Protein AF-A0A1X0NIX0-F1 (afdb_monomer_lite)

Radius of gyration: 28.31 Å; chains: 1; bounding box: 67×75×72 Å

Secondary structure (DSSP, 8-state):
-HHHHHHHHHHHHHHHTTTTS---PPPPP--SSSS---SSSEEPP-TTSHHHHTT--B--EEEE---SS-------TTS-HHHHHHHHHTSS----EEEEPPPB---HHHHH-HHHHHHHHHHHHHHHHT--EE---HHHHHHHHHHHHTT--GGGT---TTSHHHHTS-HHHHHHHHHHHHHHHHHHHHHHHHHHHHHHHHHTTS--------S-TT-SSPEEHHHHHHHTTTGGG-HHHHHHHHHHHHHTSS--SSEE-HHHHHHHH--PPEEE-S-TTS-GGGPEEE-GGG---HHHHHHHHHHHHHHHHHHHHHHHHHHHHHHHH---------------EEPTTS-EEEEEETTEEEEPPPEE-TTS-EE-HHHHHHHHHHSGGGGT-EEEHHHHHHHHHHHH---HHHHHHGGGGS-HHHHHHHHHHHHHHHH-------S------SSHHHHHHHHHHH-EEEHHHHHHHHHH-HHHHHHHHHHHHHHHHT----

Sequence (502 aa):
NNNNNNKKKEEKESLCEKEKENVYNPPLLFFPEECYTNGRTLIQFNSHHPIFISAMSIQPIIIRYPYTYFDQSWCSVDSPWWLLLLKTMSQVYNTVEIIYLPVYNPSLDEKQNPHNYAENIHHLMARYMKVPETAHNINDVRLLCLARSLHIPIEVINVETAHPHFAIIPYKRIEHMLRRFATIVHMKRRKRREEKLQEEKEVYKRQRRRRRRYQDDYTEGFLTSDELGEFFTPFQYYPILLERFLYHLSRRAAVRGMYVSFRDFLSAMHTEPIAWNPNPCIQEEERKTVYMDEIESESDMMIVLRRTFAMMLLAGHTLRTQQKEYKDNNIPSTNDTTTTTMNINTDTEGRLTHSLLYGHTIRYPSYTSHNNILLTPIDVAITMAADDSIYERQLSHNTFNILLDILFTPHRSTIWGGAATKSRAQLKEENTLFEYIRTGTFSHEEGMKIKEENEEERNKAERNEISYITLHAFLRFARKHPALTEYFHACCEHYLLGDDLA

Structure (mmCIF, N/CA/C/O backbone):
data_AF-A0A1X0NIX0-F1
#
_entry.id   AF-A0A1X0NIX0-F1
#
loop_
_atom_site.group_PDB
_atom_site.id
_atom_site.type_symbol
_atom_site.label_atom_id
_atom_site.label_alt_id
_atom_site.label_comp_id
_atom_site.label_asym_id
_atom_site.label_entity_id
_atom_site.label_seq_id
_atom_site.pdbx_PDB_ins_code
_atom_site.Cartn_x
_atom_site.Cartn_y
_atom_site.Cartn_z
_atom_site.occupancy
_atom_site.B_iso_or_equiv
_atom_site.auth_seq_id
_atom_site.auth_comp_id
_atom_site.auth_asym_id
_atom_site.auth_atom_id
_atom_site.pdbx_PDB_model_num
ATOM 1 N N . ASN A 1 1 ? 24.609 23.685 -3.298 1.00 43.22 1 ASN A N 1
ATOM 2 C CA . ASN A 1 1 ? 23.473 23.464 -4.223 1.00 43.22 1 ASN A CA 1
ATOM 3 C C . ASN A 1 1 ? 23.292 24.542 -5.290 1.00 43.22 1 ASN A C 1
ATOM 5 O O . ASN A 1 1 ? 23.020 24.157 -6.418 1.00 43.22 1 ASN A O 1
ATOM 9 N N . ASN A 1 2 ? 23.535 25.834 -5.029 1.00 31.73 2 ASN A N 1
ATOM 10 C CA . ASN A 1 2 ? 23.379 26.881 -6.062 1.00 31.73 2 ASN A CA 1
ATOM 11 C C . ASN A 1 2 ? 24.401 26.819 -7.219 1.00 31.73 2 ASN A C 1
ATOM 13 O O . ASN A 1 2 ? 24.034 27.082 -8.360 1.00 31.73 2 ASN A O 1
ATOM 17 N N . ASN A 1 3 ? 25.638 26.362 -6.984 1.00 34.44 3 ASN A N 1
ATOM 18 C CA . ASN A 1 3 ? 26.652 26.277 -8.053 1.00 34.44 3 ASN A CA 1
ATOM 19 C C . ASN A 1 3 ? 26.393 25.174 -9.098 1.00 34.44 3 ASN A C 1
ATOM 21 O O . ASN A 1 3 ? 26.811 25.318 -10.243 1.00 34.44 3 ASN A O 1
ATOM 25 N N . ASN A 1 4 ? 25.680 24.098 -8.745 1.00 40.09 4 ASN A N 1
ATOM 26 C CA . ASN A 1 4 ? 25.344 23.032 -9.703 1.00 40.09 4 ASN A CA 1
ATOM 27 C C . ASN A 1 4 ? 24.134 23.390 -10.575 1.00 40.09 4 ASN A C 1
ATOM 29 O O . ASN A 1 4 ? 24.040 22.928 -11.710 1.00 40.09 4 ASN A O 1
ATOM 33 N N . ASN A 1 5 ? 23.229 24.227 -10.064 1.00 42.00 5 ASN A N 1
ATOM 34 C CA . ASN A 1 5 ? 22.075 24.700 -10.823 1.00 42.00 5 ASN A CA 1
ATOM 35 C C . ASN A 1 5 ? 22.467 25.783 -11.832 1.00 42.00 5 ASN A C 1
ATOM 37 O O . ASN A 1 5 ? 21.944 25.766 -12.941 1.00 42.00 5 ASN A O 1
ATOM 41 N N . ASN A 1 6 ? 23.433 26.646 -11.498 1.00 40.53 6 ASN A N 1
ATOM 42 C CA . ASN A 1 6 ? 23.954 27.647 -12.433 1.00 40.53 6 ASN A CA 1
ATOM 43 C C . ASN A 1 6 ? 24.755 27.005 -13.575 1.00 40.53 6 ASN A C 1
ATOM 45 O O . ASN A 1 6 ? 24.503 27.335 -14.726 1.00 40.53 6 ASN A O 1
ATOM 49 N N . LYS A 1 7 ? 25.585 25.987 -13.297 1.00 42.28 7 LYS A N 1
ATOM 50 C CA . LYS A 1 7 ? 26.283 25.220 -14.349 1.00 42.28 7 LYS A CA 1
ATOM 51 C C . LYS A 1 7 ? 25.334 24.532 -15.334 1.00 42.28 7 LYS A C 1
ATOM 53 O O . LYS A 1 7 ? 25.554 24.591 -16.535 1.00 42.28 7 LYS A O 1
ATOM 58 N N . LYS A 1 8 ? 24.243 23.931 -14.842 1.00 46.59 8 LYS A N 1
ATOM 59 C CA . LYS A 1 8 ? 23.207 23.321 -15.698 1.00 46.59 8 LYS A CA 1
ATOM 60 C C . LYS A 1 8 ? 22.394 24.348 -16.490 1.00 46.59 8 LYS A C 1
ATOM 62 O O . LYS A 1 8 ? 21.763 23.979 -17.475 1.00 46.59 8 LYS A O 1
ATOM 67 N N . LYS A 1 9 ? 22.344 25.604 -16.042 1.00 42.44 9 LYS A N 1
ATOM 68 C CA . LYS A 1 9 ? 21.648 26.702 -16.727 1.00 42.44 9 LYS A CA 1
ATOM 69 C C . LYS A 1 9 ? 22.535 27.313 -17.817 1.00 42.44 9 LYS A C 1
ATOM 71 O O . LYS A 1 9 ? 22.066 27.478 -18.934 1.00 42.44 9 LYS A O 1
ATOM 76 N N . GLU A 1 10 ? 23.822 27.494 -17.526 1.00 45.00 10 GLU A N 1
ATOM 77 C CA . GLU A 1 10 ? 24.852 27.897 -18.496 1.00 45.00 10 GLU A CA 1
ATOM 78 C C . GLU A 1 10 ? 25.055 26.832 -19.592 1.00 45.00 10 GLU A C 1
ATOM 80 O O . GLU A 1 10 ? 25.136 27.170 -20.771 1.00 45.00 10 GLU A O 1
ATOM 85 N N . GLU A 1 11 ? 25.031 25.535 -19.250 1.00 48.16 11 GLU A N 1
ATOM 86 C CA . GLU A 1 11 ? 25.043 24.451 -20.249 1.00 48.16 11 GLU A CA 1
ATOM 87 C C . GLU A 1 11 ? 23.800 24.487 -21.159 1.00 48.16 11 GLU A C 1
ATOM 89 O O . GLU A 1 11 ? 23.925 24.257 -22.361 1.00 48.16 11 GLU A O 1
ATOM 94 N N . LYS A 1 12 ? 22.619 24.834 -20.624 1.00 51.97 12 LYS A N 1
ATOM 95 C CA . LYS A 1 12 ? 21.360 24.959 -21.388 1.00 51.97 12 LYS A CA 1
ATOM 96 C C . LYS A 1 12 ? 21.351 26.158 -22.335 1.00 51.97 12 LYS A C 1
ATOM 98 O O . LYS A 1 12 ? 20.922 26.018 -23.476 1.00 51.97 12 LYS A O 1
ATOM 103 N N . GLU A 1 13 ? 21.831 27.311 -21.880 1.00 45.00 13 GLU A N 1
ATOM 104 C CA . GLU A 1 13 ? 21.942 28.517 -22.711 1.00 45.00 13 GLU A CA 1
ATOM 105 C C . GLU A 1 13 ? 22.975 28.309 -23.832 1.00 45.00 13 GLU A C 1
ATOM 107 O O . GLU A 1 13 ? 22.708 28.641 -24.987 1.00 45.00 13 GLU A O 1
ATOM 112 N N . SER A 1 14 ? 24.074 27.597 -23.545 1.00 44.16 14 SER A N 1
ATOM 113 C CA . SER A 1 14 ? 25.085 27.237 -24.550 1.00 44.16 14 SER A CA 1
ATOM 114 C C . SER A 1 14 ? 24.622 26.209 -25.595 1.00 44.16 14 SER A C 1
ATOM 116 O O . SER A 1 14 ? 25.253 26.083 -26.648 1.00 44.16 14 SER A O 1
ATOM 118 N N . LEU A 1 15 ? 23.545 25.462 -25.313 1.00 49.75 15 LEU A N 1
ATOM 119 C CA . LEU A 1 15 ? 22.964 24.486 -26.238 1.00 49.75 15 LEU A CA 1
ATOM 120 C C . LEU A 1 15 ? 21.987 25.158 -27.215 1.00 49.75 15 LEU A C 1
ATOM 122 O O . LEU A 1 15 ? 22.008 24.831 -28.397 1.00 49.75 15 LEU A O 1
ATOM 126 N N . CYS A 1 16 ? 21.200 26.136 -26.746 1.00 43.88 16 CYS A N 1
ATOM 127 C CA . CYS A 1 16 ? 20.270 26.901 -27.586 1.00 43.88 16 CYS A CA 1
ATOM 128 C C . CYS A 1 16 ? 20.967 27.966 -28.457 1.00 43.88 16 CYS A C 1
ATOM 130 O O . CYS A 1 16 ? 20.520 28.231 -29.569 1.00 43.88 16 CYS A O 1
ATOM 132 N N . GLU A 1 17 ? 22.070 28.578 -28.007 1.00 44.25 17 GLU A N 1
ATOM 133 C CA . GLU A 1 17 ? 22.778 29.599 -28.808 1.00 44.25 17 GLU A CA 1
ATOM 134 C C . GLU A 1 17 ? 23.616 29.025 -29.966 1.00 44.25 17 GLU A C 1
ATOM 136 O O . GLU A 1 17 ? 23.968 29.756 -30.894 1.00 44.25 17 GLU A O 1
ATOM 141 N N . LYS A 1 18 ? 23.896 27.716 -29.973 1.00 44.41 18 LYS A N 1
ATOM 142 C CA . LYS A 1 18 ? 24.672 27.048 -31.036 1.00 44.41 18 LYS A CA 1
ATOM 143 C C . LYS A 1 18 ? 23.855 26.644 -32.269 1.00 44.41 18 LYS A C 1
ATOM 145 O O . LYS A 1 18 ? 24.415 26.079 -33.202 1.00 44.41 18 LYS A O 1
ATOM 150 N N . GLU A 1 19 ? 22.567 26.973 -32.333 1.00 49.41 19 GLU A N 1
ATOM 151 C CA . GLU A 1 19 ? 21.682 26.622 -33.459 1.00 49.41 19 GLU A CA 1
ATOM 152 C C . GLU A 1 19 ? 21.831 27.529 -34.705 1.00 49.41 19 GLU A C 1
ATOM 154 O O . GLU A 1 19 ? 20.996 27.488 -35.607 1.00 49.41 19 GLU A O 1
ATOM 159 N N . LYS A 1 20 ? 22.887 28.355 -34.798 1.00 46.03 20 LYS A N 1
ATOM 160 C CA . LYS A 1 20 ? 23.109 29.289 -35.926 1.00 46.03 20 LYS A CA 1
ATOM 161 C C . LYS A 1 20 ? 24.273 28.966 -36.867 1.00 46.03 20 LYS A C 1
ATOM 163 O O . LYS A 1 20 ? 24.564 29.767 -37.752 1.00 46.03 20 LYS A O 1
ATOM 168 N N . GLU A 1 21 ? 24.877 27.787 -36.777 1.00 46.09 21 GLU A N 1
ATOM 169 C CA . GLU A 1 21 ? 25.787 27.282 -37.814 1.00 46.09 21 GLU A CA 1
ATOM 170 C C . GLU A 1 21 ? 25.314 25.909 -38.295 1.00 46.09 21 GLU A C 1
ATOM 172 O O . GLU A 1 21 ? 24.857 25.098 -37.495 1.00 46.09 21 GLU A O 1
ATOM 177 N N . ASN A 1 22 ? 25.405 25.657 -39.609 1.00 47.91 22 ASN A N 1
ATOM 178 C CA . ASN A 1 22 ? 25.095 24.376 -40.260 1.00 47.91 22 ASN A CA 1
ATOM 179 C C . ASN A 1 22 ? 26.069 23.275 -39.796 1.00 47.91 22 ASN A C 1
ATOM 181 O O . ASN A 1 22 ? 26.923 22.811 -40.550 1.00 47.91 22 ASN A O 1
ATOM 185 N N . VAL A 1 23 ? 25.954 22.872 -38.537 1.00 55.59 23 VAL A N 1
ATOM 186 C CA . VAL A 1 23 ? 26.669 21.758 -37.933 1.00 55.59 23 VAL A CA 1
ATOM 187 C C . VAL A 1 23 ? 25.694 20.591 -37.894 1.00 55.59 23 VAL A C 1
ATOM 189 O O . VAL A 1 23 ? 24.615 20.681 -37.312 1.00 55.59 23 VAL A O 1
ATOM 192 N N . TYR A 1 24 ? 26.053 19.494 -38.560 1.00 53.34 24 TYR A N 1
ATOM 193 C CA . TYR A 1 24 ? 25.317 18.237 -38.467 1.00 53.34 24 TYR A CA 1
ATOM 194 C C . TYR A 1 24 ? 25.398 17.739 -37.019 1.00 53.34 24 TYR A C 1
ATOM 196 O O . TYR A 1 24 ? 26.387 17.124 -36.619 1.00 53.34 24 TYR A O 1
ATOM 204 N N . ASN A 1 25 ? 24.380 18.045 -36.217 1.00 65.50 25 ASN A N 1
ATOM 205 C CA . ASN A 1 25 ? 24.260 17.501 -34.873 1.00 65.50 25 ASN A CA 1
ATOM 206 C C . ASN A 1 25 ? 23.759 16.054 -34.987 1.00 65.50 25 ASN A C 1
ATOM 208 O O . ASN A 1 25 ? 22.700 15.826 -35.579 1.00 65.50 25 ASN A O 1
ATOM 212 N N . PRO A 1 26 ? 24.500 15.060 -34.462 1.00 74.31 26 PRO A N 1
ATOM 213 C CA . PRO A 1 26 ? 24.029 13.685 -34.470 1.00 74.31 26 PRO A CA 1
ATOM 214 C C . PRO A 1 26 ? 22.731 13.575 -33.651 1.00 74.31 26 PRO A C 1
ATOM 216 O O . PRO A 1 26 ? 22.592 14.261 -32.634 1.00 74.31 26 PRO A O 1
ATOM 219 N N . PRO A 1 27 ? 21.778 12.719 -34.064 1.00 77.44 27 PRO A N 1
ATOM 220 C CA . PRO A 1 27 ? 20.545 12.518 -33.316 1.00 77.44 27 PRO A CA 1
ATOM 221 C C . PRO A 1 27 ? 20.855 12.009 -31.903 1.00 77.44 27 PRO A C 1
ATOM 223 O O . PRO A 1 27 ? 21.660 11.093 -31.720 1.00 77.44 27 PRO A O 1
ATOM 226 N N . LEU A 1 28 ? 20.215 12.610 -30.900 1.00 84.19 28 LEU A N 1
ATOM 227 C CA . LEU A 1 28 ? 20.374 12.226 -29.501 1.00 84.19 28 LEU A CA 1
ATOM 228 C C . LEU A 1 28 ? 19.648 10.900 -29.238 1.00 84.19 28 LEU A C 1
ATOM 230 O O . LEU A 1 28 ? 18.426 10.822 -29.357 1.00 84.19 28 LEU A O 1
ATOM 234 N N . LEU A 1 29 ? 20.395 9.870 -28.841 1.00 87.12 29 LEU A N 1
ATOM 235 C CA . LEU A 1 29 ? 19.833 8.616 -28.346 1.00 87.12 29 LEU A CA 1
ATOM 236 C C . LEU A 1 29 ? 19.629 8.709 -26.832 1.00 87.12 29 LEU A C 1
ATOM 238 O O . LEU A 1 29 ? 20.540 9.101 -26.102 1.00 87.12 29 LEU A O 1
ATOM 242 N N . PHE A 1 30 ? 18.456 8.303 -26.358 1.00 87.69 30 PHE A N 1
ATOM 243 C CA . PHE A 1 30 ? 18.146 8.230 -24.935 1.00 87.69 30 PHE A CA 1
ATOM 244 C C . PHE A 1 30 ? 17.360 6.960 -24.616 1.00 87.69 30 PHE A C 1
ATOM 246 O O . PHE A 1 30 ? 16.685 6.404 -25.483 1.00 87.69 30 PHE A O 1
ATOM 253 N N . PHE A 1 31 ? 17.436 6.522 -23.361 1.00 88.81 31 PHE A N 1
ATOM 254 C CA . PHE A 1 31 ? 16.676 5.385 -22.854 1.00 88.81 31 PHE A CA 1
ATOM 255 C C . PHE A 1 31 ? 15.543 5.909 -21.966 1.00 88.81 31 PHE A C 1
ATOM 257 O O . PHE A 1 31 ? 15.832 6.534 -20.945 1.00 88.81 31 PHE A O 1
ATOM 264 N N . PRO A 1 32 ? 14.269 5.724 -22.359 1.00 87.62 32 PRO A N 1
ATOM 265 C CA . PRO A 1 32 ? 13.135 6.209 -21.576 1.00 87.62 32 PRO A CA 1
ATOM 266 C C . PRO A 1 32 ? 12.887 5.374 -20.307 1.00 87.62 32 PRO A C 1
ATOM 268 O O . PRO A 1 32 ? 12.340 5.894 -19.335 1.00 87.62 32 PRO A O 1
ATOM 271 N N . GLU A 1 33 ? 13.312 4.105 -20.299 1.00 85.25 33 GLU A N 1
ATOM 272 C CA . GLU A 1 33 ? 13.369 3.277 -19.093 1.00 85.25 33 GLU A CA 1
ATOM 273 C C . GLU A 1 33 ? 14.638 3.607 -18.296 1.00 85.25 33 GLU A C 1
ATOM 275 O O . GLU A 1 33 ? 15.755 3.493 -18.800 1.00 85.25 33 GLU A O 1
ATOM 280 N N . GLU A 1 34 ? 14.484 3.975 -17.024 1.00 80.75 34 GLU A N 1
ATOM 281 C CA . GLU A 1 34 ? 15.619 4.273 -16.135 1.00 80.75 34 GLU A CA 1
ATOM 282 C C . GLU A 1 34 ? 16.350 3.015 -15.633 1.00 80.75 34 GLU A C 1
ATOM 284 O O . GLU A 1 34 ? 17.323 3.101 -14.880 1.00 80.75 34 GLU A O 1
ATOM 289 N N . CYS A 1 35 ? 15.863 1.833 -16.011 1.00 82.38 35 CYS A N 1
ATOM 290 C CA . CYS A 1 35 ? 16.361 0.528 -15.600 1.00 82.38 35 CYS A CA 1
ATOM 291 C C . CYS A 1 35 ? 16.277 -0.476 -16.741 1.00 82.38 35 CYS A C 1
ATOM 293 O O . CYS A 1 35 ? 15.471 -0.336 -17.652 1.00 82.38 35 CYS A O 1
ATOM 295 N N . TYR A 1 36 ? 17.074 -1.538 -16.641 1.00 83.81 36 TYR A N 1
ATOM 296 C CA . TYR A 1 36 ? 16.946 -2.688 -17.526 1.00 83.81 36 TYR A CA 1
ATOM 297 C C . TYR A 1 36 ? 15.758 -3.553 -17.093 1.00 83.81 36 TYR A C 1
ATOM 299 O O . TYR A 1 36 ? 15.691 -3.986 -15.940 1.00 83.81 36 TYR A O 1
ATOM 307 N N . THR A 1 37 ? 14.855 -3.847 -18.026 1.00 80.81 37 THR A N 1
ATOM 308 C CA . THR A 1 37 ? 13.688 -4.718 -17.830 1.00 80.81 37 THR A CA 1
ATOM 309 C C . THR A 1 37 ? 13.825 -6.024 -18.619 1.00 80.81 37 THR A C 1
ATOM 311 O O . THR A 1 37 ? 14.605 -6.132 -19.566 1.00 80.81 37 THR A O 1
ATOM 314 N N . ASN A 1 38 ? 13.088 -7.059 -18.207 1.00 80.88 38 ASN A N 1
ATOM 315 C CA . ASN A 1 38 ? 13.184 -8.408 -18.786 1.00 80.88 38 ASN A CA 1
ATOM 316 C C . ASN A 1 38 ? 12.439 -8.551 -20.130 1.00 80.88 38 ASN A C 1
ATOM 318 O O . ASN A 1 38 ? 12.216 -9.666 -20.604 1.00 80.88 38 ASN A O 1
ATOM 322 N N . GLY A 1 39 ? 11.967 -7.438 -20.702 1.00 80.62 39 GLY A N 1
ATOM 323 C CA . GLY A 1 39 ? 11.195 -7.401 -21.944 1.00 80.62 39 GLY A CA 1
ATOM 324 C C . GLY A 1 39 ? 9.815 -8.070 -21.882 1.00 80.62 39 GLY A C 1
ATOM 325 O O . GLY A 1 39 ? 9.171 -8.202 -22.920 1.00 80.62 39 GLY A O 1
ATOM 326 N N . ARG A 1 40 ? 9.348 -8.511 -20.702 1.00 85.88 40 ARG A N 1
ATOM 327 C CA . ARG A 1 40 ? 8.021 -9.136 -20.516 1.00 85.88 40 ARG A CA 1
ATOM 328 C C . ARG A 1 40 ? 6.932 -8.165 -20.091 1.00 85.88 40 ARG A C 1
ATOM 330 O O . ARG A 1 40 ? 5.762 -8.517 -20.195 1.00 85.88 40 ARG A O 1
ATOM 337 N N . THR A 1 41 ? 7.321 -7.003 -19.583 1.00 88.00 41 THR A N 1
ATOM 338 C CA . THR A 1 41 ? 6.467 -5.895 -19.138 1.00 88.00 41 THR A CA 1
ATOM 339 C C . THR A 1 41 ? 7.217 -4.599 -19.419 1.00 88.00 41 THR A C 1
ATOM 341 O O . THR A 1 41 ? 8.427 -4.561 -19.191 1.00 88.00 41 THR A O 1
ATOM 344 N N . LEU A 1 42 ? 6.523 -3.552 -19.865 1.00 90.75 42 LEU A N 1
ATOM 345 C CA . LEU A 1 42 ? 7.116 -2.228 -20.061 1.00 90.75 42 LEU A CA 1
ATOM 346 C C . LEU A 1 42 ? 6.832 -1.358 -18.830 1.00 90.75 42 LEU A C 1
ATOM 348 O O . LEU A 1 42 ? 5.667 -1.183 -18.455 1.00 90.75 42 LEU A O 1
ATOM 352 N N . ILE A 1 43 ? 7.877 -0.833 -18.189 1.00 90.69 43 ILE A N 1
ATOM 353 C CA . ILE A 1 43 ? 7.737 0.025 -16.999 1.00 90.69 43 ILE A CA 1
ATOM 354 C C . ILE A 1 43 ? 7.455 1.473 -17.406 1.00 90.69 43 ILE A C 1
ATOM 356 O O . ILE A 1 43 ? 7.723 1.860 -18.543 1.00 90.69 43 ILE A O 1
ATOM 360 N N . GLN A 1 44 ? 6.906 2.272 -16.494 1.00 90.12 44 GLN A N 1
ATOM 361 C CA . GLN A 1 44 ? 6.550 3.654 -16.791 1.00 90.12 44 GLN A CA 1
ATOM 362 C C . GLN A 1 44 ? 7.796 4.492 -17.101 1.00 90.12 44 GLN A C 1
ATOM 364 O O . GLN A 1 44 ? 8.824 4.406 -16.426 1.00 90.12 44 GLN A O 1
ATOM 369 N N . PHE A 1 45 ? 7.693 5.335 -18.127 1.00 90.81 45 PHE A N 1
ATOM 370 C CA . PHE A 1 45 ? 8.761 6.254 -18.503 1.00 90.81 45 PHE A CA 1
ATOM 371 C C . PHE A 1 45 ? 8.820 7.451 -17.560 1.00 90.81 45 PHE A C 1
ATOM 373 O O . PHE A 1 45 ? 7.793 7.976 -17.127 1.00 90.81 45 PHE A O 1
ATOM 380 N N . ASN A 1 46 ? 10.030 7.934 -17.272 1.00 86.94 46 ASN A N 1
ATOM 381 C CA . ASN A 1 46 ? 10.177 9.116 -16.434 1.00 86.94 46 ASN A CA 1
ATOM 382 C C . ASN A 1 46 ? 9.744 10.384 -17.191 1.00 86.94 46 ASN A C 1
ATOM 384 O O . ASN A 1 46 ? 10.477 10.908 -18.032 1.00 86.94 46 ASN A O 1
ATOM 388 N N . SER A 1 47 ? 8.585 10.934 -16.825 1.00 84.12 47 SER A N 1
ATOM 389 C CA . SER A 1 47 ? 8.047 12.177 -17.387 1.00 84.12 47 SER A CA 1
ATOM 390 C C . SER A 1 47 ? 8.897 13.421 -17.105 1.00 84.12 47 SER A C 1
ATOM 392 O O . SER A 1 47 ? 8.763 14.428 -17.795 1.00 84.12 47 SER A O 1
ATOM 394 N N . HIS A 1 48 ? 9.799 13.374 -16.119 1.00 82.44 48 HIS A N 1
ATOM 395 C CA . HIS A 1 48 ? 10.737 14.463 -15.824 1.00 82.44 48 HIS A CA 1
ATOM 396 C C . HIS A 1 48 ? 11.960 14.483 -16.749 1.00 82.44 48 HIS A C 1
ATOM 398 O O . HIS A 1 48 ? 12.846 15.328 -16.581 1.00 82.44 48 HIS A O 1
ATOM 404 N N . HIS A 1 49 ? 12.043 13.568 -17.718 1.00 82.00 49 HIS A N 1
ATOM 405 C CA . HIS A 1 49 ? 13.143 13.568 -18.667 1.00 82.00 49 HIS A CA 1
ATOM 406 C C . HIS A 1 49 ? 13.127 14.857 -19.518 1.00 82.00 49 HIS A C 1
ATOM 408 O O . HIS A 1 49 ? 12.068 15.246 -20.022 1.00 82.00 49 HIS A O 1
ATOM 414 N N . PRO A 1 50 ? 14.284 15.512 -19.756 1.00 82.81 50 PRO A N 1
ATOM 415 C CA . PRO A 1 50 ? 14.352 16.770 -20.509 1.00 82.81 50 PRO A CA 1
ATOM 416 C C . PRO A 1 50 ? 13.720 16.714 -21.903 1.00 82.81 50 PRO A C 1
ATOM 418 O O . PRO A 1 50 ? 13.264 17.732 -22.406 1.00 82.81 50 PRO A O 1
ATOM 421 N N . ILE A 1 51 ? 13.687 15.527 -22.506 1.00 84.62 51 ILE A N 1
ATOM 422 C CA . ILE A 1 51 ? 13.158 15.289 -23.854 1.00 84.62 51 ILE A CA 1
ATOM 423 C C . ILE A 1 51 ? 11.626 15.352 -23.887 1.00 84.62 51 ILE A C 1
ATOM 425 O O . ILE A 1 51 ? 11.054 15.854 -24.850 1.00 84.62 51 ILE A O 1
ATOM 429 N N . PHE A 1 52 ? 10.954 14.890 -22.828 1.00 88.25 52 PHE A N 1
ATOM 430 C CA . PHE A 1 52 ? 9.502 15.033 -22.729 1.00 88.25 52 PHE A CA 1
ATOM 431 C C . PHE A 1 52 ? 9.119 16.468 -22.357 1.00 88.25 52 PHE A C 1
ATOM 433 O O . PHE A 1 52 ? 8.129 16.988 -22.856 1.00 88.25 52 PHE A O 1
ATOM 440 N N . ILE A 1 53 ? 9.952 17.141 -21.555 1.00 87.38 53 ILE A N 1
ATOM 441 C CA . ILE A 1 53 ? 9.765 18.551 -21.184 1.00 87.38 53 ILE A CA 1
ATOM 442 C C . ILE A 1 53 ? 9.961 19.485 -22.387 1.00 87.38 53 ILE A C 1
ATOM 444 O O . ILE A 1 53 ? 9.254 20.481 -22.508 1.00 87.38 53 ILE A O 1
ATOM 448 N N . SER A 1 54 ? 10.911 19.190 -23.279 1.00 85.75 54 SER A N 1
ATOM 449 C CA . SER A 1 54 ? 11.152 20.007 -24.475 1.00 85.75 54 SER A CA 1
ATOM 450 C C . SER A 1 54 ? 10.095 19.822 -25.566 1.00 85.75 54 SER A C 1
ATOM 452 O O . SER A 1 54 ? 10.080 20.598 -26.520 1.00 85.75 54 SER A O 1
ATOM 454 N N . ALA A 1 55 ? 9.235 18.804 -25.438 1.00 85.94 55 ALA A N 1
ATOM 455 C CA . ALA A 1 55 ? 8.165 18.465 -26.372 1.00 85.94 55 ALA A CA 1
ATOM 456 C C . ALA A 1 55 ? 8.614 18.429 -27.848 1.00 85.94 55 ALA A C 1
ATOM 458 O O . ALA A 1 55 ? 7.892 18.840 -28.763 1.00 85.94 55 ALA A O 1
ATOM 459 N N . MET A 1 56 ? 9.837 17.942 -28.073 1.00 86.50 56 MET A N 1
ATOM 460 C CA . MET A 1 56 ? 10.386 17.696 -29.404 1.00 86.50 56 MET A CA 1
ATOM 461 C C . MET A 1 56 ? 9.806 16.406 -29.991 1.00 86.50 56 MET A C 1
ATOM 463 O O . MET A 1 56 ? 9.411 15.500 -29.254 1.00 86.50 56 MET A O 1
ATOM 467 N N . SER A 1 57 ? 9.785 16.303 -31.320 1.00 90.12 57 SER A N 1
ATOM 468 C CA . SER A 1 57 ? 9.424 15.068 -32.018 1.00 90.12 57 SER A CA 1
ATOM 469 C C . SER A 1 57 ? 10.461 13.977 -31.760 1.00 90.12 57 SER A C 1
ATOM 471 O O . SER A 1 57 ? 11.663 14.221 -31.863 1.00 90.12 57 SER A O 1
ATOM 473 N N . ILE A 1 58 ? 10.002 12.769 -31.445 1.00 91.56 58 ILE A N 1
ATOM 474 C CA . ILE A 1 58 ? 10.867 11.642 -31.076 1.00 91.56 58 ILE A CA 1
ATOM 475 C C . ILE A 1 58 ? 10.646 10.503 -32.064 1.00 91.56 58 ILE A C 1
ATOM 477 O O . ILE A 1 58 ? 9.521 10.248 -32.484 1.00 91.56 58 ILE A O 1
ATOM 481 N N . GLN A 1 59 ? 11.709 9.784 -32.420 1.00 93.31 59 GLN A N 1
ATOM 482 C CA . GLN A 1 59 ? 11.597 8.511 -33.124 1.00 93.31 59 GLN A CA 1
ATOM 483 C C . GLN A 1 59 ? 11.758 7.360 -32.120 1.00 93.31 59 GLN A C 1
ATOM 485 O O . GLN A 1 59 ? 12.874 7.136 -31.647 1.00 93.31 59 GLN A O 1
ATOM 490 N N . PRO A 1 60 ? 10.686 6.623 -31.774 1.00 94.06 60 PRO A N 1
ATOM 491 C CA . PRO A 1 60 ? 10.806 5.482 -30.881 1.00 94.06 60 PRO A CA 1
ATOM 492 C C . PRO A 1 60 ? 11.538 4.334 -31.585 1.00 94.06 60 PRO A C 1
ATOM 494 O O . PRO A 1 60 ? 11.265 4.010 -32.744 1.00 94.06 60 PRO A O 1
ATOM 497 N N . ILE A 1 61 ? 12.466 3.702 -30.874 1.00 93.31 61 ILE A N 1
ATOM 498 C CA . ILE A 1 61 ? 13.210 2.538 -31.359 1.00 93.31 61 ILE A CA 1
ATOM 499 C C . ILE A 1 61 ? 13.032 1.426 -30.336 1.00 93.31 61 ILE A C 1
ATOM 501 O O . ILE A 1 61 ? 13.283 1.620 -29.148 1.00 93.31 61 ILE A O 1
ATOM 505 N N . ILE A 1 62 ? 12.595 0.259 -30.800 1.00 92.56 62 ILE A N 1
ATOM 506 C CA . ILE A 1 62 ? 12.451 -0.934 -29.968 1.00 92.56 62 ILE A CA 1
ATOM 507 C C . ILE A 1 62 ? 13.609 -1.868 -30.284 1.00 92.56 62 ILE A C 1
ATOM 509 O O . ILE A 1 62 ? 13.823 -2.232 -31.440 1.00 92.56 62 ILE A O 1
ATOM 513 N N . ILE A 1 63 ? 14.338 -2.270 -29.246 1.00 90.75 63 ILE A N 1
ATOM 514 C CA . ILE A 1 63 ? 15.419 -3.248 -29.343 1.00 90.75 63 ILE A CA 1
ATOM 515 C C . ILE A 1 63 ? 14.935 -4.532 -28.681 1.00 90.75 63 ILE A C 1
ATOM 517 O O . ILE A 1 63 ? 14.687 -4.561 -27.477 1.00 90.75 63 ILE A O 1
ATOM 521 N N . ARG A 1 64 ? 14.787 -5.596 -29.469 1.00 88.62 64 ARG A N 1
ATOM 522 C CA . ARG A 1 64 ? 14.351 -6.908 -28.994 1.00 88.62 64 ARG A CA 1
ATOM 523 C C . ARG A 1 64 ? 15.520 -7.883 -29.034 1.00 88.62 64 ARG A C 1
ATOM 525 O O . ARG A 1 64 ? 16.162 -8.050 -30.068 1.00 88.62 64 ARG A O 1
ATOM 532 N N . TYR A 1 65 ? 15.750 -8.557 -27.912 1.00 87.81 65 TYR A N 1
ATOM 533 C CA . TYR A 1 65 ? 16.742 -9.622 -27.768 1.00 87.81 65 TYR A CA 1
ATOM 534 C C . TYR A 1 65 ? 16.023 -10.975 -27.710 1.00 87.81 65 TYR A C 1
ATOM 536 O O . TYR A 1 65 ? 15.702 -11.446 -26.618 1.00 87.81 65 TYR A O 1
ATOM 544 N N . PRO A 1 66 ? 15.681 -11.598 -28.853 1.00 85.81 66 PRO A N 1
ATOM 545 C CA . PRO A 1 66 ? 15.073 -12.920 -28.832 1.00 85.81 66 PRO A CA 1
ATOM 546 C C . PRO A 1 66 ? 16.068 -13.948 -28.284 1.00 85.81 66 PRO A C 1
ATOM 548 O O . PRO A 1 66 ? 17.204 -14.041 -28.747 1.00 85.81 66 PRO A O 1
ATOM 551 N N . TYR A 1 67 ? 15.620 -14.738 -27.309 1.00 83.56 67 TYR A N 1
ATOM 552 C CA . TYR A 1 67 ? 16.412 -15.788 -26.680 1.00 83.56 67 TYR A CA 1
ATOM 553 C C . TYR A 1 67 ? 15.609 -17.083 -26.528 1.00 83.56 67 TYR A C 1
ATOM 555 O O . TYR A 1 67 ? 14.387 -17.064 -26.402 1.00 83.56 67 TYR A O 1
ATOM 563 N N . THR A 1 68 ? 16.304 -18.223 -26.518 1.00 77.88 68 THR A N 1
ATOM 564 C CA . THR A 1 68 ? 15.706 -19.555 -26.304 1.00 77.88 68 THR A CA 1
ATOM 565 C C . THR A 1 68 ? 16.043 -20.137 -24.932 1.00 77.88 68 THR A C 1
ATOM 567 O O . THR A 1 68 ? 15.159 -20.645 -24.251 1.00 77.88 68 THR A O 1
ATOM 570 N N . TYR A 1 69 ? 17.310 -20.054 -24.513 1.00 80.56 69 TYR A N 1
ATOM 571 C CA . TYR A 1 69 ? 17.803 -20.717 -23.294 1.00 80.56 69 TYR A CA 1
ATOM 572 C C . TYR A 1 69 ? 18.204 -19.762 -22.169 1.00 80.56 69 TYR A C 1
ATOM 574 O O . TYR A 1 69 ? 18.137 -20.128 -20.999 1.00 80.56 69 TYR A O 1
ATOM 582 N N . PHE A 1 70 ? 18.659 -18.556 -22.508 1.00 82.88 70 PHE A N 1
ATOM 583 C CA . PHE A 1 70 ? 19.176 -17.602 -21.536 1.00 82.88 70 PHE A CA 1
ATOM 584 C C . PHE A 1 70 ? 18.802 -16.180 -21.934 1.00 82.88 70 PHE A C 1
ATOM 586 O O . PHE A 1 70 ? 19.092 -15.753 -23.051 1.00 82.88 70 PHE A O 1
ATOM 593 N N . ASP A 1 71 ? 18.175 -15.484 -20.992 1.00 81.81 71 ASP A N 1
ATOM 594 C CA . ASP A 1 71 ? 17.814 -14.080 -21.096 1.00 81.81 71 ASP A CA 1
ATOM 595 C C . ASP A 1 71 ? 19.052 -13.203 -20.881 1.00 81.81 71 ASP A C 1
ATOM 597 O O . ASP A 1 71 ? 19.708 -13.284 -19.842 1.00 81.81 71 ASP A O 1
ATOM 601 N N . GLN A 1 72 ? 19.374 -12.380 -21.876 1.00 78.94 72 GLN A N 1
ATOM 602 C CA . GLN A 1 72 ? 20.527 -11.478 -21.852 1.00 78.94 72 GLN A CA 1
ATOM 603 C C . GLN A 1 72 ? 20.255 -10.200 -21.043 1.00 78.94 72 GLN A C 1
ATOM 605 O O . GLN A 1 72 ? 21.184 -9.436 -20.777 1.00 78.94 72 GLN A O 1
ATOM 610 N N . SER A 1 73 ? 19.004 -9.952 -20.645 1.00 80.31 73 SER A N 1
ATOM 611 C CA . SER A 1 73 ? 18.636 -8.791 -19.839 1.00 80.31 73 SER A CA 1
ATOM 612 C C . SER A 1 73 ? 19.213 -8.893 -18.418 1.00 80.31 73 SER A C 1
ATOM 614 O O . SER A 1 73 ? 19.118 -9.917 -17.731 1.00 80.31 73 SER A O 1
ATOM 616 N N . TRP A 1 74 ? 19.847 -7.816 -17.943 1.00 78.56 74 TRP A N 1
ATOM 617 C CA . TRP A 1 74 ? 20.425 -7.766 -16.596 1.00 78.56 74 TRP A CA 1
ATOM 618 C C . TRP A 1 74 ? 19.384 -7.334 -15.556 1.00 78.56 74 TRP A C 1
ATOM 620 O O . TRP A 1 74 ? 19.494 -6.279 -14.938 1.00 78.56 74 TRP A O 1
ATOM 630 N N . CYS A 1 75 ? 18.343 -8.149 -15.389 1.00 74.25 75 CYS A N 1
ATOM 631 C CA . CYS A 1 75 ? 17.167 -7.779 -14.586 1.00 74.25 75 CYS A CA 1
ATOM 632 C C . CYS A 1 75 ? 17.076 -8.499 -13.241 1.00 74.25 75 CYS A C 1
ATOM 634 O O . CYS A 1 75 ? 16.217 -8.187 -12.421 1.00 74.25 75 CYS A O 1
ATOM 636 N N . SER A 1 76 ? 17.947 -9.479 -12.998 1.00 67.50 76 SER A N 1
ATOM 637 C CA . SER A 1 76 ? 17.972 -10.213 -11.736 1.00 67.50 76 SER A CA 1
ATOM 638 C C . SER A 1 76 ? 18.928 -9.549 -10.751 1.00 67.50 76 SER A C 1
ATOM 640 O O . SER A 1 76 ? 20.134 -9.500 -10.996 1.00 67.50 76 SER A O 1
ATOM 642 N N . VAL A 1 77 ? 18.398 -9.123 -9.599 1.00 64.19 77 VAL A N 1
ATOM 643 C CA . VAL A 1 77 ? 19.187 -8.581 -8.476 1.00 64.19 77 VAL A CA 1
ATOM 644 C C . VAL A 1 77 ? 20.207 -9.611 -7.948 1.00 64.19 77 VAL A C 1
ATOM 646 O O . VAL A 1 77 ? 21.196 -9.248 -7.315 1.00 64.19 77 VAL A O 1
ATOM 649 N N . ASP A 1 78 ? 19.998 -10.904 -8.229 1.00 64.81 78 ASP A N 1
ATOM 650 C CA . ASP A 1 78 ? 20.875 -12.010 -7.832 1.00 64.81 78 ASP A CA 1
ATOM 651 C C . ASP A 1 78 ? 22.085 -12.230 -8.737 1.00 64.81 78 ASP A C 1
ATOM 653 O O . ASP A 1 78 ? 23.073 -12.822 -8.299 1.00 64.81 78 ASP A O 1
ATOM 657 N N . SER A 1 79 ? 22.019 -11.818 -10.005 1.00 72.06 79 SER A N 1
ATOM 658 C CA . SER A 1 79 ? 23.058 -12.176 -10.971 1.00 72.06 79 SER A CA 1
ATOM 659 C C . SER A 1 79 ? 24.139 -11.101 -11.049 1.00 72.06 79 SER A C 1
ATOM 661 O O . SER A 1 79 ? 23.863 -9.988 -11.503 1.00 72.06 79 SER A O 1
ATOM 663 N N . PRO A 1 80 ? 25.396 -11.413 -10.684 1.00 80.19 80 PRO A N 1
ATOM 664 C CA . PRO A 1 80 ? 26.485 -10.479 -10.896 1.00 80.19 80 PRO A CA 1
ATOM 665 C C . PRO A 1 80 ? 26.762 -10.319 -12.398 1.00 80.19 80 PRO A C 1
ATOM 667 O O . PRO A 1 80 ? 26.623 -11.266 -13.177 1.00 80.19 80 PRO A O 1
ATOM 670 N N . TRP A 1 81 ? 27.202 -9.126 -12.800 1.00 81.38 81 TRP A N 1
ATOM 671 C CA . TRP A 1 81 ? 27.425 -8.770 -14.208 1.00 81.38 81 TRP A CA 1
ATOM 672 C C . TRP A 1 81 ? 28.373 -9.741 -14.941 1.00 81.38 81 TRP A C 1
ATOM 674 O O . TRP A 1 81 ? 28.155 -10.067 -16.105 1.00 81.38 81 TRP A O 1
ATOM 684 N N . TRP A 1 82 ? 29.398 -10.267 -14.261 1.00 86.75 82 TRP A N 1
ATOM 685 C CA . TRP A 1 82 ? 30.361 -11.200 -14.858 1.00 86.75 82 TRP A CA 1
ATOM 686 C C . TRP A 1 82 ? 29.735 -12.559 -15.192 1.00 86.75 82 TRP A C 1
ATOM 688 O O . TRP A 1 82 ? 30.136 -13.206 -16.159 1.00 86.75 82 TRP A O 1
ATOM 698 N N . LEU A 1 83 ? 28.732 -12.992 -14.422 1.00 87.44 83 LEU A N 1
ATOM 699 C CA . LEU A 1 83 ? 28.017 -14.237 -14.688 1.00 87.44 83 LEU A CA 1
ATOM 700 C C . LEU A 1 83 ? 27.100 -14.073 -15.901 1.00 87.44 83 LEU A C 1
ATOM 702 O O . LEU A 1 83 ? 27.001 -14.989 -16.714 1.00 87.44 83 LEU A O 1
ATOM 706 N N . LEU A 1 84 ? 26.469 -12.904 -16.047 1.00 87.00 84 LEU A N 1
ATOM 707 C CA . LEU A 1 84 ? 25.709 -12.550 -17.245 1.00 87.00 84 LEU A CA 1
ATOM 708 C C . LEU A 1 84 ? 26.613 -12.577 -18.485 1.00 87.00 84 LEU A C 1
ATOM 710 O O . LEU A 1 84 ? 26.257 -13.190 -19.490 1.00 87.00 84 LEU A O 1
ATOM 714 N N . LEU A 1 85 ? 27.809 -11.987 -18.391 1.00 88.06 85 LEU A N 1
ATOM 715 C CA . LEU A 1 85 ? 28.796 -12.001 -19.470 1.00 88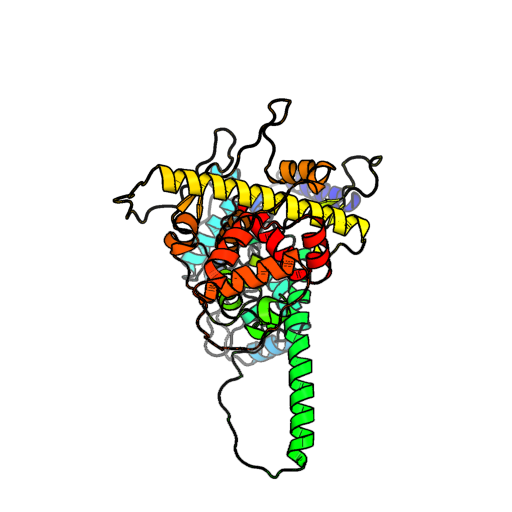.06 85 LEU A CA 1
ATOM 716 C C . LEU A 1 85 ? 29.195 -13.433 -19.846 1.00 88.06 85 LEU A C 1
ATOM 718 O O . LEU A 1 85 ? 29.145 -13.791 -21.019 1.00 88.06 85 LEU A O 1
ATOM 722 N N . LEU A 1 86 ? 29.532 -14.272 -18.862 1.00 89.50 86 LEU A N 1
ATOM 723 C CA . LEU A 1 86 ? 29.907 -15.667 -19.103 1.00 89.50 86 LEU A CA 1
ATOM 724 C C . LEU A 1 86 ? 28.771 -16.459 -19.769 1.00 89.50 86 LEU A C 1
ATOM 726 O O . LEU A 1 86 ? 29.013 -17.200 -20.720 1.00 89.50 86 LEU A O 1
ATOM 730 N N . LYS A 1 87 ? 27.526 -16.275 -19.310 1.00 87.06 87 LYS A N 1
ATOM 731 C CA . LYS A 1 87 ? 26.344 -16.906 -19.915 1.00 87.06 87 LYS A CA 1
ATOM 732 C C . LYS A 1 87 ? 26.120 -16.422 -21.349 1.00 87.06 87 LYS A C 1
ATOM 734 O O . LYS A 1 87 ? 25.875 -17.243 -22.227 1.00 87.06 87 LYS A O 1
ATOM 739 N N . THR A 1 88 ? 26.297 -15.130 -21.607 1.00 87.56 88 THR A N 1
ATOM 740 C CA . THR A 1 88 ? 26.181 -14.549 -22.956 1.00 87.56 88 THR A CA 1
ATOM 741 C C . THR A 1 88 ? 27.258 -15.094 -23.900 1.00 87.56 88 THR A C 1
ATOM 743 O O . THR A 1 88 ? 26.969 -15.390 -25.054 1.00 87.56 88 THR A O 1
ATOM 746 N N . MET A 1 89 ? 28.485 -15.297 -23.405 1.00 88.81 89 MET A N 1
ATOM 747 C CA . MET A 1 89 ? 29.591 -15.892 -24.172 1.00 88.81 89 MET A CA 1
ATOM 748 C C . MET A 1 89 ? 29.436 -17.403 -24.390 1.00 88.81 89 MET A C 1
ATOM 750 O O . MET A 1 89 ? 30.071 -17.963 -25.278 1.00 88.81 89 MET A O 1
ATOM 754 N N . SER A 1 90 ? 28.596 -18.075 -23.596 1.00 88.50 90 SER A N 1
ATOM 755 C CA . SER A 1 90 ? 28.280 -19.497 -23.782 1.00 88.50 90 SER A CA 1
ATOM 756 C C . SER A 1 90 ? 27.239 -19.760 -24.879 1.00 88.50 90 SER A C 1
ATOM 758 O O . SER A 1 90 ? 27.015 -20.913 -25.247 1.00 88.50 90 SER A O 1
ATOM 760 N N . GLN A 1 91 ? 26.603 -18.712 -25.415 1.00 85.75 91 GLN A N 1
ATOM 761 C CA . GLN A 1 91 ? 25.652 -18.815 -26.522 1.00 85.75 91 GLN A CA 1
ATOM 762 C C . GLN A 1 91 ? 26.396 -18.826 -27.869 1.00 85.75 91 GLN A C 1
ATOM 764 O O . GLN A 1 91 ? 27.293 -18.023 -28.100 1.00 85.75 91 GLN A O 1
ATOM 769 N N . VAL A 1 92 ? 26.012 -19.737 -28.773 1.00 87.50 92 VAL A N 1
ATOM 770 C CA . VAL A 1 92 ? 26.653 -19.904 -30.098 1.00 87.50 92 VAL A CA 1
ATOM 771 C C . VAL A 1 92 ? 26.495 -18.654 -30.970 1.00 87.50 92 VAL A C 1
ATOM 773 O O . VAL A 1 92 ? 27.401 -18.297 -31.719 1.00 87.50 92 VAL A O 1
ATOM 776 N N . TYR A 1 93 ? 25.341 -17.997 -30.882 1.00 87.12 93 TYR A N 1
ATOM 777 C CA . TYR A 1 93 ? 25.052 -16.734 -31.544 1.00 87.12 93 TYR A CA 1
ATOM 778 C C . TYR A 1 93 ? 24.036 -15.946 -30.712 1.00 87.12 93 TYR A C 1
ATOM 780 O O . TYR A 1 93 ? 23.162 -16.533 -30.074 1.00 87.12 93 TYR A O 1
ATOM 788 N N . ASN A 1 94 ? 24.140 -14.618 -30.761 1.00 86.81 94 ASN A N 1
ATOM 789 C CA . ASN A 1 94 ? 23.225 -13.691 -30.101 1.00 86.81 94 ASN A CA 1
ATOM 790 C C . ASN A 1 94 ? 22.523 -12.859 -31.172 1.00 86.81 94 ASN A C 1
ATOM 792 O O . ASN A 1 94 ? 23.176 -12.200 -31.978 1.00 86.81 94 ASN A O 1
ATOM 796 N N . THR A 1 95 ? 21.197 -12.923 -31.205 1.00 88.69 95 THR A N 1
ATOM 797 C CA . THR A 1 95 ? 20.362 -12.185 -32.159 1.00 88.69 95 THR A CA 1
ATOM 798 C C . THR A 1 95 ? 19.815 -10.916 -31.526 1.00 88.69 95 THR A C 1
ATOM 800 O O . THR A 1 95 ? 19.339 -10.946 -30.394 1.00 88.69 95 THR A O 1
ATOM 803 N N . VAL A 1 96 ? 19.838 -9.820 -32.283 1.00 90.44 96 VAL A N 1
ATOM 804 C CA . VAL A 1 96 ? 19.230 -8.541 -31.904 1.00 90.44 96 VAL A CA 1
ATOM 805 C C . VAL A 1 96 ? 18.349 -8.079 -33.052 1.00 90.44 96 VAL A C 1
ATOM 807 O O . VAL A 1 96 ? 18.785 -8.054 -34.202 1.00 90.44 96 VAL A O 1
ATOM 810 N N . GLU A 1 97 ? 17.117 -7.704 -32.741 1.00 91.88 97 GLU A N 1
ATOM 811 C CA . GLU A 1 97 ? 16.189 -7.104 -33.689 1.00 91.88 97 GLU A CA 1
ATOM 812 C C . GLU A 1 97 ? 15.947 -5.646 -33.306 1.00 91.88 97 GLU A C 1
ATOM 814 O O . GLU A 1 97 ? 15.649 -5.337 -32.152 1.00 91.88 97 GLU A O 1
ATOM 819 N N . ILE A 1 98 ? 16.067 -4.750 -34.282 1.00 93.81 98 ILE A N 1
ATOM 820 C CA . ILE A 1 98 ? 15.844 -3.316 -34.097 1.00 93.81 98 ILE A CA 1
ATOM 821 C C . ILE A 1 98 ? 14.636 -2.926 -34.939 1.00 93.81 98 ILE A C 1
ATOM 823 O O . ILE A 1 98 ? 14.640 -3.093 -36.159 1.00 93.81 98 ILE A O 1
ATOM 827 N N . ILE A 1 99 ? 13.597 -2.419 -34.284 1.00 94.19 99 ILE A N 1
ATOM 828 C CA . ILE A 1 99 ? 12.351 -1.996 -34.918 1.00 94.19 99 ILE A CA 1
ATOM 829 C C . ILE A 1 99 ? 12.256 -0.479 -34.788 1.00 94.19 99 ILE A C 1
ATOM 831 O O . ILE A 1 99 ? 12.160 0.060 -33.684 1.00 94.19 99 ILE A O 1
ATOM 835 N N . TYR A 1 100 ? 12.279 0.205 -35.928 1.00 94.19 100 TYR A N 1
ATOM 836 C CA . TYR A 1 100 ? 12.098 1.651 -36.010 1.00 94.19 100 TYR A CA 1
ATOM 837 C C . TYR A 1 100 ? 10.612 1.970 -36.124 1.00 94.19 100 TYR A C 1
ATOM 839 O O . TYR A 1 100 ? 9.948 1.512 -37.057 1.00 94.19 100 TYR A O 1
ATOM 847 N N . LEU A 1 101 ? 10.089 2.756 -35.188 1.00 94.94 101 LEU A N 1
ATOM 848 C CA . LEU A 1 101 ? 8.710 3.228 -35.241 1.00 94.94 101 LEU A CA 1
ATOM 849 C C . LEU A 1 101 ? 8.645 4.557 -36.006 1.00 94.94 101 LEU A C 1
ATOM 851 O O . LEU A 1 101 ? 9.668 5.238 -36.160 1.00 94.94 101 LEU A O 1
ATOM 855 N N . PRO A 1 102 ? 7.458 4.930 -36.523 1.00 94.06 102 PRO A N 1
ATOM 856 C CA . PRO A 1 102 ? 7.268 6.241 -37.128 1.00 94.06 102 PRO A CA 1
ATOM 857 C C . PRO A 1 102 ? 7.592 7.355 -36.126 1.00 94.06 102 PRO A C 1
ATOM 859 O O . PRO A 1 102 ? 7.388 7.201 -34.921 1.00 94.06 102 PRO A O 1
ATOM 862 N N . VAL A 1 103 ? 8.084 8.484 -36.642 1.00 93.69 103 VAL A N 1
ATOM 863 C CA . VAL A 1 103 ? 8.364 9.674 -35.830 1.00 93.69 103 VAL A CA 1
ATOM 864 C C . VAL A 1 103 ? 7.070 10.141 -35.168 1.00 93.69 103 VAL A C 1
ATOM 866 O O . VAL A 1 103 ? 6.077 10.410 -35.845 1.00 93.69 103 VAL A O 1
ATOM 869 N N . TYR A 1 104 ? 7.093 10.232 -33.844 1.00 93.06 104 TYR A N 1
ATOM 870 C CA . TYR A 1 104 ? 5.982 10.694 -33.036 1.00 93.06 104 TYR A CA 1
ATOM 871 C C . TYR A 1 104 ? 6.086 12.205 -32.844 1.00 93.06 104 TYR A C 1
ATOM 873 O O . TYR A 1 104 ? 7.089 12.716 -32.341 1.00 93.06 104 TYR A O 1
ATOM 881 N N . ASN A 1 105 ? 5.042 12.920 -33.254 1.00 92.50 105 ASN A N 1
ATOM 882 C CA . ASN A 1 105 ? 4.942 14.363 -33.085 1.00 92.50 105 ASN A CA 1
ATOM 883 C C . ASN A 1 105 ? 3.959 14.658 -31.947 1.00 92.50 105 ASN A C 1
ATOM 885 O O . ASN A 1 105 ? 2.802 14.250 -32.067 1.00 92.50 105 ASN A O 1
ATOM 889 N N . PRO A 1 106 ? 4.375 15.368 -30.884 1.00 92.44 106 PRO A N 1
ATOM 890 C CA . PRO A 1 106 ? 3.485 15.652 -29.771 1.00 92.44 106 PRO A CA 1
ATOM 891 C C . PRO A 1 106 ? 2.339 16.575 -30.196 1.00 92.44 106 PRO A C 1
ATOM 893 O O . PRO A 1 106 ? 2.532 17.576 -30.901 1.00 92.44 106 PRO A O 1
ATOM 896 N N . SER A 1 107 ? 1.145 16.237 -29.731 1.00 91.75 107 SER A N 1
ATOM 897 C CA . SER A 1 107 ? -0.068 17.051 -29.801 1.00 91.75 107 SER A CA 1
ATOM 898 C C . SER A 1 107 ? 0.036 18.307 -28.924 1.00 91.75 107 SER A C 1
ATOM 900 O O . SER A 1 107 ? 0.963 18.465 -28.129 1.00 91.75 107 SER A O 1
ATOM 902 N N . LEU A 1 108 ? -0.905 19.245 -29.076 1.00 89.81 108 LEU A N 1
ATOM 903 C CA . LEU A 1 108 ? -0.913 20.478 -28.276 1.00 89.81 108 LEU A CA 1
ATOM 904 C C . LEU A 1 108 ? -1.053 20.191 -26.773 1.00 89.81 108 LEU A C 1
ATOM 906 O O . LEU A 1 108 ? -0.386 20.845 -25.976 1.00 89.81 108 LEU A O 1
ATOM 910 N N . ASP A 1 109 ? -1.844 19.183 -26.408 1.00 88.69 109 ASP A N 1
ATOM 911 C CA . ASP A 1 109 ? -2.083 18.803 -25.013 1.00 88.69 109 ASP A CA 1
ATOM 912 C C . ASP A 1 109 ? -0.848 18.124 -24.395 1.00 88.69 109 ASP A C 1
ATOM 914 O O . ASP A 1 109 ? -0.472 18.404 -23.257 1.00 88.69 109 ASP A O 1
ATOM 918 N N . GLU A 1 110 ? -0.147 17.290 -25.167 1.00 89.69 110 GLU A N 1
ATOM 919 C CA . GLU A 1 110 ? 1.118 16.658 -24.759 1.00 89.69 110 GLU A CA 1
ATOM 920 C C . GLU A 1 110 ? 2.267 17.661 -24.626 1.00 89.69 110 GLU A C 1
ATOM 922 O O . GLU A 1 110 ? 3.138 17.496 -23.776 1.00 89.69 110 GLU A O 1
ATOM 927 N N . LYS A 1 111 ? 2.268 18.730 -25.432 1.00 88.25 111 LYS A N 1
ATOM 928 C CA . LYS A 1 111 ? 3.241 19.825 -25.292 1.00 88.25 111 LYS A CA 1
ATOM 929 C C . LYS A 1 111 ? 3.077 20.578 -23.975 1.00 88.25 111 LYS A C 1
ATOM 931 O O . LYS A 1 111 ? 4.059 21.097 -23.453 1.00 88.25 111 LYS A O 1
ATOM 936 N N . GLN A 1 112 ? 1.850 20.666 -23.464 1.00 88.81 112 GLN A N 1
ATOM 937 C CA . GLN A 1 112 ? 1.563 21.299 -22.177 1.00 88.81 112 GLN A CA 1
ATOM 938 C C . GLN A 1 112 ? 1.855 20.355 -21.007 1.00 88.81 112 GLN A C 1
ATOM 940 O O . GLN A 1 112 ? 2.332 20.810 -19.969 1.00 88.81 112 GLN A O 1
ATOM 945 N N . ASN A 1 113 ? 1.620 19.051 -21.190 1.00 90.69 113 ASN A N 1
ATOM 946 C CA . ASN A 1 113 ? 1.770 18.032 -20.155 1.00 90.69 113 ASN A CA 1
ATOM 947 C C . ASN A 1 113 ? 2.813 16.967 -20.547 1.00 90.69 113 ASN A C 1
ATOM 949 O O . ASN A 1 113 ? 2.466 15.973 -21.195 1.00 90.69 113 ASN A O 1
ATOM 953 N N . PRO A 1 114 ? 4.071 17.096 -20.073 1.00 89.44 114 PRO A N 1
ATOM 954 C CA . PRO A 1 114 ? 5.134 16.119 -20.331 1.00 89.44 114 PRO A CA 1
ATOM 955 C C . PRO A 1 114 ? 4.803 14.699 -19.856 1.00 89.44 114 PRO A C 1
ATOM 957 O O . PRO A 1 114 ? 5.321 13.729 -20.404 1.00 89.44 114 PRO A O 1
ATOM 960 N N . HIS A 1 115 ? 3.945 14.571 -18.837 1.00 89.12 115 HIS A N 1
ATOM 961 C CA . HIS A 1 115 ? 3.489 13.280 -18.324 1.00 89.12 115 HIS A CA 1
ATOM 962 C C . HIS A 1 115 ? 2.687 12.505 -19.368 1.00 89.12 115 HIS A C 1
ATOM 964 O O . HIS A 1 115 ? 3.085 11.405 -19.741 1.00 89.12 115 HIS A O 1
ATOM 970 N N . ASN A 1 116 ? 1.652 13.135 -19.924 1.00 90.62 116 ASN A N 1
ATOM 971 C CA . ASN A 1 116 ? 0.817 12.545 -20.967 1.00 90.62 116 ASN A CA 1
ATOM 972 C C . ASN A 1 116 ? 1.648 12.196 -22.205 1.00 90.62 116 ASN A C 1
ATOM 974 O O . ASN A 1 116 ? 1.405 11.185 -22.854 1.00 90.62 116 ASN A O 1
ATOM 978 N N . TYR A 1 117 ? 2.658 13.015 -22.521 1.00 92.81 117 TYR A N 1
ATOM 979 C CA . TYR A 1 117 ? 3.549 12.734 -23.640 1.00 92.81 117 TYR A CA 1
ATOM 980 C C . TYR A 1 117 ? 4.366 11.449 -23.429 1.00 92.81 117 TYR A C 1
ATOM 982 O O . TYR A 1 117 ? 4.430 10.593 -24.314 1.00 92.81 117 TYR A O 1
ATOM 990 N N . ALA A 1 118 ? 4.964 11.291 -22.245 1.00 91.75 118 ALA A N 1
ATOM 991 C CA . ALA A 1 118 ? 5.716 10.092 -21.888 1.00 91.75 118 ALA A CA 1
ATOM 992 C C . ALA A 1 118 ? 4.816 8.845 -21.840 1.00 91.75 118 ALA A C 1
ATOM 994 O O . ALA A 1 118 ? 5.198 7.793 -22.353 1.00 91.75 118 ALA A O 1
ATOM 995 N N . GLU A 1 119 ? 3.615 8.979 -21.277 1.00 91.50 119 GLU A N 1
ATOM 996 C CA . GLU A 1 119 ? 2.622 7.911 -21.151 1.00 91.50 119 GLU A CA 1
ATOM 997 C C . GLU A 1 119 ? 2.089 7.455 -22.520 1.00 91.50 119 GLU A C 1
ATOM 999 O O . GLU A 1 119 ? 2.054 6.262 -22.816 1.00 91.50 119 GLU A O 1
ATOM 1004 N N . ASN A 1 120 ? 1.793 8.380 -23.435 1.00 93.19 120 ASN A N 1
ATOM 1005 C CA . ASN A 1 120 ? 1.346 8.022 -24.782 1.00 93.19 120 ASN A CA 1
ATOM 1006 C C . ASN A 1 120 ? 2.433 7.305 -25.595 1.00 93.19 120 ASN A C 1
ATOM 1008 O O . ASN A 1 120 ? 2.134 6.347 -26.315 1.00 93.19 120 ASN A O 1
ATOM 1012 N N . ILE A 1 121 ? 3.701 7.713 -25.464 1.00 93.38 121 ILE A N 1
ATOM 1013 C CA . ILE A 1 121 ? 4.821 6.995 -26.092 1.00 93.38 121 ILE A CA 1
ATOM 1014 C C . ILE A 1 121 ? 5.003 5.615 -25.448 1.00 93.38 121 ILE A C 1
ATOM 1016 O O . ILE A 1 121 ? 5.248 4.643 -26.165 1.00 93.38 121 ILE A O 1
ATOM 1020 N N . HIS A 1 122 ? 4.850 5.506 -24.128 1.00 92.94 122 HIS A N 1
ATOM 1021 C CA . HIS A 1 122 ? 4.883 4.236 -23.398 1.00 92.94 122 HIS A CA 1
ATOM 1022 C C . HIS A 1 122 ? 3.806 3.269 -23.904 1.00 92.94 122 HIS A C 1
ATOM 1024 O O . HIS A 1 122 ? 4.147 2.174 -24.358 1.00 92.94 122 HIS A O 1
ATOM 1030 N N . HIS A 1 123 ? 2.548 3.708 -23.980 1.00 93.81 123 HIS A N 1
ATOM 1031 C CA . HIS A 1 123 ? 1.442 2.941 -24.560 1.00 93.81 123 HIS A CA 1
ATOM 1032 C C . HIS A 1 123 ? 1.705 2.536 -26.013 1.00 93.81 123 HIS A C 1
ATOM 1034 O O . HIS A 1 123 ? 1.437 1.402 -26.422 1.00 93.81 123 HIS A O 1
ATOM 1040 N N . LEU A 1 124 ? 2.229 3.460 -26.822 1.00 94.38 124 LEU A N 1
ATOM 1041 C CA . LEU A 1 124 ? 2.560 3.197 -28.215 1.00 94.38 124 LEU A CA 1
ATOM 1042 C C . LEU A 1 124 ? 3.622 2.097 -28.313 1.00 94.38 124 LEU A C 1
ATOM 1044 O O . LEU A 1 124 ? 3.398 1.097 -28.995 1.00 94.38 124 LEU A O 1
ATOM 1048 N N . MET A 1 125 ? 4.734 2.222 -27.590 1.00 94.00 125 MET A N 1
ATOM 1049 C CA . MET A 1 125 ? 5.797 1.216 -27.583 1.00 94.00 125 MET A CA 1
ATOM 1050 C C . MET A 1 125 ? 5.296 -0.137 -27.055 1.00 94.00 125 MET A C 1
ATOM 1052 O O . MET A 1 125 ? 5.545 -1.154 -27.704 1.00 94.00 125 MET A O 1
ATOM 1056 N N . ALA A 1 126 ? 4.523 -0.166 -25.965 1.00 93.44 126 ALA A N 1
ATOM 1057 C CA . ALA A 1 126 ? 3.948 -1.389 -25.395 1.00 93.44 126 ALA A CA 1
ATOM 1058 C C . ALA A 1 126 ? 3.046 -2.136 -26.395 1.00 93.44 126 ALA A C 1
ATOM 1060 O O . ALA A 1 126 ? 3.176 -3.353 -26.574 1.00 93.44 126 ALA A O 1
ATOM 1061 N N . ARG A 1 127 ? 2.193 -1.407 -27.133 1.00 93.81 127 ARG A N 1
ATOM 1062 C CA . ARG A 1 127 ? 1.336 -1.971 -28.193 1.00 93.81 127 ARG A CA 1
ATOM 1063 C C . ARG A 1 127 ? 2.145 -2.610 -29.319 1.00 93.81 127 ARG A C 1
ATOM 1065 O O . ARG A 1 127 ? 1.789 -3.696 -29.774 1.00 93.81 127 ARG A O 1
ATOM 1072 N N . TYR A 1 128 ? 3.235 -1.973 -29.751 1.00 92.50 128 TYR A N 1
ATOM 1073 C CA . TYR A 1 128 ? 4.119 -2.539 -30.777 1.00 92.50 128 TYR A CA 1
ATOM 1074 C C . TYR A 1 128 ? 4.892 -3.765 -30.267 1.00 92.50 128 TYR A C 1
ATOM 1076 O O . TYR A 1 128 ? 5.052 -4.729 -31.018 1.00 92.50 128 TYR A O 1
ATOM 1084 N N . MET A 1 129 ? 5.320 -3.773 -28.998 1.00 89.81 129 MET A N 1
ATOM 1085 C CA . MET A 1 129 ? 5.976 -4.937 -28.381 1.00 89.81 129 MET A CA 1
ATOM 1086 C C . MET A 1 129 ? 5.009 -6.094 -28.091 1.00 89.81 129 MET A C 1
ATOM 1088 O O . MET A 1 129 ? 5.458 -7.235 -27.999 1.00 89.81 129 MET A O 1
ATOM 1092 N N . LYS A 1 130 ? 3.696 -5.824 -27.991 1.00 91.88 130 LYS A N 1
ATOM 1093 C CA . LYS A 1 130 ? 2.649 -6.758 -27.519 1.00 91.88 130 LYS A CA 1
ATOM 1094 C C . LYS A 1 130 ? 2.899 -7.236 -26.088 1.00 91.88 130 LYS A C 1
ATOM 1096 O O . LYS A 1 130 ? 2.764 -8.417 -25.774 1.00 91.88 130 LYS A O 1
ATOM 1101 N N . VAL A 1 131 ? 3.288 -6.295 -25.241 1.00 91.56 131 VAL A N 1
ATOM 1102 C CA . VAL A 1 131 ? 3.719 -6.521 -23.865 1.00 91.56 131 VAL A CA 1
ATOM 1103 C C . VAL A 1 131 ? 2.813 -5.710 -22.929 1.00 91.56 131 VAL A C 1
ATOM 1105 O O . VAL A 1 131 ? 2.446 -4.595 -23.298 1.00 91.56 131 VAL A O 1
ATOM 1108 N N . PRO A 1 132 ? 2.416 -6.234 -21.753 1.00 91.94 132 PRO A N 1
ATOM 1109 C CA . PRO A 1 132 ? 1.660 -5.457 -20.774 1.00 91.94 132 PRO A CA 1
ATOM 1110 C C . PRO A 1 132 ? 2.458 -4.256 -20.253 1.00 91.94 132 PRO A C 1
ATOM 1112 O O . PRO A 1 132 ? 3.664 -4.334 -20.007 1.00 91.94 132 PRO A O 1
ATOM 1115 N N . GLU A 1 133 ? 1.752 -3.155 -20.048 1.00 89.56 133 GLU A N 1
ATOM 1116 C CA . GLU A 1 133 ? 2.246 -1.956 -19.378 1.00 89.56 133 GLU A CA 1
ATOM 1117 C C . GLU A 1 133 ? 2.035 -2.058 -17.866 1.00 89.56 133 GLU A C 1
ATOM 1119 O O . GLU A 1 133 ? 1.053 -2.640 -17.404 1.00 89.56 133 GLU A O 1
ATOM 1124 N N . THR A 1 134 ? 2.976 -1.523 -17.090 1.00 88.56 134 THR A N 1
ATOM 1125 C CA . THR A 1 134 ? 2.881 -1.498 -15.625 1.00 88.56 134 THR A CA 1
ATOM 1126 C C . THR A 1 134 ? 3.332 -0.150 -15.079 1.00 88.56 134 THR A C 1
ATOM 1128 O O . THR A 1 134 ? 4.243 0.465 -15.634 1.00 88.56 134 THR A O 1
ATOM 1131 N N . ALA A 1 135 ? 2.752 0.277 -13.957 1.00 86.06 135 ALA A N 1
ATOM 1132 C CA . ALA A 1 135 ? 3.096 1.528 -13.272 1.00 86.06 135 ALA A CA 1
ATOM 1133 C C . ALA A 1 135 ? 4.336 1.391 -12.357 1.00 86.06 135 ALA A C 1
ATOM 1135 O O . ALA A 1 135 ? 4.438 2.048 -11.319 1.00 86.06 135 ALA A O 1
ATOM 1136 N N . HIS A 1 136 ? 5.270 0.502 -12.710 1.00 88.62 136 HIS A N 1
ATOM 1137 C CA . HIS A 1 136 ? 6.546 0.389 -12.006 1.00 88.62 136 HIS A CA 1
ATOM 1138 C C . HIS A 1 136 ? 7.524 1.462 -12.494 1.00 88.62 136 HIS A C 1
ATOM 1140 O O . HIS A 1 136 ? 7.483 1.876 -13.651 1.00 88.62 136 HIS A O 1
ATOM 1146 N N . ASN A 1 137 ? 8.440 1.876 -11.625 1.00 88.19 137 ASN A N 1
ATOM 1147 C CA . ASN A 1 137 ? 9.485 2.858 -11.900 1.00 88.19 137 ASN A CA 1
ATOM 1148 C C . ASN A 1 137 ? 10.818 2.457 -11.216 1.00 88.19 137 ASN A C 1
ATOM 1150 O O . ASN A 1 137 ? 10.904 1.450 -10.511 1.00 88.19 137 ASN A O 1
ATOM 1154 N N . ILE A 1 138 ? 11.878 3.260 -11.370 1.00 86.44 138 ILE A N 1
ATOM 1155 C CA . ILE A 1 138 ? 13.185 3.114 -10.699 1.00 86.44 138 ILE A CA 1
ATOM 1156 C C . ILE A 1 138 ? 13.060 2.899 -9.188 1.00 86.44 138 ILE A C 1
ATOM 1158 O O . ILE A 1 138 ? 13.859 2.185 -8.577 1.00 86.44 138 ILE A O 1
ATOM 1162 N N . ASN A 1 139 ? 12.065 3.532 -8.569 1.00 89.62 139 ASN A N 1
ATOM 1163 C CA . ASN A 1 139 ? 11.835 3.448 -7.136 1.00 89.62 139 ASN A CA 1
ATOM 1164 C C . ASN A 1 139 ? 11.447 2.025 -6.726 1.00 89.62 139 ASN A C 1
ATOM 1166 O O . ASN A 1 139 ? 11.923 1.559 -5.695 1.00 89.62 139 ASN A O 1
ATOM 1170 N N . ASP A 1 140 ? 10.704 1.296 -7.558 1.00 89.88 140 ASP A N 1
ATOM 1171 C CA . ASP A 1 140 ? 10.370 -0.106 -7.301 1.00 89.88 140 ASP A CA 1
ATOM 1172 C C . ASP A 1 140 ? 11.617 -0.988 -7.378 1.00 89.88 140 ASP A C 1
ATOM 1174 O O . ASP A 1 140 ? 11.835 -1.829 -6.512 1.00 89.88 140 ASP A O 1
ATOM 1178 N N . VAL A 1 141 ? 12.521 -0.731 -8.329 1.00 86.94 141 VAL A N 1
ATOM 1179 C CA . VAL A 1 141 ? 13.810 -1.444 -8.404 1.00 86.94 141 VAL A CA 1
ATOM 1180 C C . VAL A 1 141 ? 14.652 -1.199 -7.148 1.00 86.94 141 VAL A C 1
ATOM 1182 O O . VAL A 1 141 ? 15.221 -2.134 -6.580 1.00 86.94 141 VAL A O 1
ATOM 1185 N N . ARG A 1 142 ? 14.709 0.046 -6.659 1.00 89.94 142 ARG A N 1
ATOM 1186 C CA . ARG A 1 142 ? 15.393 0.369 -5.394 1.00 89.94 142 ARG A CA 1
ATOM 1187 C C . ARG A 1 142 ? 14.735 -0.321 -4.200 1.00 89.94 142 ARG A C 1
ATOM 1189 O O . ARG A 1 142 ? 15.446 -0.833 -3.332 1.00 89.94 142 ARG A O 1
ATOM 1196 N N . LEU A 1 143 ? 13.406 -0.385 -4.184 1.00 91.88 143 LEU A N 1
ATOM 1197 C CA . LEU A 1 143 ? 12.630 -1.065 -3.154 1.00 91.88 143 LEU A CA 1
ATOM 1198 C C . LEU A 1 143 ? 12.915 -2.575 -3.145 1.00 91.88 143 LEU A C 1
ATOM 1200 O O . LEU A 1 143 ? 13.139 -3.146 -2.080 1.00 91.88 143 LEU A O 1
ATOM 1204 N N . LEU A 1 144 ? 13.012 -3.206 -4.319 1.00 89.12 144 LEU A N 1
ATOM 1205 C CA . LEU A 1 144 ? 13.400 -4.613 -4.473 1.00 89.12 144 LEU A CA 1
ATOM 1206 C C . LEU A 1 144 ? 14.829 -4.885 -3.981 1.00 89.12 144 LEU A C 1
ATOM 1208 O O . LEU A 1 144 ? 15.078 -5.877 -3.291 1.00 89.12 144 LEU A O 1
ATOM 1212 N N . CYS A 1 145 ? 15.776 -3.989 -4.268 1.00 88.44 145 CYS A N 1
ATOM 1213 C CA . CYS A 1 145 ? 17.130 -4.071 -3.715 1.00 88.44 145 CYS A CA 1
ATOM 1214 C C . CYS A 1 145 ? 17.129 -3.973 -2.179 1.00 88.44 145 CYS A C 1
ATOM 1216 O O . CYS A 1 145 ? 17.862 -4.709 -1.510 1.00 88.44 145 CYS A O 1
ATOM 1218 N N . LEU A 1 146 ? 16.283 -3.109 -1.605 1.00 90.69 146 LEU A N 1
ATOM 1219 C CA . LEU A 1 146 ? 16.122 -3.004 -0.155 1.00 90.69 146 LEU A CA 1
ATOM 1220 C C . LEU A 1 146 ? 15.520 -4.287 0.436 1.00 90.69 146 LEU A C 1
ATOM 1222 O O . LEU A 1 146 ? 16.055 -4.817 1.408 1.00 90.69 146 LEU A O 1
ATOM 1226 N N . ALA A 1 147 ? 14.470 -4.829 -0.179 1.00 89.94 147 ALA A N 1
ATOM 1227 C CA . ALA A 1 147 ? 13.839 -6.104 0.180 1.00 89.94 147 ALA A CA 1
ATOM 1228 C C . ALA A 1 147 ? 14.848 -7.225 0.370 1.00 89.94 147 ALA A C 1
ATOM 1230 O O . ALA A 1 147 ? 14.864 -7.922 1.384 1.00 89.94 147 ALA A O 1
ATOM 1231 N N . ARG A 1 148 ? 15.730 -7.340 -0.624 1.00 86.75 148 ARG A N 1
ATOM 1232 C CA . ARG A 1 148 ? 16.794 -8.324 -0.673 1.00 86.75 148 ARG A CA 1
ATOM 1233 C C . ARG A 1 148 ? 17.748 -8.148 0.497 1.00 86.75 148 ARG A C 1
ATOM 1235 O O . ARG A 1 148 ? 18.071 -9.127 1.163 1.00 86.75 148 ARG A O 1
ATOM 1242 N N . SER A 1 149 ? 18.170 -6.913 0.782 1.00 88.56 149 SER A N 1
ATOM 1243 C CA . SER A 1 149 ? 19.018 -6.629 1.949 1.00 88.56 149 SER A CA 1
ATOM 1244 C C . SER A 1 149 ? 18.335 -7.030 3.266 1.00 88.56 149 SER A C 1
ATOM 1246 O O . SER A 1 149 ? 18.979 -7.539 4.184 1.00 88.56 149 SER A O 1
ATOM 1248 N N . LEU A 1 150 ? 17.007 -6.904 3.320 1.00 88.88 150 LEU A N 1
ATOM 1249 C CA . LEU A 1 150 ? 16.164 -7.300 4.444 1.00 88.88 150 LEU A CA 1
ATOM 1250 C C . LEU A 1 150 ? 15.746 -8.779 4.409 1.00 88.88 150 LEU A C 1
ATOM 1252 O O . LEU A 1 150 ? 15.004 -9.196 5.290 1.00 88.88 150 LEU A O 1
ATOM 1256 N N . HIS A 1 151 ? 16.219 -9.593 3.458 1.00 86.19 151 HIS A N 1
ATOM 1257 C CA . HIS A 1 151 ? 15.862 -11.015 3.323 1.00 86.19 151 HIS A CA 1
ATOM 1258 C C . HIS A 1 151 ? 14.338 -11.262 3.227 1.00 86.19 151 HIS A C 1
ATOM 1260 O O . HIS A 1 151 ? 13.813 -12.241 3.776 1.00 86.19 151 HIS A O 1
ATOM 1266 N N . ILE A 1 152 ? 13.628 -10.352 2.554 1.00 87.00 152 ILE A N 1
ATOM 1267 C CA . ILE A 1 152 ? 12.226 -10.508 2.154 1.00 87.00 152 ILE A CA 1
ATOM 1268 C C . ILE A 1 152 ? 12.198 -10.933 0.675 1.00 87.00 152 ILE A C 1
ATOM 1270 O O . ILE A 1 152 ? 12.918 -10.337 -0.130 1.00 87.00 152 ILE A O 1
ATOM 1274 N N . PRO A 1 153 ? 11.400 -11.947 0.304 1.00 84.50 153 PRO A N 1
ATOM 1275 C CA . PRO A 1 153 ? 11.242 -12.354 -1.087 1.00 84.50 153 PRO A CA 1
ATOM 1276 C C . PRO A 1 153 ? 10.551 -11.281 -1.933 1.00 84.50 153 PRO A C 1
ATOM 1278 O O . PRO A 1 153 ? 9.724 -10.502 -1.457 1.00 84.50 153 PRO A O 1
ATOM 1281 N N . ILE A 1 154 ? 10.919 -11.249 -3.210 1.00 81.25 154 ILE A N 1
ATOM 1282 C CA . ILE A 1 154 ? 10.547 -10.207 -4.177 1.00 81.25 154 ILE A CA 1
ATOM 1283 C C . ILE A 1 154 ? 9.029 -10.192 -4.409 1.00 81.25 154 ILE A C 1
ATOM 1285 O O . ILE A 1 154 ? 8.432 -9.127 -4.563 1.00 81.25 154 ILE A O 1
ATOM 1289 N N . GLU A 1 155 ? 8.394 -11.363 -4.359 1.00 81.44 155 GLU A N 1
ATOM 1290 C CA . GLU A 1 155 ? 6.964 -11.567 -4.594 1.00 81.44 155 GLU A CA 1
ATOM 1291 C C . GLU A 1 155 ? 6.076 -10.846 -3.569 1.00 81.44 155 GLU A C 1
ATOM 1293 O O . GLU A 1 155 ? 4.938 -10.497 -3.876 1.00 81.44 155 GLU A O 1
ATOM 1298 N N . VAL A 1 156 ? 6.589 -10.599 -2.359 1.00 83.19 156 VAL A N 1
ATOM 1299 C CA . VAL A 1 156 ? 5.828 -9.98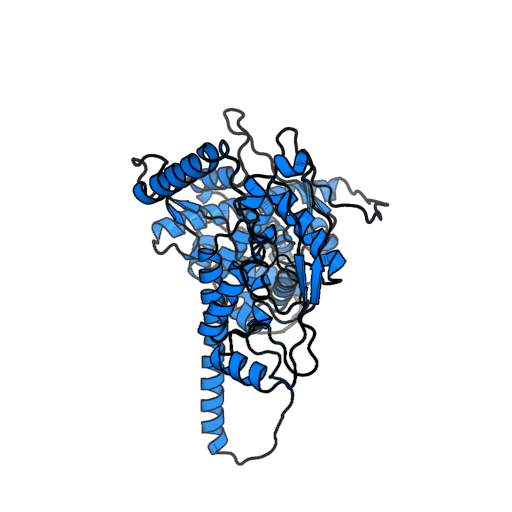7 -1.256 1.00 83.19 156 VAL A CA 1
ATOM 1300 C C . VAL A 1 156 ? 5.692 -8.478 -1.420 1.00 83.19 156 VAL A C 1
ATOM 1302 O O . VAL A 1 156 ? 4.757 -7.882 -0.884 1.00 83.19 156 VAL A O 1
ATOM 1305 N N . ILE A 1 157 ? 6.630 -7.846 -2.127 1.00 85.50 157 ILE A N 1
ATOM 1306 C CA . ILE A 1 157 ? 6.664 -6.392 -2.233 1.00 85.50 157 ILE A CA 1
ATOM 1307 C C . ILE A 1 157 ? 5.605 -5.901 -3.194 1.00 85.50 157 ILE A C 1
ATOM 1309 O O . ILE A 1 157 ? 4.748 -5.144 -2.764 1.00 85.50 157 ILE A O 1
ATOM 1313 N N . ASN A 1 158 ? 5.655 -6.363 -4.444 1.00 79.94 158 ASN A N 1
ATOM 1314 C CA . ASN A 1 158 ? 4.705 -6.062 -5.519 1.00 79.94 158 ASN A CA 1
ATOM 1315 C C . ASN A 1 158 ? 4.002 -4.687 -5.399 1.00 79.94 158 ASN A C 1
ATOM 1317 O O . ASN A 1 158 ? 2.771 -4.612 -5.420 1.00 79.94 158 ASN A O 1
ATOM 1321 N N . VAL A 1 159 ? 4.782 -3.616 -5.202 1.00 85.69 159 VAL A N 1
ATOM 1322 C CA . VAL A 1 159 ? 4.302 -2.228 -5.142 1.00 85.69 159 VAL A CA 1
ATOM 1323 C C . VAL A 1 159 ? 4.609 -1.575 -6.478 1.00 85.69 159 VAL A C 1
ATOM 1325 O O . VAL A 1 159 ? 5.695 -1.758 -7.016 1.00 85.69 159 VAL A O 1
ATOM 1328 N N . GLU A 1 160 ? 3.654 -0.798 -6.973 1.00 86.81 160 GLU A N 1
ATOM 1329 C CA . GLU A 1 160 ? 3.822 0.089 -8.120 1.00 86.81 160 GLU A CA 1
ATOM 1330 C C . GLU A 1 160 ? 3.911 1.514 -7.579 1.00 86.81 160 GLU A C 1
ATOM 1332 O O . GLU A 1 160 ? 2.891 2.154 -7.326 1.00 86.81 160 GLU A O 1
ATOM 1337 N N . THR A 1 161 ? 5.124 2.002 -7.317 1.00 85.94 161 THR A N 1
ATOM 1338 C CA . THR A 1 161 ? 5.321 3.317 -6.678 1.00 85.94 161 THR A CA 1
ATOM 1339 C C . THR A 1 161 ? 4.747 4.484 -7.475 1.00 85.94 161 THR A C 1
ATOM 1341 O O . THR A 1 161 ? 4.467 5.523 -6.886 1.00 85.94 161 THR A O 1
ATOM 1344 N N . ALA A 1 162 ? 4.559 4.334 -8.786 1.00 84.38 162 ALA A N 1
ATOM 1345 C CA . ALA A 1 162 ? 3.965 5.370 -9.621 1.00 84.38 162 ALA A CA 1
ATOM 1346 C C . ALA A 1 162 ? 2.438 5.244 -9.770 1.00 84.38 162 ALA A C 1
ATOM 1348 O O . ALA A 1 162 ? 1.808 6.108 -10.377 1.00 84.38 162 ALA A O 1
ATOM 1349 N N . HIS A 1 163 ? 1.819 4.212 -9.185 1.00 83.69 163 HIS A N 1
ATOM 1350 C CA . HIS A 1 163 ? 0.364 4.118 -9.098 1.00 83.69 163 HIS A CA 1
ATOM 1351 C C . HIS A 1 163 ? -0.190 5.338 -8.334 1.00 83.69 163 HIS A C 1
ATOM 1353 O O . HIS A 1 163 ? 0.387 5.678 -7.300 1.00 83.69 163 HIS A O 1
ATOM 1359 N N . PRO A 1 164 ? -1.310 5.966 -8.751 1.00 78.38 164 PRO A N 1
ATOM 1360 C CA . PRO A 1 164 ? -1.829 7.196 -8.133 1.00 78.38 164 PRO A CA 1
ATOM 1361 C C . PRO A 1 164 ? -1.945 7.130 -6.604 1.00 78.38 164 PRO A C 1
ATOM 1363 O O . PRO A 1 164 ? -1.557 8.063 -5.910 1.00 78.38 164 PRO A O 1
ATOM 1366 N N . HIS A 1 165 ? -2.370 5.971 -6.093 1.00 77.94 165 HIS A N 1
ATOM 1367 C CA . HIS A 1 165 ? -2.463 5.672 -4.657 1.00 77.94 165 HIS A CA 1
ATOM 1368 C C . HIS A 1 165 ? -1.139 5.790 -3.880 1.00 77.94 165 HIS A C 1
ATOM 1370 O O . HIS A 1 165 ? -1.128 6.139 -2.706 1.00 77.94 165 HIS A O 1
ATOM 1376 N N . PHE A 1 166 ? -0.004 5.485 -4.516 1.00 83.81 166 PHE A N 1
ATOM 1377 C CA . PHE A 1 166 ? 1.320 5.498 -3.881 1.00 83.81 166 PHE A CA 1
ATOM 1378 C C . PHE A 1 166 ? 2.224 6.632 -4.379 1.00 83.81 166 PHE A C 1
ATOM 1380 O O . PHE A 1 166 ? 3.210 6.945 -3.716 1.00 83.81 166 PHE A O 1
ATOM 1387 N N . ALA A 1 167 ? 1.886 7.272 -5.501 1.00 81.19 167 ALA A N 1
ATOM 1388 C CA . ALA A 1 167 ? 2.700 8.300 -6.150 1.00 81.19 167 ALA A CA 1
ATOM 1389 C C . ALA A 1 167 ? 2.936 9.537 -5.266 1.00 81.19 167 ALA A C 1
ATOM 1391 O O . ALA A 1 167 ? 3.971 10.194 -5.381 1.00 81.19 167 ALA A O 1
ATOM 1392 N N . ILE A 1 168 ? 1.996 9.834 -4.363 1.00 82.94 168 ILE A N 1
ATOM 1393 C CA . ILE A 1 168 ? 2.087 10.947 -3.404 1.00 82.94 168 ILE A CA 1
ATOM 1394 C C . ILE A 1 168 ? 3.087 10.627 -2.276 1.00 82.94 168 ILE A C 1
ATOM 1396 O O . ILE A 1 168 ? 3.678 11.527 -1.675 1.00 82.94 168 ILE A O 1
ATOM 1400 N N . ILE A 1 169 ? 3.336 9.343 -2.000 1.00 86.44 169 ILE A N 1
ATOM 1401 C CA . ILE A 1 169 ? 4.147 8.908 -0.865 1.00 86.44 169 ILE A CA 1
ATOM 1402 C C . ILE A 1 169 ? 5.636 9.096 -1.182 1.00 86.44 169 ILE A C 1
ATOM 1404 O O . ILE A 1 169 ? 6.157 8.520 -2.142 1.00 86.44 169 ILE A O 1
ATOM 1408 N N . PRO A 1 170 ? 6.400 9.826 -0.347 1.00 89.38 170 PRO A N 1
ATOM 1409 C CA . PRO A 1 170 ? 7.827 9.976 -0.578 1.00 89.38 170 PRO A CA 1
ATOM 1410 C C . PRO A 1 170 ? 8.546 8.632 -0.419 1.00 89.38 170 PRO A C 1
ATOM 1412 O O . PRO A 1 170 ? 8.328 7.902 0.548 1.00 89.38 170 PRO A O 1
ATOM 1415 N N . TYR A 1 171 ? 9.500 8.339 -1.307 1.00 90.56 171 TYR A N 1
ATOM 1416 C CA . TYR A 1 171 ? 10.233 7.063 -1.308 1.00 90.56 171 TYR A CA 1
ATOM 1417 C C . TYR A 1 171 ? 10.843 6.694 0.058 1.00 90.56 171 TYR A C 1
ATOM 1419 O O . TYR A 1 171 ? 10.780 5.542 0.480 1.00 90.56 171 TYR A O 1
ATOM 1427 N N . LYS A 1 172 ? 11.378 7.678 0.797 1.00 90.38 172 LYS A N 1
ATOM 1428 C CA . LYS A 1 172 ? 11.927 7.461 2.150 1.00 90.38 172 LYS A CA 1
ATOM 1429 C C . LYS A 1 172 ? 10.894 6.881 3.123 1.00 90.38 172 LYS A C 1
ATOM 1431 O O . LYS A 1 172 ? 11.253 6.077 3.978 1.00 90.38 172 LYS A O 1
ATOM 1436 N N . ARG A 1 173 ? 9.624 7.275 2.990 1.00 91.00 173 ARG A N 1
ATOM 1437 C CA . ARG A 1 173 ? 8.527 6.752 3.809 1.00 91.00 173 ARG A CA 1
ATOM 1438 C C . ARG A 1 173 ? 8.213 5.305 3.440 1.00 91.00 173 ARG A C 1
ATOM 1440 O O . ARG A 1 173 ? 8.077 4.477 4.335 1.00 91.00 173 ARG A O 1
ATOM 1447 N N . ILE A 1 174 ? 8.181 4.983 2.147 1.00 92.06 174 ILE A N 1
ATOM 1448 C CA . ILE A 1 174 ? 7.992 3.605 1.661 1.00 92.06 174 ILE A CA 1
ATOM 1449 C C . ILE A 1 174 ? 9.127 2.700 2.164 1.00 92.06 174 ILE A C 1
ATOM 1451 O O . ILE A 1 174 ? 8.875 1.610 2.671 1.00 92.06 174 ILE A O 1
ATOM 1455 N N . GLU A 1 175 ? 10.375 3.172 2.110 1.00 92.62 175 GLU A N 1
ATOM 1456 C CA . GLU A 1 175 ? 11.530 2.461 2.667 1.00 92.62 175 GLU A CA 1
ATOM 1457 C C . GLU A 1 175 ? 11.380 2.206 4.176 1.00 92.62 175 GLU A C 1
ATOM 1459 O O . GLU A 1 175 ? 11.626 1.091 4.645 1.00 92.62 175 GLU A O 1
ATOM 1464 N N . HIS A 1 176 ? 10.966 3.220 4.942 1.00 92.44 176 HIS A N 1
ATOM 1465 C CA . HIS A 1 176 ? 10.722 3.084 6.377 1.00 92.44 176 HIS A CA 1
ATOM 1466 C C . HIS A 1 176 ? 9.634 2.037 6.668 1.00 92.44 176 HIS A C 1
ATOM 1468 O O . HIS A 1 176 ? 9.841 1.132 7.480 1.00 92.44 176 HIS A O 1
ATOM 1474 N N . MET A 1 177 ? 8.517 2.096 5.939 1.00 92.19 177 MET A N 1
ATOM 1475 C CA . MET A 1 177 ? 7.428 1.122 6.032 1.00 92.19 177 MET A CA 1
ATOM 1476 C C . MET A 1 177 ? 7.881 -0.295 5.686 1.00 92.19 177 MET A C 1
ATOM 1478 O O . MET A 1 177 ? 7.499 -1.234 6.379 1.00 92.19 177 MET A O 1
ATOM 1482 N N . LEU A 1 178 ? 8.746 -0.471 4.683 1.00 93.25 178 LEU A N 1
ATOM 1483 C CA . LEU A 1 178 ? 9.275 -1.789 4.329 1.00 93.25 178 LEU A CA 1
ATOM 1484 C C . LEU A 1 178 ? 10.164 -2.362 5.434 1.00 93.25 178 LEU A C 1
ATOM 1486 O O . LEU A 1 178 ? 10.074 -3.547 5.753 1.00 93.25 178 LEU A O 1
ATOM 1490 N N . ARG A 1 179 ? 10.993 -1.528 6.071 1.00 92.62 179 ARG A N 1
ATOM 1491 C CA . ARG A 1 179 ? 11.783 -1.948 7.240 1.00 92.62 179 ARG A CA 1
ATOM 1492 C C . ARG A 1 179 ? 10.876 -2.365 8.395 1.00 92.62 179 ARG A C 1
ATOM 1494 O O . ARG A 1 179 ? 11.137 -3.391 9.018 1.00 92.62 179 ARG A O 1
ATOM 1501 N N . ARG A 1 180 ? 9.805 -1.610 8.652 1.00 90.19 180 ARG A N 1
ATOM 1502 C CA . ARG A 1 180 ? 8.808 -1.923 9.686 1.00 90.19 180 ARG A CA 1
ATOM 1503 C C . ARG A 1 180 ? 8.047 -3.215 9.376 1.00 90.19 180 ARG A C 1
ATOM 1505 O O . ARG A 1 180 ? 7.885 -4.052 10.253 1.00 90.19 180 ARG A O 1
ATOM 1512 N N . PHE A 1 181 ? 7.665 -3.437 8.124 1.00 90.81 181 PHE A N 1
ATOM 1513 C CA . PHE A 1 181 ? 7.081 -4.702 7.679 1.00 90.81 181 PHE A CA 1
ATOM 1514 C C . PHE A 1 181 ? 8.053 -5.876 7.892 1.00 90.81 181 PHE A C 1
ATOM 1516 O O . PHE A 1 181 ? 7.687 -6.910 8.452 1.00 90.81 181 PHE A O 1
ATOM 1523 N N . ALA A 1 182 ? 9.329 -5.692 7.534 1.00 90.25 182 ALA A N 1
ATOM 1524 C CA . ALA A 1 182 ? 10.370 -6.698 7.725 1.00 90.25 182 ALA A CA 1
ATOM 1525 C C . ALA A 1 182 ? 10.561 -7.079 9.194 1.00 90.25 182 ALA A C 1
ATOM 1527 O O . ALA A 1 182 ? 10.735 -8.260 9.502 1.00 90.25 182 ALA A O 1
ATOM 1528 N N . THR A 1 183 ? 10.540 -6.107 10.113 1.00 89.25 183 THR A N 1
ATOM 1529 C CA . THR A 1 183 ? 10.717 -6.404 11.539 1.00 89.25 183 THR A CA 1
ATOM 1530 C C . THR A 1 183 ? 9.596 -7.299 12.058 1.00 89.25 183 THR A C 1
ATOM 1532 O O . THR A 1 183 ? 9.895 -8.277 12.743 1.00 89.25 183 THR A O 1
ATOM 1535 N N . ILE A 1 184 ? 8.344 -7.049 11.663 1.00 86.62 184 ILE A N 1
ATOM 1536 C CA . ILE A 1 184 ? 7.184 -7.867 12.046 1.00 86.62 184 ILE A CA 1
ATOM 1537 C C . ILE A 1 184 ? 7.359 -9.311 11.550 1.00 86.62 184 ILE A C 1
ATOM 1539 O O . ILE A 1 184 ? 7.291 -10.255 12.343 1.00 86.62 184 ILE A O 1
ATOM 1543 N N . VAL A 1 185 ? 7.677 -9.487 10.263 1.00 84.62 185 VAL A N 1
ATOM 1544 C CA . VAL A 1 185 ? 7.870 -10.812 9.644 1.00 84.62 185 VAL A CA 1
ATOM 1545 C C . VAL A 1 185 ? 9.039 -11.574 10.291 1.00 84.62 185 VAL A C 1
ATOM 1547 O O . VAL A 1 185 ? 8.955 -12.778 10.555 1.00 84.62 185 VAL A O 1
ATOM 1550 N N . HIS A 1 186 ? 10.150 -10.895 10.595 1.00 81.81 186 HIS A N 1
ATOM 1551 C CA . HIS A 1 186 ? 11.335 -11.541 11.172 1.00 81.81 186 HIS A CA 1
ATOM 1552 C C . HIS A 1 186 ? 11.215 -11.842 12.669 1.00 81.81 186 HIS A C 1
ATOM 1554 O O . HIS A 1 186 ? 11.764 -12.854 13.117 1.00 81.81 186 HIS A O 1
ATOM 1560 N N . MET A 1 187 ? 10.496 -11.025 13.449 1.00 73.69 187 MET A N 1
ATOM 1561 C CA . MET A 1 187 ? 10.322 -11.245 14.893 1.00 73.69 187 MET A CA 1
ATOM 1562 C C . MET A 1 187 ? 9.732 -12.626 15.190 1.00 73.69 187 MET A C 1
ATOM 1564 O O . MET A 1 187 ? 10.238 -13.348 16.055 1.00 73.69 187 MET A O 1
ATOM 1568 N N . LYS A 1 188 ? 8.716 -13.051 14.435 1.00 66.75 188 LYS A N 1
ATOM 1569 C CA . LYS A 1 188 ? 8.082 -14.355 14.657 1.00 66.75 188 LYS A CA 1
ATOM 1570 C C . LYS A 1 188 ? 8.839 -15.508 14.014 1.00 66.75 188 LYS A C 1
ATOM 1572 O O . LYS A 1 188 ? 8.860 -16.596 14.583 1.00 66.75 188 LYS A O 1
ATOM 1577 N N . ARG A 1 189 ? 9.556 -15.286 12.903 1.00 68.06 189 ARG A N 1
ATOM 1578 C CA . ARG A 1 189 ? 10.526 -16.272 12.383 1.00 68.06 189 ARG A CA 1
ATOM 1579 C C . ARG A 1 189 ? 11.553 -16.644 13.449 1.00 68.06 189 ARG A C 1
ATOM 1581 O O . ARG A 1 189 ? 11.887 -17.820 13.577 1.00 68.06 189 ARG A O 1
ATOM 1588 N N . ARG A 1 190 ? 12.024 -15.666 14.228 1.00 66.94 190 ARG A N 1
ATOM 1589 C CA . ARG A 1 190 ? 12.929 -15.908 15.354 1.00 66.94 190 ARG A CA 1
ATOM 1590 C C . ARG A 1 190 ? 12.245 -16.691 16.479 1.00 66.94 190 ARG A C 1
ATOM 1592 O O . ARG A 1 190 ? 12.773 -17.739 16.832 1.00 66.94 190 ARG A O 1
ATOM 1599 N N . LYS A 1 191 ? 11.059 -16.271 16.945 1.00 66.75 191 LYS A N 1
ATOM 1600 C CA . LYS A 1 191 ? 10.282 -17.014 17.962 1.00 66.75 191 LYS A CA 1
ATOM 1601 C C . LYS A 1 191 ? 9.996 -18.461 17.533 1.00 66.75 191 LYS A C 1
ATOM 1603 O O . LYS A 1 191 ? 10.337 -19.379 18.261 1.00 66.75 191 LYS A O 1
ATOM 1608 N N . ARG A 1 192 ? 9.503 -18.688 16.307 1.00 68.06 192 ARG A N 1
ATOM 1609 C CA . ARG A 1 192 ? 9.252 -20.030 15.741 1.00 68.06 192 ARG A CA 1
ATOM 1610 C C . ARG A 1 192 ? 10.521 -20.869 15.628 1.00 68.06 192 ARG A C 1
ATOM 1612 O O . ARG A 1 192 ? 10.468 -22.077 15.820 1.00 68.06 192 ARG A O 1
ATOM 1619 N N . ARG A 1 193 ? 11.662 -20.268 15.266 1.00 68.25 193 ARG A N 1
ATOM 1620 C CA . ARG A 1 193 ? 12.955 -20.974 15.243 1.00 68.25 193 ARG A CA 1
ATOM 1621 C C . ARG A 1 193 ? 13.403 -21.343 16.650 1.00 68.25 193 ARG A C 1
ATOM 1623 O O . ARG A 1 193 ? 13.889 -22.449 16.818 1.00 68.25 193 ARG A O 1
ATOM 1630 N N . GLU A 1 194 ? 13.238 -20.456 17.628 1.00 71.12 194 GLU A N 1
ATOM 1631 C CA . GLU A 1 194 ? 13.562 -20.704 19.039 1.00 71.12 194 GLU A CA 1
ATOM 1632 C C . GLU A 1 194 ? 12.652 -21.792 19.637 1.00 71.12 194 GLU A C 1
ATOM 1634 O O . GLU A 1 194 ? 13.164 -22.742 20.223 1.00 71.12 194 GLU A O 1
ATOM 1639 N N . GLU A 1 195 ? 11.342 -21.732 19.380 1.00 71.12 195 GLU A N 1
ATOM 1640 C CA . GLU A 1 195 ? 10.349 -22.754 19.740 1.00 71.12 195 GLU A CA 1
ATOM 1641 C C . GLU A 1 195 ? 10.656 -24.096 19.075 1.00 71.12 195 GLU A C 1
ATOM 1643 O O . GLU A 1 195 ? 10.729 -25.101 19.770 1.00 71.12 195 GLU A O 1
ATOM 1648 N N . LYS A 1 196 ? 10.938 -24.127 17.763 1.00 70.88 196 LYS A N 1
ATOM 1649 C CA . LYS A 1 196 ? 11.370 -25.350 17.067 1.00 70.88 196 LYS A CA 1
ATOM 1650 C C . LYS A 1 196 ? 12.690 -25.878 17.610 1.00 70.88 196 LYS A C 1
ATOM 1652 O O . LYS A 1 196 ? 12.829 -27.084 17.725 1.00 70.88 196 LYS A O 1
ATOM 1657 N N . LEU A 1 197 ? 13.653 -25.025 17.970 1.00 67.94 197 LEU A N 1
ATOM 1658 C CA . LEU A 1 197 ? 14.910 -25.467 18.585 1.00 67.94 197 LEU A CA 1
ATOM 165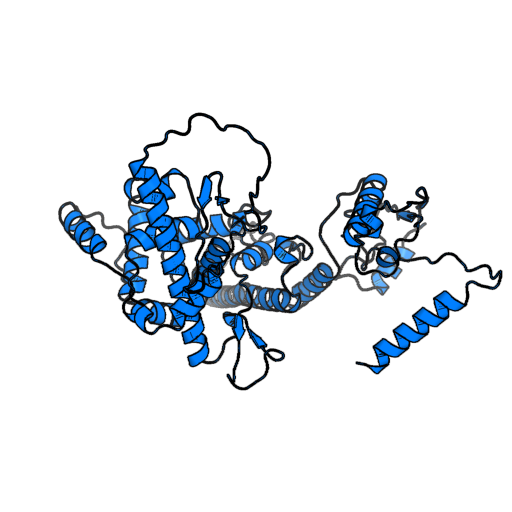9 C C . LEU A 1 197 ? 14.667 -26.063 19.976 1.00 67.94 197 LEU A C 1
ATOM 1661 O O . LEU A 1 197 ? 15.374 -26.978 20.390 1.00 67.94 197 LEU A O 1
ATOM 1665 N N . GLN A 1 198 ? 13.708 -25.513 20.718 1.00 66.75 198 GLN A N 1
ATOM 1666 C CA . GLN A 1 198 ? 13.331 -25.961 22.051 1.00 66.75 198 GLN A CA 1
ATOM 1667 C C . GLN A 1 198 ? 12.532 -27.266 21.977 1.00 66.75 198 GLN A C 1
ATOM 1669 O O . GLN A 1 198 ? 12.868 -28.216 22.675 1.00 66.75 198 GLN A O 1
ATOM 1674 N N . GLU A 1 199 ? 11.588 -27.373 21.045 1.00 64.81 199 GLU A N 1
ATOM 1675 C CA . GLU A 1 199 ? 10.911 -28.616 20.685 1.00 64.81 199 GLU A CA 1
ATOM 1676 C C . GLU A 1 199 ? 11.892 -29.655 20.149 1.00 64.81 199 GLU A C 1
ATOM 1678 O O . GLU A 1 199 ? 11.818 -30.794 20.566 1.00 64.81 199 GLU A O 1
ATOM 1683 N N . GLU A 1 200 ? 12.855 -29.312 19.292 1.00 63.41 200 GLU A N 1
ATOM 1684 C CA . GLU A 1 200 ? 13.877 -30.244 18.798 1.00 63.41 200 GLU A CA 1
ATOM 1685 C C . GLU A 1 200 ? 14.820 -30.705 19.913 1.00 63.41 200 GLU A C 1
ATOM 1687 O O . GLU A 1 200 ? 15.220 -31.869 19.919 1.00 63.41 200 GLU A O 1
ATOM 1692 N N . LYS A 1 201 ? 15.139 -29.844 20.889 1.00 62.41 201 LYS A N 1
ATOM 1693 C CA . LYS A 1 201 ? 15.866 -30.227 22.111 1.00 62.41 201 LYS A CA 1
ATOM 1694 C C . LYS A 1 201 ? 15.041 -31.172 22.992 1.00 62.41 201 LYS A C 1
ATOM 1696 O O . LYS A 1 201 ? 15.596 -32.142 23.508 1.00 62.41 201 LYS A O 1
ATOM 1701 N N . GLU A 1 202 ? 13.734 -30.948 23.117 1.00 57.00 202 GLU A N 1
ATOM 1702 C CA . GLU A 1 202 ? 12.807 -31.832 23.844 1.00 57.00 202 GLU A CA 1
ATOM 1703 C C . GLU A 1 202 ? 12.518 -33.142 23.074 1.00 57.00 202 GLU A C 1
ATOM 1705 O O . GLU A 1 202 ? 12.412 -34.225 23.652 1.00 57.00 202 GLU A O 1
ATOM 1710 N N . VAL A 1 203 ? 12.491 -33.089 21.743 1.00 54.62 203 VAL A N 1
ATOM 1711 C CA . VAL A 1 203 ? 12.295 -34.216 20.819 1.00 54.62 203 VAL A CA 1
ATOM 1712 C C . VAL A 1 203 ? 13.589 -35.019 20.644 1.00 54.62 203 VAL A C 1
ATOM 1714 O O . VAL A 1 203 ? 13.522 -36.220 20.389 1.00 54.62 203 VAL A O 1
ATOM 1717 N N . TYR A 1 204 ? 14.770 -34.457 20.927 1.00 50.41 204 TYR A N 1
ATOM 1718 C CA . TYR A 1 204 ? 16.018 -35.227 21.063 1.00 50.41 204 TYR A CA 1
ATOM 1719 C C . TYR A 1 204 ? 15.987 -36.234 22.235 1.00 50.41 204 TYR A C 1
ATOM 1721 O O . TYR A 1 204 ? 16.858 -37.101 22.316 1.00 50.41 204 TYR A O 1
ATOM 1729 N N . LYS A 1 205 ? 14.949 -36.205 23.090 1.00 48.06 205 LYS A N 1
ATOM 1730 C CA . LYS A 1 205 ? 14.621 -37.258 24.074 1.00 48.06 205 LYS A CA 1
ATOM 1731 C C . LYS A 1 205 ? 13.523 -38.239 23.634 1.00 48.06 205 LYS A C 1
ATOM 1733 O O . LYS A 1 205 ? 13.284 -39.224 24.331 1.00 48.06 205 LYS A O 1
ATOM 1738 N N . ARG A 1 206 ? 12.876 -38.049 22.480 1.00 44.00 206 ARG A N 1
ATOM 1739 C CA . ARG A 1 206 ? 11.837 -38.954 21.959 1.00 44.00 206 ARG A CA 1
ATOM 1740 C C . ARG A 1 206 ? 12.110 -39.310 20.502 1.00 44.00 206 ARG A C 1
ATOM 1742 O O . ARG A 1 206 ? 11.858 -38.549 19.577 1.00 44.00 206 ARG A O 1
ATOM 1749 N N . GLN A 1 207 ? 12.643 -40.515 20.328 1.00 44.91 207 GLN A N 1
ATOM 1750 C CA . GLN A 1 207 ? 13.002 -41.122 19.052 1.00 44.91 207 GLN A CA 1
ATOM 1751 C C . GLN A 1 207 ? 12.028 -40.818 17.900 1.00 44.91 207 GLN A C 1
ATOM 1753 O O . GLN A 1 207 ? 10.850 -41.163 17.920 1.00 44.91 207 GLN A O 1
ATOM 1758 N N . ARG A 1 208 ? 12.621 -40.242 16.851 1.00 45.97 208 ARG A N 1
ATOM 1759 C CA . ARG A 1 208 ? 12.361 -40.382 15.410 1.00 45.97 208 ARG A CA 1
ATOM 1760 C C . ARG A 1 208 ? 11.152 -41.260 15.020 1.00 45.97 208 ARG A C 1
ATOM 1762 O O . ARG A 1 208 ? 11.246 -42.484 15.091 1.00 45.97 208 ARG A O 1
ATOM 1769 N N . ARG A 1 209 ? 10.165 -40.659 14.332 1.00 40.78 209 ARG A N 1
ATOM 1770 C CA . ARG A 1 209 ? 9.866 -40.943 12.903 1.00 40.78 209 ARG A CA 1
ATOM 1771 C C . ARG A 1 209 ? 8.672 -40.151 12.328 1.00 40.78 209 ARG A C 1
ATOM 1773 O O . ARG A 1 209 ? 7.623 -40.048 12.939 1.00 40.78 209 ARG A O 1
ATOM 1780 N N . ARG A 1 210 ? 8.861 -39.810 11.040 1.00 41.34 210 ARG A N 1
ATOM 1781 C CA . ARG A 1 210 ? 7.916 -39.456 9.952 1.00 41.34 210 ARG A CA 1
ATOM 1782 C C . ARG A 1 210 ? 7.522 -37.981 9.745 1.00 41.34 210 ARG A C 1
ATOM 1784 O O . ARG A 1 210 ? 6.549 -37.470 10.272 1.00 41.34 210 ARG A O 1
ATOM 1791 N N . ARG A 1 211 ? 8.295 -37.399 8.814 1.00 47.69 211 ARG A N 1
ATOM 1792 C CA . ARG A 1 211 ? 7.996 -36.349 7.822 1.00 47.69 211 ARG A CA 1
ATOM 1793 C C . ARG A 1 211 ? 6.510 -35.995 7.652 1.00 47.69 211 ARG A C 1
ATOM 1795 O O . ARG A 1 211 ? 5.729 -36.842 7.224 1.00 47.69 211 ARG A O 1
ATOM 1802 N N . ARG A 1 212 ? 6.224 -34.694 7.708 1.00 38.91 212 ARG A N 1
ATOM 1803 C CA . ARG A 1 212 ? 5.399 -34.024 6.696 1.00 38.91 212 ARG A CA 1
ATOM 1804 C C . ARG A 1 212 ? 6.295 -33.049 5.937 1.00 38.91 212 ARG A C 1
ATOM 1806 O O . ARG A 1 212 ? 6.830 -32.108 6.501 1.00 38.91 212 ARG A O 1
ATOM 1813 N N . ARG A 1 213 ? 6.547 -33.392 4.676 1.00 42.38 213 ARG A N 1
ATOM 1814 C CA . ARG A 1 213 ? 7.042 -32.502 3.627 1.00 42.38 213 ARG A CA 1
ATOM 1815 C C . ARG A 1 213 ? 5.797 -32.222 2.801 1.00 42.38 213 ARG A C 1
ATOM 1817 O O . ARG A 1 213 ? 5.295 -33.196 2.263 1.00 42.38 213 ARG A O 1
ATOM 1824 N N . TYR A 1 214 ? 5.285 -31.000 2.841 1.00 39.00 214 TYR A N 1
ATOM 1825 C CA . TYR A 1 214 ? 4.325 -30.331 1.946 1.00 39.00 214 TYR A CA 1
ATOM 1826 C C . TYR A 1 214 ? 3.711 -29.186 2.769 1.00 39.00 214 TYR A C 1
ATOM 1828 O O . TYR A 1 214 ? 3.281 -29.446 3.888 1.00 39.00 214 TYR A O 1
ATOM 1836 N N . GLN A 1 215 ? 3.697 -27.977 2.193 1.00 39.75 215 GLN A N 1
ATOM 1837 C CA . GLN A 1 215 ? 3.437 -26.649 2.788 1.00 39.75 215 GLN A CA 1
ATOM 1838 C C . GLN A 1 215 ? 4.612 -26.051 3.567 1.00 39.75 215 GLN A C 1
ATOM 1840 O O . GLN A 1 215 ? 4.812 -26.398 4.718 1.00 39.75 215 GLN A O 1
ATOM 1845 N N . ASP A 1 216 ? 5.390 -25.188 2.902 1.00 41.06 216 ASP A N 1
ATOM 1846 C CA . ASP A 1 216 ? 5.962 -23.955 3.492 1.00 41.06 216 ASP A CA 1
ATOM 1847 C C . ASP A 1 216 ? 6.728 -23.102 2.449 1.00 41.06 216 ASP A C 1
ATOM 1849 O O . ASP A 1 216 ? 6.956 -21.919 2.683 1.00 41.06 216 ASP A O 1
ATOM 1853 N N . ASP A 1 217 ? 7.048 -23.635 1.260 1.00 43.97 217 ASP A N 1
ATOM 1854 C CA . ASP A 1 217 ? 7.892 -22.915 0.279 1.00 43.97 217 ASP A CA 1
ATOM 1855 C C . ASP A 1 217 ? 7.240 -21.679 -0.382 1.00 43.97 217 ASP A C 1
ATOM 1857 O O . ASP A 1 217 ? 7.952 -20.821 -0.887 1.00 43.97 217 ASP A O 1
ATOM 1861 N N . TYR A 1 218 ? 5.907 -21.536 -0.368 1.00 43.47 218 TYR A N 1
ATOM 1862 C CA . TYR A 1 218 ? 5.215 -20.377 -0.977 1.00 43.47 218 TYR A CA 1
ATOM 1863 C C . TYR A 1 218 ? 4.790 -19.295 0.030 1.00 43.47 218 TYR A C 1
ATOM 1865 O O . TYR A 1 218 ? 4.226 -18.277 -0.359 1.00 43.47 218 TYR A O 1
ATOM 1873 N N . THR A 1 219 ? 5.045 -19.503 1.326 1.00 56.69 219 THR A N 1
ATOM 1874 C CA . THR A 1 219 ? 4.654 -18.576 2.409 1.00 56.69 219 THR A CA 1
ATOM 1875 C C . THR A 1 219 ? 5.819 -17.771 2.965 1.00 56.69 219 THR A C 1
ATOM 1877 O O . THR A 1 219 ? 5.670 -17.051 3.954 1.00 56.69 219 THR A O 1
ATOM 1880 N N . GLU A 1 220 ? 7.009 -17.901 2.381 1.00 63.69 220 GLU A N 1
ATOM 1881 C CA . GLU A 1 220 ? 8.148 -17.136 2.852 1.00 63.69 220 GLU A CA 1
ATOM 1882 C C . GLU A 1 220 ? 7.869 -15.643 2.631 1.00 63.69 220 GLU A C 1
ATOM 1884 O O . GLU A 1 220 ? 7.698 -15.191 1.513 1.00 63.69 220 GLU A O 1
ATOM 1889 N N . GLY A 1 221 ? 7.771 -14.869 3.714 1.00 73.75 221 GLY A N 1
ATOM 1890 C CA . GLY A 1 221 ? 7.816 -13.405 3.680 1.00 73.75 221 GLY A CA 1
ATOM 1891 C C . GLY A 1 221 ? 6.473 -12.678 3.735 1.00 73.75 221 GLY A C 1
ATOM 1892 O O . GLY A 1 221 ? 6.469 -11.520 4.140 1.00 73.75 221 GLY A O 1
ATOM 1893 N N . PHE A 1 222 ? 5.358 -13.329 3.398 1.00 83.00 222 PHE A N 1
ATOM 1894 C CA . PHE A 1 222 ? 4.031 -12.743 3.596 1.00 83.00 222 PHE A CA 1
ATOM 1895 C C . PHE A 1 222 ? 3.643 -12.719 5.076 1.00 83.00 222 PHE A C 1
ATOM 1897 O O . PHE A 1 222 ? 4.018 -13.611 5.839 1.00 83.00 222 PHE A O 1
ATOM 1904 N N . LEU A 1 223 ? 2.843 -11.726 5.462 1.00 82.88 223 LEU A N 1
ATOM 1905 C CA . LEU A 1 223 ? 2.347 -11.595 6.825 1.00 82.88 223 LEU A CA 1
ATOM 1906 C C . LEU A 1 223 ? 1.101 -12.472 7.025 1.00 82.88 223 LEU A C 1
ATOM 1908 O O . LEU A 1 223 ? 0.147 -12.415 6.248 1.00 82.88 223 LEU A O 1
ATOM 1912 N N . THR A 1 224 ? 1.115 -13.299 8.067 1.00 82.94 224 THR A N 1
ATOM 1913 C CA . THR A 1 224 ? -0.002 -14.192 8.426 1.00 82.94 224 THR A CA 1
ATOM 1914 C C . THR A 1 224 ? -1.041 -13.505 9.316 1.00 82.94 224 THR A C 1
ATOM 1916 O O . THR A 1 224 ? -0.724 -12.543 10.013 1.00 82.94 224 THR A O 1
ATOM 1919 N N . SER A 1 225 ? -2.271 -14.038 9.355 1.00 81.88 225 SER A N 1
ATOM 1920 C CA . SER A 1 225 ? -3.346 -13.580 10.261 1.00 81.88 225 SER A CA 1
ATOM 1921 C C . SER A 1 225 ? -2.879 -13.436 11.717 1.00 81.88 225 SER A C 1
ATOM 1923 O O . SER A 1 225 ? -3.101 -12.400 12.340 1.00 81.88 225 SER A O 1
ATOM 1925 N N . ASP A 1 226 ? -2.141 -14.420 12.233 1.00 80.75 226 ASP A N 1
ATOM 1926 C CA . ASP A 1 226 ? -1.652 -14.388 13.613 1.00 80.75 226 ASP A CA 1
ATOM 1927 C C . ASP A 1 226 ? -0.583 -13.311 13.846 1.00 80.75 226 ASP A C 1
ATOM 1929 O O . ASP A 1 226 ? -0.506 -12.737 14.928 1.00 80.75 226 ASP A O 1
ATOM 1933 N N . GLU A 1 227 ? 0.308 -13.083 12.874 1.00 83.38 227 GLU A N 1
ATOM 1934 C CA . GLU A 1 227 ? 1.338 -12.033 12.960 1.00 83.38 227 GLU A CA 1
ATOM 1935 C C . GLU A 1 227 ? 0.709 -10.644 12.892 1.00 83.38 227 GLU A C 1
ATOM 1937 O O . GLU A 1 227 ? 1.101 -9.742 13.631 1.00 83.38 227 GLU A O 1
ATOM 1942 N N . LEU A 1 228 ? -0.313 -10.500 12.052 1.00 85.44 228 LEU A N 1
ATOM 1943 C CA . LEU A 1 228 ? -1.110 -9.293 11.957 1.00 85.44 228 LEU A CA 1
ATOM 1944 C C . LEU A 1 228 ? -1.867 -9.018 13.266 1.00 85.44 228 LEU A C 1
ATOM 1946 O O . LEU A 1 228 ? -1.815 -7.903 13.775 1.00 85.44 228 LEU A O 1
ATOM 1950 N N . GLY A 1 229 ? -2.529 -10.024 13.844 1.00 84.56 229 GLY A N 1
ATOM 1951 C CA . GLY A 1 229 ? -3.256 -9.883 15.108 1.00 84.56 229 GLY A CA 1
ATOM 1952 C C . GLY A 1 229 ? -2.352 -9.530 16.295 1.00 84.56 229 GLY A C 1
ATOM 1953 O O . GLY A 1 229 ? -2.768 -8.772 17.172 1.00 84.56 229 GLY A O 1
ATOM 1954 N N . GLU A 1 230 ? -1.116 -10.042 16.316 1.00 84.88 230 GLU A N 1
ATOM 1955 C CA . GLU A 1 230 ? -0.093 -9.700 17.319 1.00 84.88 230 GLU A CA 1
ATOM 1956 C C . GLU A 1 230 ? 0.411 -8.258 17.135 1.00 84.88 230 GLU A C 1
ATOM 1958 O O . GLU A 1 230 ? 0.535 -7.510 18.106 1.00 84.88 230 GLU A O 1
ATOM 1963 N N . PHE A 1 231 ? 0.646 -7.831 15.891 1.00 87.12 231 PHE A N 1
ATOM 1964 C CA . PHE A 1 231 ? 1.017 -6.446 15.598 1.00 87.12 231 PHE A CA 1
ATOM 1965 C C . PHE A 1 231 ? -0.101 -5.463 15.984 1.00 87.12 231 PHE A C 1
ATOM 1967 O O . PHE A 1 231 ? 0.159 -4.443 16.621 1.00 87.12 231 PHE A O 1
ATOM 1974 N N . PHE A 1 232 ? -1.355 -5.818 15.696 1.00 86.75 232 PHE A N 1
ATOM 1975 C CA . PHE A 1 232 ? -2.551 -5.054 16.053 1.00 86.75 232 PHE A CA 1
ATOM 1976 C C . PHE A 1 232 ? -3.206 -5.537 17.348 1.00 86.75 232 PHE A C 1
ATOM 1978 O O . PHE A 1 232 ? -4.433 -5.596 17.447 1.00 86.75 232 PHE A O 1
ATOM 1985 N N . THR A 1 233 ? -2.419 -5.885 18.370 1.00 83.69 233 THR A N 1
ATOM 1986 C CA . THR A 1 233 ? -2.993 -6.201 19.689 1.00 83.69 233 THR A CA 1
ATOM 1987 C C . THR A 1 233 ? -3.990 -5.111 20.118 1.00 83.69 233 THR A C 1
ATOM 1989 O O . THR A 1 233 ? -3.716 -3.926 19.920 1.00 83.69 233 THR A O 1
ATOM 1992 N N . PRO A 1 234 ? -5.154 -5.474 20.687 1.00 84.56 234 PRO A N 1
ATOM 1993 C CA . PRO A 1 234 ? -5.572 -6.806 21.143 1.00 84.56 234 PRO A CA 1
ATOM 1994 C C . PRO A 1 234 ? -6.274 -7.693 20.088 1.00 84.56 234 PRO A C 1
ATOM 1996 O O . PRO A 1 234 ? -6.926 -8.661 20.467 1.00 84.56 234 PRO A O 1
ATOM 1999 N N . PHE A 1 235 ? -6.190 -7.410 18.786 1.00 85.56 235 PHE A N 1
ATOM 2000 C CA . PHE A 1 235 ? -7.011 -8.105 17.777 1.00 85.56 235 PHE A CA 1
ATOM 2001 C C . PHE A 1 235 ? -6.735 -9.602 17.650 1.00 85.56 235 PHE A C 1
ATOM 2003 O O . PHE A 1 235 ? -7.624 -10.344 17.249 1.00 85.56 235 PHE A O 1
ATOM 2010 N N . GLN A 1 236 ? -5.564 -10.071 18.082 1.00 82.12 236 GLN A N 1
ATOM 2011 C CA . GLN A 1 236 ? -5.283 -11.500 18.240 1.00 82.12 236 GLN A CA 1
ATOM 2012 C C . GLN A 1 236 ? -6.356 -12.256 19.052 1.00 82.12 236 GLN A C 1
ATOM 2014 O O . GLN A 1 236 ? -6.557 -13.447 18.838 1.00 82.12 236 GLN A O 1
ATOM 2019 N N . TYR A 1 237 ? -7.047 -11.581 19.976 1.00 84.44 237 TYR A N 1
ATOM 2020 C CA . TYR A 1 237 ? -8.078 -12.181 20.828 1.00 84.44 237 TYR A CA 1
ATOM 2021 C C . TYR A 1 237 ? -9.498 -12.093 20.244 1.00 84.44 237 TYR A C 1
ATOM 2023 O O . TYR A 1 237 ? -10.429 -12.637 20.837 1.00 84.44 237 TYR A O 1
ATOM 2031 N N . TYR A 1 238 ? -9.671 -11.423 19.103 1.00 87.25 238 TYR A N 1
ATOM 2032 C CA . TYR A 1 238 ? -10.962 -11.175 18.461 1.00 87.25 238 TYR A CA 1
ATOM 2033 C C . TYR A 1 238 ? -10.963 -11.765 17.044 1.00 87.25 238 TYR A C 1
ATOM 2035 O O . TYR A 1 238 ? -10.666 -11.050 16.084 1.00 87.25 238 TYR A O 1
ATOM 2043 N N . PRO A 1 239 ? -11.231 -13.073 16.883 1.00 86.25 239 PRO A N 1
ATOM 2044 C CA . PRO A 1 239 ? -11.098 -13.743 15.593 1.00 86.25 239 PRO A CA 1
ATOM 2045 C C . PRO A 1 239 ? -12.018 -13.162 14.513 1.00 86.25 239 PRO A C 1
ATOM 2047 O O . PRO A 1 239 ? -11.583 -13.043 13.370 1.00 86.25 239 PRO A O 1
ATOM 2050 N N . ILE A 1 240 ? -13.248 -12.751 14.849 1.00 86.25 240 ILE A N 1
ATOM 2051 C CA . ILE A 1 240 ? -14.187 -12.188 13.863 1.00 86.25 240 ILE A CA 1
ATOM 2052 C C . ILE A 1 240 ? -13.717 -10.799 13.420 1.00 86.25 240 ILE A C 1
ATOM 2054 O O . ILE A 1 240 ? -13.747 -10.478 12.230 1.00 86.25 240 ILE A O 1
ATOM 2058 N N . LEU A 1 241 ? -13.261 -9.965 14.360 1.00 85.50 241 LEU A N 1
ATOM 2059 C CA . LEU A 1 241 ? -12.693 -8.655 14.025 1.00 85.50 241 LEU A CA 1
ATOM 2060 C C . LEU A 1 241 ? -11.400 -8.777 13.213 1.00 85.50 241 LEU A C 1
ATOM 2062 O O . LEU A 1 241 ? -11.225 -8.041 12.243 1.00 85.50 241 LEU A O 1
ATOM 2066 N N . LEU A 1 242 ? -10.526 -9.722 13.564 1.00 86.75 242 LEU A N 1
ATOM 2067 C CA . LEU A 1 242 ? -9.283 -9.985 12.843 1.00 86.75 242 LEU A CA 1
ATOM 2068 C C . LEU A 1 242 ? -9.545 -10.475 11.414 1.00 86.75 242 LEU A C 1
ATOM 2070 O O . LEU A 1 242 ? -8.872 -10.037 10.484 1.00 86.75 242 LEU A O 1
ATOM 2074 N N . GLU A 1 243 ? -10.537 -11.344 11.219 1.00 84.75 243 GLU A N 1
ATOM 2075 C CA . GLU A 1 243 ? -10.935 -11.816 9.894 1.00 84.75 243 GLU A CA 1
ATOM 2076 C C . GLU A 1 243 ? -11.483 -10.668 9.031 1.00 84.75 243 GLU A C 1
ATOM 2078 O O . GLU A 1 243 ? -11.044 -10.485 7.895 1.00 84.75 243 GLU A O 1
ATOM 2083 N N . ARG A 1 244 ? -12.382 -9.834 9.573 1.00 83.38 244 ARG A N 1
ATOM 2084 C CA . ARG A 1 244 ? -12.878 -8.636 8.868 1.00 83.38 244 ARG A CA 1
ATOM 2085 C C . ARG A 1 244 ? -11.738 -7.698 8.498 1.00 83.38 244 ARG A C 1
ATOM 2087 O O . ARG A 1 244 ? -11.662 -7.233 7.365 1.00 83.38 244 ARG A O 1
ATOM 2094 N N . PHE A 1 245 ? -10.822 -7.470 9.431 1.00 82.75 245 PHE A N 1
ATOM 2095 C CA . PHE A 1 245 ? -9.648 -6.650 9.196 1.00 82.75 245 PHE A CA 1
ATOM 2096 C C . PHE A 1 245 ? -8.760 -7.200 8.073 1.00 82.75 245 PHE A C 1
ATOM 2098 O O . PHE A 1 245 ? -8.376 -6.450 7.181 1.00 82.75 245 PHE A O 1
ATOM 2105 N N . LEU A 1 246 ? -8.512 -8.511 8.039 1.00 81.19 246 LEU A N 1
ATOM 2106 C CA . LEU A 1 246 ? -7.803 -9.162 6.932 1.00 81.19 246 LEU A CA 1
ATOM 2107 C C . LEU A 1 246 ? -8.516 -8.982 5.593 1.00 81.19 246 LEU A C 1
ATOM 2109 O O . LEU A 1 246 ? -7.861 -8.729 4.582 1.00 81.19 246 LEU A O 1
ATOM 2113 N N . TYR A 1 247 ? -9.845 -9.078 5.568 1.00 78.00 247 TYR A N 1
ATOM 2114 C CA . TYR A 1 247 ? -10.616 -8.800 4.356 1.00 78.00 247 TYR A CA 1
ATOM 2115 C C . TYR A 1 247 ? -10.512 -7.343 3.912 1.00 78.00 247 TYR A C 1
ATOM 2117 O O . TYR A 1 247 ? -10.466 -7.087 2.711 1.00 78.00 247 TYR A O 1
ATOM 2125 N N . HIS A 1 248 ? -10.466 -6.397 4.849 1.00 78.00 248 HIS A N 1
ATOM 2126 C CA . HIS A 1 248 ? -10.255 -4.992 4.520 1.00 78.00 248 HIS A CA 1
ATOM 2127 C C . HIS A 1 248 ? -8.854 -4.755 3.943 1.00 78.00 248 HIS A C 1
ATOM 2129 O O . HIS A 1 248 ? -8.737 -4.136 2.891 1.00 78.00 248 HIS A O 1
ATOM 2135 N N . LEU A 1 249 ? -7.809 -5.314 4.564 1.00 76.62 249 LEU A N 1
ATOM 2136 C CA . LEU A 1 249 ? -6.432 -5.197 4.072 1.00 76.62 249 LEU A CA 1
ATOM 2137 C C . LEU A 1 249 ? -6.243 -5.846 2.700 1.00 76.62 249 LEU A C 1
ATOM 2139 O O . LEU A 1 249 ? -5.776 -5.191 1.782 1.00 76.62 249 LEU A O 1
ATOM 2143 N N . SER A 1 250 ? -6.642 -7.112 2.548 1.00 67.25 250 SER A N 1
ATOM 2144 C CA . SER A 1 250 ? -6.442 -7.893 1.314 1.00 67.25 250 SER A CA 1
ATOM 2145 C C . SER A 1 250 ? -7.268 -7.405 0.122 1.00 67.25 250 SER A C 1
ATOM 2147 O O . SER A 1 250 ? -7.010 -7.802 -1.013 1.00 67.25 250 SER A O 1
ATOM 2149 N N . ARG A 1 251 ? -8.289 -6.567 0.350 1.00 62.59 251 ARG A N 1
ATOM 2150 C CA . ARG A 1 251 ? -9.021 -5.899 -0.734 1.00 62.59 251 ARG A CA 1
ATOM 2151 C C . ARG A 1 251 ? -8.254 -4.724 -1.333 1.00 62.59 251 ARG A C 1
ATOM 2153 O O . ARG A 1 251 ? -8.506 -4.430 -2.497 1.00 62.59 251 ARG A O 1
ATOM 2160 N N . ARG A 1 252 ? -7.322 -4.126 -0.582 1.00 57.66 252 ARG A N 1
ATOM 2161 C CA . ARG A 1 252 ? -6.477 -3.010 -1.032 1.00 57.66 252 ARG A CA 1
ATOM 2162 C C . ARG A 1 252 ? -5.301 -3.445 -1.922 1.00 57.66 252 ARG A C 1
ATOM 2164 O O . ARG A 1 252 ? -4.496 -2.605 -2.331 1.00 57.66 252 ARG A O 1
ATOM 2171 N N . ALA A 1 253 ? -5.188 -4.736 -2.263 1.00 47.28 253 ALA A N 1
ATOM 2172 C CA . ALA A 1 253 ? -4.259 -5.213 -3.288 1.00 47.28 253 ALA A CA 1
ATOM 2173 C C . ALA A 1 253 ? -4.775 -6.395 -4.127 1.00 47.28 253 ALA A C 1
ATOM 2175 O O . ALA A 1 253 ? -5.871 -6.932 -3.968 1.00 47.28 253 ALA A O 1
ATOM 2176 N N . ALA A 1 254 ? -3.927 -6.790 -5.079 1.00 43.41 254 ALA A N 1
ATOM 2177 C CA . ALA A 1 254 ? -4.182 -7.794 -6.105 1.00 43.41 254 ALA A CA 1
ATOM 2178 C C . ALA A 1 254 ? -4.238 -9.250 -5.589 1.00 43.41 254 ALA A C 1
ATOM 2180 O O . ALA A 1 254 ? -4.682 -10.135 -6.325 1.00 43.41 254 ALA A O 1
ATOM 2181 N N . VAL A 1 255 ? -3.805 -9.527 -4.350 1.00 46.84 255 VAL A N 1
ATOM 2182 C CA . VAL A 1 255 ? -3.739 -10.886 -3.784 1.00 46.84 255 VAL A CA 1
ATOM 2183 C C . VAL A 1 255 ? -4.869 -11.089 -2.774 1.00 46.84 255 VAL A C 1
ATOM 2185 O O . VAL A 1 255 ? -4.725 -10.849 -1.580 1.00 46.84 255 VAL A O 1
ATOM 2188 N N . ARG A 1 256 ? -6.014 -11.587 -3.249 1.00 50.50 256 ARG A N 1
ATOM 2189 C CA . ARG A 1 256 ? -7.092 -12.053 -2.363 1.00 50.50 256 ARG A CA 1
ATOM 2190 C C . ARG A 1 256 ? -6.619 -13.294 -1.604 1.00 50.50 256 ARG A C 1
ATOM 2192 O O . ARG A 1 256 ? -6.401 -14.334 -2.225 1.00 50.50 256 ARG A O 1
ATOM 2199 N N . GLY A 1 257 ? -6.490 -13.224 -0.279 1.00 59.50 257 GLY A N 1
ATOM 2200 C CA . GLY A 1 257 ? -6.093 -14.395 0.503 1.00 59.50 257 GLY A CA 1
ATOM 2201 C C . GLY A 1 257 ? -5.896 -14.166 2.001 1.00 59.50 257 GLY A C 1
ATOM 2202 O O . GLY A 1 257 ? -6.129 -13.086 2.526 1.00 59.50 257 GLY A O 1
ATOM 2203 N N . MET A 1 258 ? -5.443 -15.224 2.683 1.00 67.44 258 MET A N 1
ATOM 2204 C CA . MET A 1 258 ? -5.154 -15.266 4.130 1.00 67.44 258 MET A CA 1
ATOM 2205 C C . MET A 1 258 ? -3.819 -14.593 4.513 1.00 67.44 258 MET A C 1
ATOM 2207 O O . MET A 1 258 ? -3.421 -14.601 5.678 1.00 67.44 258 MET A O 1
ATOM 2211 N N . TYR A 1 259 ? -3.110 -14.057 3.521 1.00 78.81 259 TYR A N 1
ATOM 2212 C CA . TYR A 1 259 ? -1.764 -13.514 3.627 1.00 78.81 259 TYR A CA 1
ATOM 2213 C C . TYR A 1 259 ? -1.763 -12.057 3.175 1.00 78.81 259 TYR A C 1
ATOM 2215 O O . TYR A 1 259 ? -2.405 -11.723 2.184 1.00 78.81 259 TYR A O 1
ATOM 2223 N N . VAL A 1 260 ? -1.023 -11.215 3.891 1.00 82.62 260 VAL A N 1
ATOM 2224 C CA . VAL A 1 260 ? -0.934 -9.774 3.633 1.00 82.62 260 VAL A CA 1
ATOM 2225 C C . VAL A 1 260 ? 0.425 -9.467 3.001 1.00 82.62 260 VAL A C 1
ATOM 2227 O O . VAL A 1 260 ? 1.472 -9.852 3.536 1.00 82.62 260 VAL A O 1
ATOM 2230 N N . SER A 1 261 ? 0.404 -8.813 1.838 1.00 86.38 261 SER A N 1
ATOM 2231 C CA . SER A 1 261 ? 1.601 -8.345 1.129 1.00 86.38 261 SER A CA 1
ATOM 2232 C C . SER A 1 261 ? 2.096 -7.006 1.688 1.00 86.38 261 SER A C 1
ATOM 2234 O O . SER A 1 261 ? 1.399 -6.334 2.453 1.00 86.38 261 SER A O 1
ATOM 2236 N N . PHE A 1 262 ? 3.298 -6.575 1.297 1.00 88.88 262 PHE A N 1
ATOM 2237 C CA . PHE A 1 262 ? 3.777 -5.247 1.686 1.00 88.88 262 PHE A CA 1
ATOM 2238 C C . PHE A 1 262 ? 2.921 -4.128 1.070 1.00 88.88 262 PHE A C 1
ATOM 2240 O O . PHE A 1 262 ? 2.680 -3.126 1.739 1.00 88.88 262 PHE A O 1
ATOM 2247 N N . ARG A 1 263 ? 2.407 -4.311 -0.157 1.00 86.88 263 ARG A N 1
ATOM 2248 C CA . ARG A 1 263 ? 1.469 -3.373 -0.802 1.00 86.88 263 ARG A CA 1
ATOM 2249 C C . ARG A 1 263 ? 0.207 -3.161 0.037 1.00 86.88 263 ARG A C 1
ATOM 2251 O O . ARG A 1 263 ? -0.174 -2.014 0.260 1.00 86.88 263 ARG A O 1
ATOM 2258 N N . ASP A 1 264 ? -0.393 -4.243 0.539 1.00 84.69 264 ASP A N 1
ATOM 2259 C CA . ASP A 1 264 ? -1.573 -4.188 1.421 1.00 84.69 264 ASP A CA 1
ATOM 2260 C C . ASP A 1 264 ? -1.264 -3.426 2.715 1.00 84.69 264 ASP A C 1
ATOM 2262 O O . ASP A 1 264 ? -2.005 -2.535 3.129 1.00 84.69 264 ASP A O 1
ATOM 2266 N N . PHE A 1 265 ? -0.136 -3.765 3.346 1.00 87.25 265 PHE A N 1
ATOM 2267 C CA . PHE A 1 265 ? 0.304 -3.134 4.585 1.00 87.25 265 PHE A CA 1
ATOM 2268 C C . PHE A 1 265 ? 0.550 -1.631 4.399 1.00 87.25 265 PHE A C 1
ATOM 2270 O O . PHE A 1 265 ? 0.074 -0.828 5.200 1.00 87.25 265 PHE A O 1
ATOM 2277 N N . LEU A 1 266 ? 1.248 -1.249 3.325 1.00 88.25 266 LEU A N 1
ATOM 2278 C CA . LEU A 1 266 ? 1.525 0.145 2.985 1.00 88.25 266 LEU A CA 1
ATOM 2279 C C . LEU A 1 266 ? 0.229 0.922 2.739 1.00 88.25 266 LEU A C 1
ATOM 2281 O O . LEU A 1 266 ? 0.061 2.004 3.289 1.00 88.25 266 LEU A O 1
ATOM 2285 N N . SER A 1 267 ? -0.699 0.351 1.968 1.00 83.50 267 SER A N 1
ATOM 2286 C CA . SER A 1 267 ? -1.992 0.972 1.659 1.00 83.50 267 SER A CA 1
ATOM 2287 C C . SER A 1 267 ? -2.855 1.213 2.905 1.00 83.50 267 SER A C 1
ATOM 2289 O O . SER A 1 267 ? -3.618 2.174 2.968 1.00 83.50 267 SER A O 1
ATOM 2291 N N . ALA A 1 268 ? -2.750 0.351 3.915 1.00 81.31 268 ALA A N 1
ATOM 2292 C CA . ALA A 1 268 ? -3.560 0.455 5.124 1.00 81.31 268 ALA A CA 1
ATOM 2293 C C . ALA A 1 268 ? -2.961 1.339 6.221 1.00 81.31 268 ALA A C 1
ATOM 2295 O O . ALA A 1 268 ? -3.707 1.931 6.997 1.00 81.31 268 ALA A O 1
ATOM 2296 N N . MET A 1 269 ? -1.632 1.394 6.307 1.00 84.50 269 MET A N 1
ATOM 2297 C CA . MET A 1 269 ? -0.912 2.105 7.369 1.00 84.50 269 MET A CA 1
ATOM 2298 C C . MET A 1 269 ? -0.395 3.476 6.940 1.00 84.50 269 MET A C 1
ATOM 2300 O O . MET A 1 269 ? 0.133 4.216 7.767 1.00 84.50 269 MET A O 1
ATOM 2304 N N . HIS A 1 270 ? -0.504 3.828 5.659 1.00 82.69 270 HIS A N 1
ATOM 2305 C CA . HIS A 1 270 ? -0.107 5.151 5.210 1.00 82.69 270 HIS A CA 1
ATOM 2306 C C . HIS A 1 270 ? -1.064 6.227 5.746 1.00 82.69 270 HIS A C 1
ATOM 2308 O O . HIS A 1 270 ? -2.279 6.131 5.570 1.00 82.69 270 HIS A O 1
ATOM 2314 N N . THR A 1 271 ? -0.476 7.241 6.380 1.00 83.00 271 THR A N 1
ATOM 2315 C CA . THR A 1 271 ? -1.124 8.463 6.868 1.00 83.00 271 THR A CA 1
ATOM 2316 C C . THR A 1 271 ? -0.464 9.672 6.220 1.00 83.00 271 THR A C 1
ATOM 2318 O O . THR A 1 271 ? 0.730 9.617 5.886 1.00 83.00 271 THR A O 1
ATOM 2321 N N . GLU A 1 272 ? -1.183 10.786 6.125 1.00 81.06 272 GLU A N 1
ATOM 2322 C CA . GLU A 1 272 ? -0.573 12.039 5.693 1.00 81.06 272 GLU A CA 1
ATOM 2323 C C . GLU A 1 272 ? 0.469 12.520 6.720 1.00 81.06 272 GLU A C 1
ATOM 2325 O O . GLU A 1 272 ? 0.345 12.286 7.932 1.00 81.06 272 GLU A O 1
ATOM 2330 N N . PRO A 1 273 ? 1.545 13.185 6.268 1.00 80.88 273 PRO A N 1
ATOM 2331 C CA . PRO A 1 273 ? 2.508 13.778 7.179 1.00 80.88 273 PRO A CA 1
ATOM 2332 C C . PRO A 1 273 ? 1.872 14.909 7.995 1.00 80.88 273 PRO A C 1
ATOM 2334 O O . PRO A 1 273 ? 1.220 15.808 7.469 1.00 80.88 273 PRO A O 1
ATOM 2337 N N . ILE A 1 274 ? 2.149 14.933 9.296 1.00 79.56 274 ILE A N 1
ATOM 2338 C CA . ILE A 1 274 ? 1.684 15.990 10.189 1.00 79.56 274 ILE A CA 1
ATOM 2339 C C . ILE A 1 274 ? 2.688 17.143 10.125 1.00 79.56 274 ILE A C 1
ATOM 2341 O O . ILE A 1 274 ? 3.877 16.968 10.409 1.00 79.56 274 ILE A O 1
ATOM 2345 N N . ALA A 1 275 ? 2.220 18.335 9.748 1.00 69.31 275 ALA A N 1
ATOM 2346 C CA . ALA A 1 275 ? 3.032 19.546 9.785 1.00 69.31 275 ALA A CA 1
ATOM 2347 C C . ALA A 1 275 ? 3.314 19.926 11.247 1.00 69.31 275 ALA A C 1
ATOM 2349 O O . ALA A 1 275 ? 2.429 20.406 11.957 1.00 69.31 275 ALA A O 1
ATOM 2350 N N . TRP A 1 276 ? 4.544 19.695 11.702 1.00 64.00 276 TRP A N 1
ATOM 2351 C CA . TRP A 1 276 ? 4.960 19.970 13.070 1.00 64.00 276 TRP A CA 1
ATOM 2352 C C . TRP A 1 276 ? 5.722 21.292 13.152 1.00 64.00 276 TRP A C 1
ATOM 2354 O O . TRP A 1 276 ? 6.660 21.534 12.384 1.00 64.00 276 TRP A O 1
ATOM 2364 N N . ASN A 1 277 ? 5.338 22.135 14.115 1.00 59.62 277 ASN A N 1
ATOM 2365 C CA . ASN A 1 277 ? 6.074 23.347 14.445 1.00 59.62 277 ASN A CA 1
ATOM 2366 C C . ASN A 1 277 ? 6.606 23.259 15.886 1.00 59.62 277 ASN A C 1
ATOM 2368 O O . ASN A 1 277 ? 5.825 23.408 16.825 1.00 59.62 277 ASN A O 1
ATOM 2372 N N . PRO A 1 278 ? 7.915 23.024 16.087 1.00 49.94 278 PRO A N 1
ATOM 2373 C CA . PRO A 1 278 ? 8.486 22.940 17.426 1.00 49.94 278 PRO A CA 1
ATOM 2374 C C . PRO A 1 278 ? 8.551 24.305 18.136 1.00 49.94 278 PRO A C 1
ATOM 2376 O O . PRO A 1 278 ? 8.700 24.322 19.352 1.00 49.94 278 PRO A O 1
ATOM 2379 N N . ASN A 1 279 ? 8.428 25.437 17.419 1.00 48.84 279 ASN A N 1
ATOM 2380 C CA . ASN A 1 279 ? 8.469 26.787 17.991 1.00 48.84 279 ASN A CA 1
ATOM 2381 C C . ASN A 1 279 ? 7.485 27.737 17.275 1.00 48.84 279 ASN A C 1
ATOM 2383 O O . ASN A 1 279 ? 7.693 28.051 16.103 1.00 48.84 279 ASN A O 1
ATOM 2387 N N . PRO A 1 280 ? 6.485 28.319 17.964 1.00 50.84 280 PRO A N 1
ATOM 2388 C CA . PRO A 1 280 ? 5.506 29.223 17.345 1.00 50.84 280 PRO A CA 1
ATOM 2389 C C . PRO A 1 280 ? 6.098 30.546 16.810 1.00 50.84 280 PRO A C 1
ATOM 2391 O O . PRO A 1 280 ? 5.384 31.308 16.167 1.00 50.84 280 PRO A O 1
ATOM 2394 N N . CYS A 1 281 ? 7.386 30.823 17.056 1.00 40.84 281 CYS A N 1
ATOM 2395 C CA . CYS A 1 281 ? 8.089 32.035 16.617 1.00 40.84 281 CYS A CA 1
ATOM 2396 C C . CYS A 1 281 ? 8.912 31.877 15.321 1.00 40.84 281 CYS A C 1
ATOM 2398 O O . CYS A 1 281 ? 9.486 32.864 14.864 1.00 40.84 281 CYS A O 1
ATOM 2400 N N . ILE A 1 282 ? 9.026 30.672 14.746 1.00 43.78 282 ILE A N 1
ATOM 2401 C CA . ILE A 1 282 ? 9.797 30.442 13.510 1.00 43.78 282 ILE A CA 1
ATOM 2402 C C . ILE A 1 282 ? 8.871 30.605 12.295 1.00 43.78 282 ILE A C 1
ATOM 2404 O O . ILE A 1 282 ? 7.723 30.159 12.320 1.00 43.78 282 ILE A O 1
ATOM 2408 N N . GLN A 1 283 ? 9.369 31.283 11.253 1.00 43.66 283 GLN A N 1
ATOM 2409 C CA . GLN A 1 283 ? 8.675 31.508 9.980 1.00 43.66 283 GLN A CA 1
ATOM 2410 C C . GLN A 1 283 ? 8.167 30.189 9.365 1.00 43.66 283 GLN A C 1
ATOM 2412 O O . GLN A 1 283 ? 8.748 29.127 9.576 1.00 43.66 283 GLN A O 1
ATOM 2417 N N . GLU A 1 284 ? 7.087 30.260 8.580 1.00 48.47 284 GLU A N 1
ATOM 2418 C CA . GLU A 1 284 ? 6.366 29.102 8.017 1.00 48.47 284 GLU A CA 1
ATOM 2419 C C . GLU A 1 284 ? 7.220 28.152 7.152 1.00 48.47 284 GLU A C 1
ATOM 2421 O O . GLU A 1 284 ? 6.801 27.026 6.888 1.00 48.47 284 GLU A O 1
ATOM 2426 N N . GLU A 1 285 ? 8.422 28.573 6.755 1.00 45.31 285 GLU A N 1
ATOM 2427 C CA . GLU A 1 285 ? 9.310 27.885 5.813 1.00 45.31 285 GLU A CA 1
ATOM 2428 C C . GLU A 1 285 ? 10.113 26.708 6.419 1.00 45.31 285 GLU A C 1
ATOM 2430 O O . GLU A 1 285 ? 10.670 25.912 5.665 1.00 45.31 285 GLU A O 1
ATOM 2435 N N . GLU A 1 286 ? 10.124 26.515 7.749 1.00 46.75 286 GLU A N 1
ATOM 2436 C CA . GLU A 1 286 ? 10.827 25.398 8.427 1.00 46.75 286 GLU A CA 1
ATOM 2437 C C . GLU A 1 286 ? 9.890 24.430 9.187 1.00 46.75 286 GLU A C 1
ATOM 2439 O O . GLU A 1 286 ? 10.269 23.832 10.198 1.00 46.75 286 GLU A O 1
ATOM 2444 N N . ARG A 1 287 ? 8.645 24.228 8.728 1.00 55.06 287 ARG A N 1
ATOM 2445 C CA . ARG A 1 287 ? 7.782 23.179 9.308 1.00 55.06 287 ARG A CA 1
ATOM 2446 C C . ARG A 1 287 ? 8.352 21.796 8.986 1.00 55.06 287 ARG A C 1
ATOM 2448 O O . ARG A 1 287 ? 8.409 21.384 7.828 1.00 55.06 287 ARG A O 1
ATOM 2455 N N . LYS A 1 288 ? 8.748 21.048 10.017 1.00 66.75 288 LYS A N 1
ATOM 2456 C CA . LYS A 1 288 ? 9.175 19.654 9.862 1.00 66.75 288 LYS A CA 1
ATOM 2457 C C . LYS A 1 288 ? 7.925 18.790 9.702 1.00 66.75 288 LYS A C 1
ATOM 2459 O O . LYS A 1 288 ? 7.065 18.777 10.575 1.00 66.75 288 LYS A O 1
ATOM 2464 N N . THR A 1 289 ? 7.809 18.063 8.601 1.00 75.38 289 THR A N 1
ATOM 2465 C CA . THR A 1 289 ? 6.763 17.046 8.429 1.00 75.38 289 THR A CA 1
ATOM 2466 C C . THR A 1 289 ? 7.163 15.779 9.177 1.00 75.38 289 THR A C 1
ATOM 2468 O O . THR A 1 289 ? 8.253 15.257 8.932 1.00 75.38 289 THR A O 1
ATOM 2471 N N . VAL A 1 290 ? 6.310 15.297 10.078 1.00 81.62 290 VAL A N 1
ATOM 2472 C CA . VAL A 1 290 ? 6.561 14.098 10.892 1.00 81.62 290 VAL A CA 1
ATOM 2473 C C . VAL A 1 290 ? 5.376 13.143 10.763 1.00 81.62 290 VAL A C 1
ATOM 2475 O O . VAL A 1 290 ? 4.228 13.582 10.718 1.00 81.62 290 VAL A O 1
ATOM 2478 N N . TYR A 1 291 ? 5.644 11.842 10.693 1.00 85.06 291 TYR A N 1
ATOM 2479 C CA . TYR A 1 291 ? 4.604 10.810 10.702 1.00 85.06 291 TYR A CA 1
ATOM 2480 C C . TYR A 1 291 ? 4.317 10.329 12.125 1.00 85.06 291 TYR A C 1
ATOM 2482 O O . TYR A 1 291 ? 5.186 10.397 12.988 1.00 85.06 291 TYR A O 1
ATOM 2490 N N . MET A 1 292 ? 3.111 9.813 12.376 1.00 82.94 292 MET A N 1
ATOM 2491 C CA . MET A 1 292 ? 2.672 9.413 13.720 1.00 82.94 292 MET A CA 1
ATOM 2492 C C . MET A 1 292 ? 3.612 8.403 14.407 1.00 82.94 292 MET A C 1
ATOM 2494 O O . MET A 1 292 ? 3.808 8.478 15.617 1.00 82.94 292 MET A O 1
ATOM 2498 N N . ASP A 1 293 ? 4.217 7.488 13.652 1.00 83.56 293 ASP A N 1
ATOM 2499 C CA . ASP A 1 293 ? 5.161 6.476 14.142 1.00 83.56 293 ASP A CA 1
ATOM 2500 C C . ASP A 1 293 ? 6.606 6.978 14.310 1.00 83.56 293 ASP A C 1
ATOM 2502 O O . ASP A 1 293 ? 7.424 6.289 14.916 1.00 83.56 293 ASP A O 1
ATOM 2506 N N . GLU A 1 294 ? 6.922 8.178 13.820 1.00 84.19 294 GLU A N 1
ATOM 2507 C CA . GLU A 1 294 ? 8.234 8.828 13.964 1.00 84.19 294 GLU A CA 1
ATOM 2508 C C . GLU A 1 294 ? 8.292 9.774 15.181 1.00 84.19 294 GLU A C 1
ATOM 2510 O O . GLU A 1 294 ? 9.328 10.384 15.455 1.00 84.19 294 GLU A O 1
ATOM 2515 N N . ILE A 1 295 ? 7.185 9.919 15.917 1.00 83.12 295 ILE A N 1
ATOM 2516 C CA . ILE A 1 295 ? 7.085 10.814 17.074 1.00 83.12 295 ILE A CA 1
ATOM 2517 C C . ILE A 1 295 ? 7.587 10.105 18.331 1.00 83.12 295 ILE A C 1
ATOM 2519 O O . ILE A 1 295 ? 6.936 9.208 18.864 1.00 83.12 295 ILE A O 1
ATOM 2523 N N . GLU A 1 296 ? 8.731 10.560 18.840 1.00 79.75 296 GLU A N 1
ATOM 2524 C CA . GLU A 1 296 ? 9.338 10.026 20.067 1.00 79.75 296 GLU A CA 1
ATOM 2525 C C . GLU A 1 296 ? 8.914 10.789 21.337 1.00 79.75 296 GLU A C 1
ATOM 2527 O O . GLU A 1 296 ? 8.935 10.232 22.434 1.00 79.75 296 GLU A O 1
ATOM 2532 N N . SER A 1 297 ? 8.527 12.063 21.210 1.00 83.31 297 SER A N 1
ATOM 2533 C CA . SER A 1 297 ? 8.186 12.922 22.351 1.00 83.31 297 SER A CA 1
ATOM 2534 C C . SER A 1 297 ? 6.774 12.652 22.882 1.00 83.31 297 SER A C 1
ATOM 2536 O O . SER A 1 297 ? 5.801 12.618 22.125 1.00 83.31 297 SER A O 1
ATOM 2538 N N . GLU A 1 298 ? 6.639 12.527 24.207 1.00 81.25 298 GLU A N 1
ATOM 2539 C CA . GLU A 1 298 ? 5.354 12.244 24.860 1.00 81.25 298 GLU A CA 1
ATOM 2540 C C . GLU A 1 298 ? 4.351 13.399 24.700 1.00 81.25 298 GLU A C 1
ATOM 2542 O O . GLU A 1 298 ? 3.163 13.157 24.480 1.00 81.25 298 GLU A O 1
ATOM 2547 N N . SER A 1 299 ? 4.811 14.655 24.754 1.00 79.50 299 SER A N 1
ATOM 2548 C CA . SER A 1 299 ? 3.950 15.828 24.532 1.00 79.50 299 SER A CA 1
ATOM 2549 C C . SER A 1 299 ? 3.355 15.840 23.128 1.00 79.50 299 SER A C 1
ATOM 2551 O O . SER A 1 299 ? 2.187 16.177 22.937 1.00 79.50 299 SER A O 1
ATOM 2553 N N . ASP A 1 300 ? 4.152 15.425 22.152 1.00 80.44 300 ASP A N 1
ATOM 2554 C CA . ASP A 1 300 ? 3.832 15.545 20.735 1.00 80.44 300 ASP A CA 1
ATOM 2555 C C . ASP A 1 300 ? 2.896 14.405 20.331 1.00 80.44 300 ASP A C 1
ATOM 2557 O O . ASP A 1 300 ? 1.881 14.623 19.664 1.00 80.44 300 ASP A O 1
ATOM 2561 N N . MET A 1 301 ? 3.154 13.201 20.857 1.00 83.81 301 MET A N 1
ATOM 2562 C CA . MET A 1 301 ? 2.250 12.063 20.727 1.00 83.81 301 MET A CA 1
ATOM 2563 C C . MET A 1 301 ? 0.870 12.394 21.307 1.00 83.81 301 MET A C 1
ATOM 2565 O O . MET A 1 301 ? -0.146 12.040 20.713 1.00 83.81 301 MET A O 1
ATOM 2569 N N . MET A 1 302 ? 0.797 13.122 22.425 1.00 84.69 302 MET A N 1
ATOM 2570 C CA . MET A 1 302 ? -0.487 13.530 23.003 1.00 84.69 302 MET A CA 1
ATOM 2571 C C . MET A 1 302 ? -1.302 14.430 22.068 1.00 84.69 302 MET A C 1
ATOM 2573 O O . MET A 1 302 ? -2.516 14.245 21.974 1.00 84.69 302 MET A O 1
ATOM 2577 N N . ILE A 1 303 ? -0.669 15.363 21.352 1.00 83.56 303 ILE A N 1
ATOM 2578 C CA . ILE A 1 303 ? -1.355 16.229 20.378 1.00 83.56 303 ILE A CA 1
ATOM 2579 C C . ILE A 1 303 ? -1.906 15.394 19.219 1.00 83.56 303 ILE A C 1
ATOM 2581 O O . ILE A 1 303 ? -3.074 15.537 18.849 1.00 83.56 303 ILE A O 1
ATOM 2585 N N . VAL A 1 304 ? -1.103 14.468 18.689 1.00 85.31 304 VAL A N 1
ATOM 2586 C CA . VAL A 1 304 ? -1.543 13.583 17.603 1.00 85.31 304 VAL A CA 1
ATOM 2587 C C . VAL A 1 304 ? -2.680 12.679 18.055 1.00 85.31 304 VAL A C 1
ATOM 2589 O O . VAL A 1 304 ? -3.682 12.564 17.354 1.00 85.31 304 VAL A O 1
ATOM 2592 N N . LEU A 1 305 ? -2.604 12.107 19.255 1.00 89.44 305 LEU A N 1
ATOM 2593 C CA . LEU A 1 305 ? -3.680 11.280 19.792 1.00 89.44 305 LEU A CA 1
ATOM 2594 C C . LEU A 1 305 ? -4.969 12.078 20.035 1.00 89.44 305 LEU A C 1
ATOM 2596 O O . LEU A 1 305 ? -6.051 11.573 19.732 1.00 89.44 305 LEU A O 1
ATOM 2600 N N . ARG A 1 306 ? -4.890 13.339 20.483 1.00 89.12 306 ARG A N 1
ATOM 2601 C CA . ARG A 1 306 ? -6.067 14.228 20.539 1.00 89.12 306 ARG A CA 1
ATOM 2602 C C . ARG A 1 306 ? -6.675 14.441 19.152 1.00 89.12 306 ARG A C 1
ATOM 2604 O O . ARG A 1 306 ? -7.889 14.314 19.009 1.00 89.12 306 ARG A O 1
ATOM 2611 N N . ARG A 1 307 ? -5.845 14.680 18.127 1.00 87.75 307 ARG A N 1
ATOM 2612 C CA . ARG A 1 307 ? -6.293 14.773 16.726 1.00 87.75 307 ARG A CA 1
ATOM 2613 C C . ARG A 1 307 ? -6.960 13.478 16.265 1.00 87.75 307 ARG A C 1
ATOM 2615 O O . ARG A 1 307 ? -8.032 13.541 15.675 1.00 87.75 307 ARG A O 1
ATOM 2622 N N . THR A 1 308 ? -6.395 12.309 16.579 1.00 90.06 308 THR A N 1
ATOM 2623 C CA . THR A 1 308 ? -6.993 11.009 16.211 1.00 90.06 308 THR A CA 1
ATOM 2624 C C . THR A 1 308 ? -8.393 10.846 16.814 1.00 90.06 308 THR A C 1
ATOM 2626 O O . THR A 1 308 ? -9.333 10.491 16.107 1.00 90.06 308 THR A O 1
ATOM 2629 N N . PHE A 1 309 ? -8.566 11.204 18.091 1.00 91.06 309 PHE A N 1
ATOM 2630 C CA . PHE A 1 309 ? -9.857 11.138 18.771 1.00 91.06 309 PHE A CA 1
ATOM 2631 C C . PHE A 1 309 ? -10.861 12.144 18.190 1.00 91.06 309 PHE A C 1
ATOM 2633 O O . PHE A 1 309 ? -12.027 11.806 17.988 1.00 91.06 309 PHE A O 1
ATOM 2640 N N . ALA A 1 310 ? -10.409 13.357 17.851 1.00 88.31 310 ALA A N 1
ATOM 2641 C CA . ALA A 1 310 ? -11.230 14.353 17.164 1.00 88.31 310 ALA A CA 1
ATOM 2642 C C . ALA A 1 310 ? -11.726 13.843 15.800 1.00 88.31 310 ALA A C 1
ATOM 2644 O O . ALA A 1 310 ? -12.915 13.966 15.505 1.00 88.31 310 ALA A O 1
ATOM 2645 N N . MET A 1 311 ? -10.854 13.214 15.003 1.00 88.25 311 MET A N 1
ATOM 2646 C CA . MET A 1 311 ? -11.235 12.613 13.719 1.00 88.25 311 MET A CA 1
ATOM 2647 C C . MET A 1 311 ? -12.242 11.474 13.896 1.00 88.25 311 MET A C 1
ATOM 2649 O O . MET A 1 311 ? -13.227 11.423 13.164 1.00 88.25 311 MET A O 1
ATOM 2653 N N . MET A 1 312 ? -12.063 10.613 14.905 1.00 90.50 312 MET A N 1
ATOM 2654 C CA . MET A 1 312 ? -13.036 9.560 15.219 1.00 90.50 312 MET A CA 1
ATOM 2655 C C . MET A 1 312 ? -14.412 10.131 15.588 1.00 90.50 312 MET A C 1
ATOM 2657 O O . MET A 1 312 ? -15.435 9.597 15.162 1.00 90.50 312 MET A O 1
ATOM 2661 N N . LEU A 1 313 ? -14.461 11.223 16.359 1.00 89.00 313 LEU A N 1
ATOM 2662 C CA . LEU A 1 313 ? -15.716 11.900 16.698 1.00 89.00 313 LEU A CA 1
ATOM 2663 C C . LEU A 1 313 ? -16.384 12.509 15.460 1.00 89.00 313 LEU A C 1
ATOM 2665 O O . LEU A 1 313 ? -17.587 12.335 15.272 1.00 89.00 313 LEU A O 1
ATOM 2669 N N . LEU A 1 314 ? -15.612 13.193 14.610 1.00 85.06 314 LEU A N 1
ATOM 2670 C CA . LEU A 1 314 ? -16.103 13.801 13.370 1.00 85.06 314 LEU A CA 1
ATOM 2671 C C . LEU A 1 314 ? -16.666 12.738 12.419 1.00 85.06 314 LEU A C 1
ATOM 2673 O O . LEU A 1 314 ? -17.838 12.804 12.040 1.00 85.06 314 LEU A O 1
ATOM 2677 N N . ALA A 1 315 ? -15.877 11.707 12.109 1.00 84.69 315 ALA A N 1
ATOM 2678 C CA . ALA A 1 315 ? -16.309 10.595 11.269 1.00 84.69 315 ALA A CA 1
ATOM 2679 C C . ALA A 1 315 ? -17.534 9.887 11.877 1.00 84.69 315 ALA A C 1
ATOM 2681 O O . ALA A 1 315 ? -18.568 9.752 11.227 1.00 84.69 315 ALA A O 1
ATOM 2682 N N . GLY A 1 316 ? -17.489 9.529 13.162 1.00 85.38 316 GLY A N 1
ATOM 2683 C CA . GLY A 1 316 ? -18.591 8.835 13.832 1.00 85.38 316 GLY A CA 1
ATOM 2684 C C . GLY A 1 316 ? -19.901 9.633 13.870 1.00 85.38 316 GLY A C 1
ATOM 2685 O O . GLY A 1 316 ? -20.977 9.061 13.683 1.00 85.38 316 GLY A O 1
ATOM 2686 N N . HIS A 1 317 ? -19.842 10.950 14.090 1.00 84.75 317 HIS A N 1
ATOM 2687 C CA . HIS A 1 317 ? -21.032 11.805 14.097 1.00 84.75 317 HIS A CA 1
ATOM 2688 C C . HIS A 1 317 ? -21.654 11.934 12.707 1.00 84.75 317 HIS A C 1
ATOM 2690 O O . HIS A 1 317 ? -22.865 11.755 12.584 1.00 84.75 317 HIS A O 1
ATOM 2696 N N . THR A 1 318 ? -20.842 12.177 11.676 1.00 81.69 318 THR A N 1
ATOM 2697 C CA . THR A 1 318 ? -21.323 12.311 10.286 1.00 81.69 318 THR A CA 1
ATOM 2698 C C . THR A 1 318 ? -21.980 11.033 9.776 1.00 81.69 318 THR A C 1
ATOM 2700 O O . THR A 1 318 ? -23.022 11.065 9.125 1.00 81.69 318 THR A O 1
ATOM 2703 N N . LEU A 1 319 ? -21.431 9.881 10.148 1.00 80.44 319 LEU A N 1
ATOM 2704 C CA . LEU A 1 319 ? -22.009 8.592 9.795 1.00 80.44 319 LEU A CA 1
ATOM 2705 C C . LEU A 1 319 ? -23.313 8.318 10.528 1.00 80.44 319 LEU A C 1
ATOM 2707 O O . LEU A 1 319 ? -24.270 7.802 9.952 1.00 80.44 319 LEU A O 1
ATOM 2711 N N . ARG A 1 320 ? -23.386 8.690 11.807 1.00 83.19 320 ARG A N 1
ATOM 2712 C CA . ARG A 1 320 ? -24.608 8.519 12.589 1.00 83.19 320 ARG A CA 1
ATOM 2713 C C . ARG A 1 320 ? -25.739 9.411 12.091 1.00 83.19 320 ARG A C 1
ATOM 2715 O O . ARG A 1 320 ? -26.886 8.968 12.124 1.00 83.19 320 ARG A O 1
ATOM 2722 N N . THR A 1 321 ? -25.455 10.637 11.651 1.00 82.75 321 THR A N 1
ATOM 2723 C CA . THR A 1 321 ? -26.480 11.503 11.048 1.00 82.75 321 THR A CA 1
ATOM 2724 C C . THR A 1 321 ? -27.002 10.893 9.751 1.00 82.75 321 THR A C 1
ATOM 2726 O O . THR A 1 321 ? -28.211 10.724 9.621 1.00 82.75 321 THR A O 1
ATOM 2729 N N . GLN A 1 322 ? -26.113 10.422 8.871 1.00 79.94 322 GLN A N 1
ATOM 2730 C CA . GLN A 1 322 ? -26.509 9.737 7.634 1.00 79.94 322 GLN A CA 1
ATOM 2731 C C . GLN A 1 322 ? -27.311 8.456 7.903 1.00 79.94 322 GLN A C 1
ATOM 2733 O O . GLN A 1 322 ? -28.272 8.160 7.198 1.00 79.94 322 GLN A O 1
ATOM 2738 N N . GLN A 1 323 ? -26.973 7.705 8.957 1.00 81.00 323 GLN A N 1
ATOM 2739 C CA . GLN A 1 323 ? -27.692 6.475 9.292 1.00 81.00 323 GLN A CA 1
ATOM 2740 C C . GLN A 1 323 ? -29.117 6.763 9.766 1.00 81.00 323 GLN A C 1
ATOM 2742 O O . GLN A 1 323 ? -30.035 6.013 9.430 1.00 81.00 323 GLN A O 1
ATOM 2747 N N . LYS A 1 324 ? -29.311 7.840 10.534 1.00 81.56 324 LYS A N 1
ATOM 2748 C CA . LYS A 1 324 ? -30.648 8.296 10.933 1.00 81.56 324 LYS A CA 1
ATOM 2749 C C . LYS A 1 324 ? -31.455 8.729 9.714 1.00 81.56 324 LYS A C 1
ATOM 2751 O O . LYS A 1 324 ? -32.542 8.207 9.516 1.00 81.56 324 LYS A O 1
ATOM 2756 N N . GLU A 1 325 ? -30.873 9.555 8.843 1.00 79.31 325 GLU A N 1
ATOM 2757 C CA . GLU A 1 325 ? -31.511 9.968 7.587 1.00 79.31 325 GLU A CA 1
ATOM 2758 C C . GLU A 1 325 ? -31.927 8.768 6.723 1.00 79.31 325 GLU A C 1
ATOM 2760 O O . GLU A 1 325 ? -33.015 8.767 6.151 1.00 79.31 325 GLU A O 1
ATOM 2765 N N . TYR A 1 326 ? -31.102 7.721 6.643 1.00 74.38 326 TYR A N 1
ATOM 2766 C CA . TYR A 1 326 ? -31.441 6.508 5.897 1.00 74.38 326 TYR A CA 1
ATOM 2767 C C . TYR A 1 326 ? -32.628 5.751 6.514 1.00 74.38 326 TYR A C 1
ATOM 2769 O O . TYR A 1 326 ? -33.519 5.302 5.791 1.00 74.38 326 TYR A O 1
ATOM 2777 N N . LYS A 1 327 ? -32.653 5.611 7.846 1.00 76.25 327 LYS A N 1
ATOM 2778 C CA . LYS A 1 327 ? -33.746 4.937 8.568 1.00 76.25 327 LYS A CA 1
ATOM 2779 C C . LYS A 1 327 ? -35.056 5.714 8.492 1.00 76.25 327 LYS A C 1
ATOM 2781 O O . LYS A 1 327 ? -36.103 5.098 8.324 1.00 76.25 327 LYS A O 1
ATOM 2786 N N . ASP A 1 328 ? -34.983 7.038 8.572 1.00 71.94 328 ASP A N 1
ATOM 2787 C CA . ASP A 1 328 ? -36.151 7.915 8.536 1.00 71.94 328 ASP A CA 1
ATOM 2788 C C . ASP A 1 328 ? -36.765 7.978 7.126 1.00 71.94 328 ASP A C 1
ATOM 2790 O O . ASP A 1 328 ? -37.986 8.027 6.985 1.00 71.94 328 ASP A O 1
ATOM 2794 N N . ASN A 1 329 ? -35.940 7.909 6.073 1.00 66.75 329 ASN A N 1
ATOM 2795 C CA . ASN A 1 329 ? -36.403 8.029 4.686 1.00 66.75 329 ASN A CA 1
ATOM 2796 C C . ASN A 1 329 ? -36.816 6.706 4.019 1.00 66.75 329 ASN A C 1
ATOM 2798 O O . ASN A 1 329 ? -37.415 6.749 2.947 1.00 66.75 329 ASN A O 1
ATOM 2802 N N . ASN A 1 330 ? -36.515 5.543 4.611 1.00 56.41 330 ASN A N 1
ATOM 2803 C CA . ASN A 1 330 ? -36.990 4.224 4.165 1.00 56.41 330 ASN A CA 1
ATOM 2804 C C . ASN A 1 330 ? -36.871 3.977 2.639 1.00 56.41 330 ASN A C 1
ATOM 2806 O O . ASN A 1 330 ? -37.744 3.344 2.056 1.00 56.41 330 ASN A O 1
ATOM 2810 N N . ILE A 1 331 ? -35.833 4.497 1.966 1.00 48.16 331 ILE A N 1
ATOM 2811 C CA . ILE A 1 331 ? -35.723 4.443 0.497 1.00 48.16 331 ILE A CA 1
ATOM 2812 C C . ILE A 1 331 ? -35.369 3.008 0.075 1.00 48.16 331 ILE A C 1
ATOM 2814 O O . ILE A 1 331 ? -34.228 2.577 0.286 1.00 48.16 331 ILE A O 1
ATOM 2818 N N . PRO A 1 332 ? -36.271 2.255 -0.584 1.00 40.28 332 PRO A N 1
ATOM 2819 C CA . PRO A 1 332 ? -35.853 1.105 -1.355 1.00 40.28 332 PRO A CA 1
ATOM 2820 C C . PRO A 1 332 ? -35.345 1.672 -2.678 1.00 40.28 332 PRO A C 1
ATOM 2822 O O . PRO A 1 332 ? -36.140 2.038 -3.540 1.00 40.28 332 PRO A O 1
ATOM 2825 N N . SER A 1 333 ? -34.031 1.803 -2.858 1.00 36.31 333 SER A N 1
ATOM 2826 C CA . SER A 1 333 ? -33.509 2.108 -4.192 1.00 36.31 333 SER A CA 1
ATOM 2827 C C . SER A 1 333 ? -33.665 0.869 -5.075 1.00 36.31 333 SER A C 1
ATOM 2829 O O . SER A 1 333 ? -32.777 0.027 -5.200 1.00 36.31 333 SER A O 1
ATOM 2831 N N . THR A 1 334 ? -34.859 0.729 -5.643 1.00 31.48 334 THR A N 1
ATOM 2832 C CA . THR A 1 334 ? -35.081 0.015 -6.891 1.00 31.48 334 THR A CA 1
ATOM 2833 C C . THR A 1 334 ? -34.192 0.640 -7.959 1.00 31.48 334 THR A C 1
ATOM 2835 O O . THR A 1 334 ? -34.293 1.837 -8.205 1.00 31.48 334 THR A O 1
ATOM 2838 N N . ASN A 1 335 ? -33.386 -0.211 -8.592 1.00 33.31 335 ASN A N 1
ATOM 2839 C CA . ASN A 1 335 ? -32.697 -0.003 -9.862 1.00 33.31 335 ASN A CA 1
ATOM 2840 C C . ASN A 1 335 ? -31.669 1.135 -9.905 1.00 33.31 335 ASN A C 1
ATOM 2842 O O . ASN A 1 335 ? -31.976 2.214 -10.377 1.00 33.31 335 ASN A O 1
ATOM 2846 N N . ASP A 1 336 ? -30.428 0.802 -9.552 1.00 30.31 336 ASP A N 1
ATOM 2847 C CA . ASP A 1 336 ? -29.259 1.202 -10.346 1.00 30.31 336 ASP A CA 1
ATOM 2848 C C . ASP A 1 336 ? -28.305 0.003 -10.425 1.00 30.31 336 ASP A C 1
ATOM 2850 O O . ASP A 1 336 ? -27.198 -0.033 -9.892 1.00 30.31 336 ASP A O 1
ATOM 2854 N N . THR A 1 337 ? -28.769 -1.053 -11.095 1.00 30.23 337 THR A N 1
ATOM 2855 C CA . THR A 1 337 ? -27.867 -1.958 -11.811 1.00 30.23 337 THR A CA 1
ATOM 2856 C C . THR A 1 337 ? -27.424 -1.253 -13.088 1.00 30.23 337 THR A C 1
ATOM 2858 O O . THR A 1 337 ? -27.869 -1.588 -14.183 1.00 30.23 337 THR A O 1
ATOM 2861 N N . THR A 1 338 ? -26.556 -0.261 -12.948 1.00 24.39 338 THR A N 1
ATOM 2862 C CA . THR A 1 338 ? -25.727 0.238 -14.043 1.00 24.39 338 THR A CA 1
ATOM 2863 C C . THR A 1 338 ? -24.289 0.128 -13.584 1.00 24.39 338 THR A C 1
ATOM 2865 O O . THR A 1 338 ? -23.759 0.961 -12.857 1.00 24.39 338 THR A O 1
ATOM 2868 N N . THR A 1 339 ? -23.656 -0.961 -14.005 1.00 30.83 339 THR A N 1
ATOM 2869 C CA . THR A 1 339 ? -22.211 -1.036 -14.200 1.00 30.83 339 THR A CA 1
ATOM 2870 C C . THR A 1 339 ? -21.794 0.105 -15.123 1.00 30.83 339 THR A C 1
ATOM 2872 O O . THR A 1 339 ? -21.803 -0.062 -16.343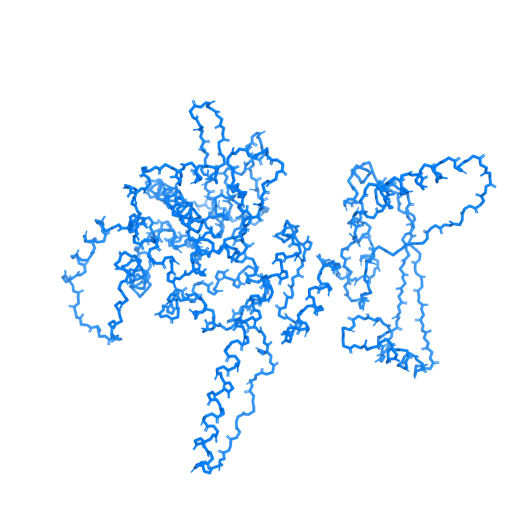 1.00 30.83 339 THR A O 1
ATOM 2875 N N . THR A 1 340 ? -21.511 1.292 -14.590 1.00 24.47 340 THR A N 1
ATOM 2876 C CA . THR A 1 340 ? -20.960 2.399 -15.381 1.00 24.47 340 THR A CA 1
ATOM 2877 C C . THR A 1 340 ? -20.273 3.416 -14.468 1.00 24.47 340 THR A C 1
ATOM 2879 O O . THR A 1 340 ? -20.926 4.053 -13.655 1.00 24.47 340 THR A O 1
ATOM 2882 N N . THR A 1 341 ? -18.948 3.514 -14.637 1.00 27.41 341 THR A N 1
ATOM 2883 C CA . THR A 1 341 ? -18.065 4.671 -14.380 1.00 27.41 341 THR A CA 1
ATOM 2884 C C . THR A 1 341 ? -18.087 5.338 -12.997 1.00 27.41 341 THR A C 1
ATOM 2886 O O . THR A 1 341 ? -19.070 5.940 -12.582 1.00 27.41 341 THR A O 1
ATOM 2889 N N . MET A 1 342 ? -16.918 5.298 -12.344 1.00 28.75 342 MET A N 1
ATOM 2890 C CA . MET A 1 342 ? -16.493 6.140 -11.219 1.00 28.75 342 MET A CA 1
ATOM 2891 C C . MET A 1 342 ? -16.867 7.615 -11.463 1.00 28.75 342 MET A C 1
ATOM 2893 O O . MET A 1 342 ? -16.146 8.324 -12.160 1.00 28.75 342 MET A O 1
ATOM 2897 N N . ASN A 1 343 ? -17.988 8.079 -10.912 1.00 31.88 343 ASN A N 1
ATOM 2898 C CA . ASN A 1 343 ? -18.349 9.495 -10.925 1.00 31.88 343 ASN A CA 1
ATOM 2899 C C . ASN A 1 343 ? -17.954 10.116 -9.584 1.00 31.88 343 ASN A C 1
ATOM 2901 O O . ASN A 1 343 ? -18.720 10.118 -8.622 1.00 31.88 343 ASN A O 1
ATOM 2905 N N . ILE A 1 344 ? -16.723 10.624 -9.549 1.00 38.97 344 ILE A N 1
ATOM 2906 C CA . ILE A 1 344 ? -16.236 11.607 -8.580 1.00 38.97 344 ILE A CA 1
ATOM 2907 C C . ILE A 1 344 ? -16.939 12.919 -8.933 1.00 38.97 344 ILE A C 1
ATOM 2909 O O . ILE A 1 344 ? -16.637 13.525 -9.958 1.00 38.97 344 ILE A O 1
ATOM 2913 N N . ASN A 1 345 ? -17.895 13.354 -8.118 1.00 44.22 345 ASN A N 1
ATOM 2914 C CA . ASN A 1 345 ? -18.553 14.641 -8.322 1.00 44.22 345 ASN A CA 1
ATOM 2915 C C . ASN A 1 345 ? -17.994 15.657 -7.332 1.00 44.22 345 ASN A C 1
ATOM 2917 O O . ASN A 1 345 ? -18.121 15.520 -6.110 1.00 44.22 345 ASN A O 1
ATOM 2921 N N . THR A 1 346 ? -17.379 16.686 -7.894 1.00 44.34 346 THR A N 1
ATOM 2922 C CA . THR A 1 346 ? -16.775 17.785 -7.159 1.00 44.34 346 THR A CA 1
ATOM 2923 C C . THR A 1 346 ? -17.700 18.997 -7.102 1.00 44.34 346 THR A C 1
ATOM 2925 O O . THR A 1 346 ? -18.391 19.281 -8.081 1.00 44.34 346 THR A O 1
ATOM 2928 N N . ASP A 1 347 ? -17.676 19.756 -6.006 1.00 42.75 347 ASP A N 1
ATOM 2929 C CA . ASP A 1 347 ? -18.260 21.106 -5.965 1.00 42.75 347 ASP A CA 1
ATOM 2930 C C . ASP A 1 347 ? -17.594 22.045 -6.990 1.00 42.75 347 ASP A C 1
ATOM 2932 O O . ASP A 1 347 ? -16.579 21.705 -7.602 1.00 42.75 347 ASP A O 1
ATOM 2936 N N . THR A 1 348 ? -18.118 23.267 -7.148 1.00 42.72 348 THR A N 1
ATOM 2937 C CA . THR A 1 348 ? -17.560 24.327 -8.018 1.00 42.72 348 THR A CA 1
ATOM 2938 C C . THR A 1 348 ? -16.081 24.661 -7.748 1.00 42.72 348 THR A C 1
ATOM 2940 O O . THR A 1 348 ? -15.455 25.334 -8.560 1.00 42.72 348 THR A O 1
ATOM 2943 N N . GLU A 1 349 ? -15.522 24.174 -6.633 1.00 45.38 349 GLU A N 1
ATOM 2944 C CA . GLU A 1 349 ? -14.118 24.299 -6.211 1.00 45.38 349 GLU A CA 1
ATOM 2945 C C . GLU A 1 349 ? -13.298 22.991 -6.322 1.00 45.38 349 GLU A C 1
ATOM 2947 O O . GLU A 1 349 ? -12.175 22.929 -5.829 1.00 45.38 349 GLU A O 1
ATOM 2952 N N . GLY A 1 350 ? -13.824 21.926 -6.940 1.00 48.44 350 GLY A N 1
ATOM 2953 C CA . GLY A 1 350 ? -13.063 20.687 -7.161 1.00 48.44 350 GLY A CA 1
ATOM 2954 C C . GLY A 1 350 ? -13.019 19.708 -5.973 1.00 48.44 350 GLY A C 1
ATOM 2955 O O . GLY A 1 350 ? -12.229 18.771 -6.001 1.00 48.44 350 GLY A O 1
ATOM 2956 N N . ARG A 1 351 ? -13.852 19.883 -4.932 1.00 52.62 351 ARG A N 1
ATOM 2957 C CA . ARG A 1 351 ? -13.859 19.030 -3.720 1.00 52.62 351 ARG A CA 1
ATOM 2958 C C . ARG A 1 351 ? -14.952 17.958 -3.745 1.00 52.62 351 ARG A C 1
ATOM 2960 O O . ARG A 1 351 ? -16.094 18.263 -4.076 1.00 52.62 351 ARG A O 1
ATOM 2967 N N . LEU A 1 352 ? -14.605 16.729 -3.358 1.00 55.38 352 LEU A N 1
ATOM 2968 C CA . LEU A 1 352 ? -15.509 15.577 -3.234 1.00 55.38 352 LEU A CA 1
ATOM 2969 C C . LEU A 1 352 ? -16.649 15.862 -2.238 1.00 55.38 352 LEU A C 1
ATOM 2971 O O . LEU A 1 352 ? -16.415 15.981 -1.038 1.00 55.38 352 LEU A O 1
ATOM 2975 N N . THR A 1 353 ? -17.893 15.924 -2.715 1.00 55.25 353 THR A N 1
ATOM 2976 C CA . THR A 1 353 ? -19.079 16.040 -1.835 1.00 55.25 353 THR A CA 1
ATOM 2977 C C . THR A 1 353 ? -19.658 14.689 -1.444 1.00 55.25 353 THR A C 1
ATOM 2979 O O . THR A 1 353 ? -20.292 14.537 -0.396 1.00 55.25 353 THR A O 1
ATOM 2982 N N . HIS A 1 354 ? -19.433 13.693 -2.294 1.00 60.41 354 HIS A N 1
ATOM 2983 C CA . HIS A 1 354 ? -19.825 12.316 -2.080 1.00 60.41 354 HIS A CA 1
ATOM 2984 C C . HIS A 1 354 ? -18.837 11.368 -2.759 1.00 60.41 354 HIS A C 1
ATOM 2986 O O . HIS A 1 354 ? -18.400 11.634 -3.877 1.00 60.41 354 HIS A O 1
ATOM 2992 N N . SER A 1 355 ? -18.525 10.250 -2.108 1.00 60.12 355 SER A N 1
ATOM 2993 C CA . SER A 1 355 ? -17.856 9.105 -2.738 1.00 60.12 355 SER A CA 1
ATOM 2994 C C . SER A 1 355 ? -18.782 7.908 -2.807 1.00 60.12 355 SER A C 1
ATOM 2996 O O . SER A 1 355 ? -19.740 7.788 -2.037 1.00 60.12 355 SER A O 1
ATOM 2998 N N . LEU A 1 356 ? -18.469 6.994 -3.720 1.00 59.12 356 LEU A N 1
ATOM 2999 C CA . LEU A 1 356 ? -19.134 5.707 -3.812 1.00 59.12 356 LEU A CA 1
ATOM 3000 C C . LEU A 1 356 ? -18.334 4.638 -3.053 1.00 59.12 356 LEU A C 1
ATOM 3002 O O . LEU A 1 356 ? -17.698 3.774 -3.653 1.00 59.12 356 LEU A O 1
ATOM 3006 N N . LEU A 1 357 ? -18.404 4.638 -1.726 1.00 58.16 357 LEU A N 1
ATOM 3007 C CA . LEU A 1 357 ? -17.742 3.611 -0.931 1.00 58.16 357 LEU A CA 1
ATOM 3008 C C . LEU A 1 357 ? -18.541 2.294 -0.981 1.00 58.16 357 LEU A C 1
ATOM 3010 O O . LEU A 1 357 ? -19.680 2.229 -0.518 1.00 58.16 357 LEU A O 1
ATOM 3014 N N . TYR A 1 358 ? -17.961 1.227 -1.540 1.00 54.75 358 TYR A N 1
ATOM 3015 C CA . TYR A 1 358 ? -18.592 -0.105 -1.653 1.00 54.75 358 TYR A CA 1
ATOM 3016 C C . TYR A 1 358 ? -19.969 -0.105 -2.358 1.00 54.75 358 TYR A C 1
ATOM 3018 O O . TYR A 1 358 ? -20.844 -0.907 -2.028 1.00 54.75 358 TYR A O 1
ATOM 3026 N N . GLY A 1 359 ? -20.174 0.778 -3.345 1.00 53.47 359 GLY A N 1
ATOM 3027 C CA . GLY A 1 359 ? -21.459 0.910 -4.048 1.00 53.47 359 GLY A CA 1
ATOM 3028 C C . GLY A 1 359 ? -22.483 1.793 -3.324 1.00 53.47 359 GLY A C 1
ATOM 3029 O O . GLY A 1 359 ? -23.678 1.723 -3.623 1.00 53.47 359 GLY A O 1
ATOM 3030 N N . HIS A 1 360 ? -22.048 2.595 -2.346 1.00 58.97 360 HIS A N 1
ATOM 3031 C CA . HIS A 1 360 ? -22.902 3.483 -1.557 1.00 58.97 360 HIS A CA 1
ATOM 3032 C C . HIS A 1 360 ? -22.389 4.914 -1.572 1.00 58.97 360 HIS A C 1
ATOM 3034 O O . HIS A 1 360 ? -21.206 5.147 -1.367 1.00 58.97 360 HIS A O 1
ATOM 3040 N N . THR A 1 361 ? -23.295 5.872 -1.750 1.00 63.38 361 THR A N 1
ATOM 3041 C CA . THR A 1 361 ? -22.96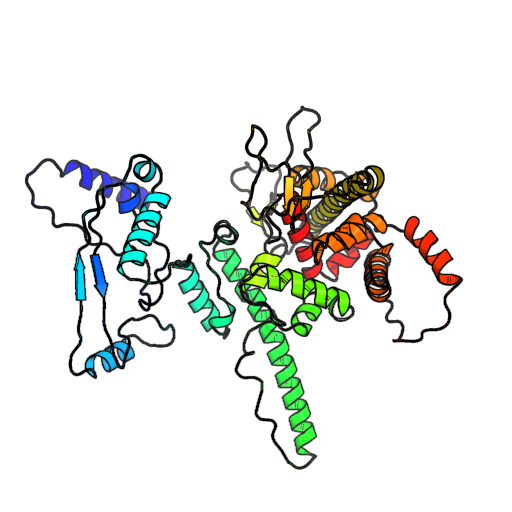9 7.296 -1.680 1.00 63.38 361 THR A CA 1
ATOM 3042 C C . THR A 1 361 ? -22.765 7.712 -0.224 1.00 63.38 361 THR A C 1
ATOM 3044 O O . THR A 1 361 ? -23.743 7.887 0.509 1.00 63.38 361 THR A O 1
ATOM 3047 N N . ILE A 1 362 ? -21.514 7.860 0.200 1.00 68.19 362 ILE A N 1
ATOM 3048 C CA . ILE A 1 362 ? -21.154 8.472 1.479 1.00 68.19 362 ILE A CA 1
ATOM 3049 C C . ILE A 1 362 ? -20.965 9.959 1.234 1.00 68.19 362 ILE A C 1
ATOM 3051 O O . ILE A 1 362 ? -20.243 10.344 0.320 1.00 68.19 362 ILE A O 1
ATOM 3055 N N . ARG A 1 363 ? -21.620 10.799 2.040 1.00 68.88 363 ARG A N 1
ATOM 3056 C CA . ARG A 1 363 ? -21.432 12.253 1.972 1.00 68.88 363 ARG A CA 1
ATOM 3057 C C . ARG A 1 363 ? -20.295 12.669 2.889 1.00 68.88 363 ARG A C 1
ATOM 3059 O O . ARG A 1 363 ? -20.281 12.287 4.060 1.00 68.88 363 ARG A O 1
ATOM 3066 N N . TYR A 1 364 ? -19.385 13.481 2.379 1.00 69.62 364 TYR A N 1
ATOM 3067 C CA . TYR A 1 364 ? -18.327 14.045 3.204 1.00 69.62 364 TYR A CA 1
ATOM 3068 C C . TYR A 1 364 ? -18.799 15.348 3.845 1.00 69.62 364 TYR A C 1
ATOM 3070 O O . TYR A 1 364 ? -19.558 16.104 3.233 1.00 69.62 364 TYR A O 1
ATOM 3078 N N . PRO A 1 365 ? -18.422 15.609 5.105 1.00 63.47 365 PRO A N 1
ATOM 3079 C CA . PRO A 1 365 ? -18.851 16.818 5.782 1.00 63.47 365 PRO A CA 1
ATOM 3080 C C . PRO A 1 365 ? -18.149 18.056 5.210 1.00 63.47 365 PRO A C 1
ATOM 3082 O O . PRO A 1 365 ? -16.923 18.120 5.151 1.00 63.47 365 PRO A O 1
ATOM 3085 N N . SER A 1 366 ? -18.927 19.078 4.863 1.00 57.94 366 SER A N 1
ATOM 3086 C CA . SER A 1 366 ? -18.426 20.424 4.578 1.00 57.94 366 SER A CA 1
ATOM 3087 C C . SER A 1 366 ? -18.509 21.280 5.844 1.00 57.94 366 SER A C 1
ATOM 3089 O O . SER A 1 366 ? -19.596 21.432 6.410 1.00 57.94 366 SER A O 1
ATOM 3091 N N . TYR A 1 367 ? -17.394 21.865 6.280 1.00 56.47 367 TYR A N 1
ATOM 3092 C CA . TYR A 1 367 ? -17.357 22.739 7.454 1.00 56.47 367 TYR A CA 1
ATOM 3093 C C . TYR A 1 367 ? -17.016 24.176 7.064 1.00 56.47 367 TYR A C 1
ATOM 3095 O O . TYR A 1 367 ? -16.077 24.419 6.312 1.00 56.47 367 TYR A O 1
ATOM 3103 N N . THR A 1 368 ? -17.747 25.141 7.618 1.00 51.91 368 THR A N 1
ATOM 3104 C CA . THR A 1 368 ? -17.496 26.576 7.427 1.00 51.91 368 THR A CA 1
ATOM 3105 C C . THR A 1 368 ? -17.020 27.202 8.733 1.00 51.91 368 THR A C 1
ATOM 3107 O O . THR A 1 368 ? -17.631 26.997 9.782 1.00 51.91 368 THR A O 1
ATOM 3110 N N . SER A 1 369 ? -15.934 27.971 8.680 1.00 51.50 369 SER A N 1
ATOM 3111 C CA . SER A 1 369 ? -15.425 28.734 9.820 1.00 51.50 369 SER A CA 1
ATOM 3112 C C . SER A 1 369 ? -16.350 29.903 10.175 1.00 51.50 369 SER A C 1
ATOM 3114 O O . SER A 1 369 ? -17.201 30.301 9.378 1.00 51.50 369 SER A O 1
ATOM 3116 N N . HIS A 1 370 ? -16.131 30.524 11.340 1.00 50.84 370 HIS A N 1
ATOM 3117 C CA . HIS A 1 370 ? -16.822 31.760 11.737 1.00 50.84 370 HIS A CA 1
ATOM 3118 C C . HIS A 1 370 ? -16.645 32.921 10.738 1.00 50.84 370 HIS A C 1
ATOM 3120 O O . HIS A 1 370 ? -17.462 33.837 10.726 1.00 50.84 370 HIS A O 1
ATOM 3126 N N . ASN A 1 371 ? -15.627 32.853 9.872 1.00 53.41 371 ASN A N 1
ATOM 3127 C CA . ASN A 1 371 ? -15.359 33.833 8.819 1.00 53.41 371 ASN A CA 1
ATOM 3128 C C . ASN A 1 371 ? -15.893 33.389 7.440 1.00 53.41 371 ASN A C 1
ATOM 3130 O O . ASN A 1 371 ? -15.449 33.918 6.425 1.00 53.41 371 ASN A O 1
ATOM 3134 N N . ASN A 1 372 ? -16.802 32.405 7.381 1.00 53.16 372 ASN A N 1
ATOM 3135 C CA . ASN A 1 372 ? -17.323 31.790 6.148 1.00 53.16 372 ASN A CA 1
ATOM 3136 C C . ASN A 1 372 ? -16.246 31.163 5.235 1.00 53.16 372 ASN A C 1
ATOM 3138 O O . ASN A 1 372 ? -16.480 30.969 4.045 1.00 53.16 372 ASN A O 1
ATOM 3142 N N . ILE A 1 373 ? -15.073 30.814 5.777 1.00 60.31 373 ILE A N 1
ATOM 3143 C CA . ILE A 1 373 ? -14.030 30.087 5.034 1.00 60.31 373 ILE A CA 1
ATOM 3144 C C . ILE A 1 373 ? -14.288 28.586 5.178 1.00 60.31 373 ILE A C 1
ATOM 3146 O O . ILE A 1 373 ? -14.465 28.099 6.295 1.00 60.31 373 ILE A O 1
ATOM 3150 N N . LEU A 1 374 ? -14.301 27.854 4.066 1.00 58.19 374 LEU A N 1
ATOM 3151 C CA . LEU A 1 374 ? -14.551 26.412 4.039 1.00 58.19 374 LEU A CA 1
ATOM 3152 C C . LEU A 1 374 ? -13.304 25.641 4.516 1.00 58.19 374 LEU A C 1
ATOM 3154 O O . LEU A 1 374 ? -12.282 25.609 3.828 1.00 58.19 374 LEU A O 1
ATOM 3158 N N . LEU A 1 375 ? -13.381 25.051 5.709 1.00 60.47 375 LEU A N 1
ATOM 3159 C CA . LEU A 1 375 ? -12.296 24.308 6.362 1.00 60.47 375 LEU A CA 1
ATOM 3160 C C . LEU A 1 375 ? -12.223 22.875 5.831 1.00 60.47 375 LEU A C 1
ATOM 3162 O O . LEU A 1 375 ? -13.258 22.245 5.598 1.00 60.47 375 LEU A O 1
ATOM 3166 N N . THR A 1 376 ? -11.008 22.334 5.696 1.00 69.00 376 THR A N 1
ATOM 3167 C CA . THR A 1 376 ? -10.863 20.894 5.456 1.00 69.00 376 THR A CA 1
ATOM 3168 C C . THR A 1 376 ? -11.262 20.122 6.722 1.00 69.00 376 THR A C 1
ATOM 3170 O O . THR A 1 376 ? -11.081 20.625 7.837 1.00 69.00 376 THR A O 1
ATOM 3173 N N . PRO A 1 377 ? -11.796 18.895 6.609 1.00 70.44 377 PRO A N 1
ATOM 3174 C CA . PRO A 1 377 ? -12.132 18.085 7.782 1.00 70.44 377 PRO A CA 1
ATOM 3175 C C . PRO A 1 377 ? -10.937 17.844 8.718 1.00 70.44 377 PRO A C 1
ATOM 3177 O O . PRO A 1 377 ? -11.108 17.746 9.935 1.00 70.44 377 PRO A O 1
ATOM 3180 N N . ILE A 1 378 ? -9.722 17.807 8.162 1.00 73.25 378 ILE A N 1
ATOM 3181 C CA . ILE A 1 378 ? -8.472 17.712 8.919 1.00 73.25 378 ILE A CA 1
ATOM 3182 C C . ILE A 1 378 ? -8.219 18.987 9.734 1.00 73.25 378 ILE A C 1
ATOM 3184 O O . ILE A 1 378 ? -7.918 18.889 10.923 1.00 73.25 378 ILE A O 1
ATOM 3188 N N . ASP A 1 379 ? -8.410 20.175 9.155 1.00 71.00 379 ASP A N 1
ATOM 3189 C CA . ASP A 1 379 ? -8.271 21.446 9.885 1.00 71.00 379 ASP A CA 1
ATOM 3190 C C . ASP A 1 379 ? -9.287 21.553 11.029 1.00 71.00 379 ASP A C 1
ATOM 3192 O O . ASP A 1 379 ? -8.975 22.022 12.127 1.00 71.00 379 ASP A O 1
ATOM 3196 N N . VAL A 1 380 ? -10.506 21.053 10.813 1.00 72.81 380 VAL A N 1
ATOM 3197 C CA . VAL A 1 380 ? -11.522 20.968 11.870 1.00 72.81 380 VAL A CA 1
ATOM 3198 C C . VAL A 1 380 ? -11.078 20.020 12.979 1.00 72.81 380 VAL A C 1
ATOM 3200 O O . VAL A 1 380 ? -11.206 20.349 14.156 1.00 72.81 380 VAL A O 1
ATOM 3203 N N . ALA A 1 381 ? -10.488 18.874 12.639 1.00 76.81 381 ALA A N 1
ATOM 3204 C CA . ALA A 1 381 ? -9.933 17.969 13.639 1.00 76.81 381 ALA A CA 1
ATOM 3205 C C . ALA A 1 381 ? -8.780 18.609 14.431 1.00 76.81 381 ALA A C 1
ATOM 3207 O O . ALA A 1 381 ? -8.688 18.398 15.640 1.00 76.81 381 ALA A O 1
ATOM 3208 N N . ILE A 1 382 ? -7.931 19.416 13.786 1.00 76.69 382 ILE A N 1
ATOM 3209 C CA . ILE A 1 382 ? -6.833 20.146 14.440 1.00 76.69 382 ILE A CA 1
ATOM 3210 C C . ILE A 1 382 ? -7.381 21.206 15.400 1.00 76.69 382 ILE A C 1
ATOM 3212 O O . ILE A 1 382 ? -6.973 21.248 16.560 1.00 76.69 382 ILE A O 1
ATOM 3216 N N . THR A 1 383 ? -8.335 22.026 14.955 1.00 77.00 383 THR A N 1
ATOM 3217 C CA . THR A 1 383 ? -8.967 23.045 15.815 1.00 77.00 383 THR A CA 1
ATOM 3218 C C . THR A 1 383 ? -9.696 22.411 16.997 1.00 77.00 383 THR A C 1
ATOM 3220 O O . THR A 1 383 ? -9.547 22.871 18.125 1.00 77.00 383 THR A O 1
ATOM 3223 N N . MET A 1 384 ? -10.400 21.298 16.776 1.00 76.12 384 MET A N 1
ATOM 3224 C CA . MET A 1 384 ? -11.035 20.532 17.848 1.00 76.12 384 MET A CA 1
ATOM 3225 C C . MET A 1 384 ? -10.025 19.916 18.815 1.00 76.12 384 MET A C 1
ATOM 3227 O O . MET A 1 384 ? -10.304 19.852 20.005 1.00 76.12 384 MET A O 1
ATOM 3231 N N . ALA A 1 385 ? -8.873 19.449 18.331 1.00 79.12 385 ALA A N 1
ATOM 3232 C CA . ALA A 1 385 ? -7.827 18.875 19.176 1.00 79.12 385 ALA A CA 1
ATOM 3233 C C . ALA A 1 385 ? -7.094 19.921 20.030 1.00 79.12 385 ALA A C 1
ATOM 3235 O O . ALA A 1 385 ? -6.597 19.584 21.110 1.00 79.12 385 ALA A O 1
ATOM 3236 N N . ALA A 1 386 ? -7.013 21.160 19.536 1.00 78.94 386 ALA A N 1
ATOM 3237 C CA . ALA A 1 386 ? -6.426 22.295 20.239 1.00 78.94 386 ALA A CA 1
ATOM 3238 C C . ALA A 1 386 ? -7.364 22.890 21.302 1.00 78.94 386 ALA A C 1
ATOM 3240 O O . ALA A 1 386 ? -6.884 23.482 22.264 1.00 78.94 386 ALA A O 1
ATOM 3241 N N . ASP A 1 387 ? -8.676 22.728 21.139 1.00 78.38 387 ASP A N 1
ATOM 3242 C CA . ASP A 1 387 ? -9.675 23.213 22.084 1.00 78.38 387 ASP A CA 1
ATOM 3243 C C . ASP A 1 387 ? -9.746 22.319 23.336 1.00 78.38 387 ASP A C 1
ATOM 3245 O O . ASP A 1 387 ? -9.905 21.098 23.250 1.00 78.38 387 ASP A O 1
ATOM 3249 N N . ASP A 1 388 ? -9.676 22.927 24.521 1.00 75.31 388 ASP A N 1
ATOM 3250 C CA . ASP A 1 388 ? -9.797 22.214 25.797 1.00 75.31 388 ASP A CA 1
ATOM 3251 C C . ASP A 1 388 ? -11.204 21.611 25.992 1.00 75.31 388 ASP A C 1
ATOM 3253 O O . ASP A 1 388 ? -11.375 20.678 26.780 1.00 75.31 388 ASP A O 1
ATOM 3257 N N . SER A 1 389 ? -12.204 22.036 25.205 1.00 76.69 389 SER A N 1
ATOM 3258 C CA . SER A 1 389 ? -13.536 21.409 25.188 1.00 76.69 389 SER A CA 1
ATOM 3259 C C . SER A 1 389 ? -13.524 19.937 24.749 1.00 76.69 389 SER A C 1
ATOM 3261 O O . SER A 1 389 ? -14.481 19.201 25.004 1.00 76.69 389 SER A O 1
ATOM 3263 N N . ILE A 1 390 ? -12.445 19.453 24.117 1.00 80.25 390 ILE A N 1
ATOM 3264 C CA . ILE A 1 390 ? -12.348 18.058 23.670 1.00 80.25 390 ILE A CA 1
ATOM 3265 C C . ILE A 1 390 ? -12.409 17.052 24.829 1.00 80.25 390 ILE A C 1
ATOM 3267 O O . ILE A 1 390 ? -12.851 15.920 24.632 1.00 80.25 390 ILE A O 1
ATOM 3271 N N . TYR A 1 391 ? -12.020 17.463 26.041 1.00 77.94 391 TYR A N 1
ATOM 3272 C CA . TYR A 1 391 ? -12.089 16.625 27.241 1.00 77.94 391 TYR A CA 1
ATOM 3273 C C . TYR A 1 391 ? -13.521 16.290 27.663 1.00 77.94 391 TYR A C 1
ATOM 3275 O O . TYR A 1 391 ? -13.753 15.238 28.261 1.00 77.94 391 TYR A O 1
ATOM 3283 N N . GLU A 1 392 ? -14.474 17.158 27.329 1.00 80.25 392 GLU A N 1
ATOM 3284 C CA . GLU A 1 392 ? -15.893 16.977 27.639 1.00 80.25 392 GLU A CA 1
ATOM 3285 C C . GLU A 1 392 ? -16.613 16.142 26.572 1.00 80.25 392 GLU A C 1
ATOM 3287 O O . GLU A 1 392 ? -17.687 15.591 26.825 1.00 80.25 392 GLU A O 1
ATOM 3292 N N . ARG A 1 393 ? -16.018 16.001 25.379 1.00 83.88 393 ARG A N 1
ATOM 3293 C CA . ARG A 1 393 ? -16.608 15.241 24.275 1.00 83.88 393 ARG A CA 1
ATOM 3294 C C . ARG A 1 393 ? -16.503 13.736 24.512 1.00 83.88 393 ARG A C 1
ATOM 3296 O O . ARG A 1 393 ? -15.511 13.210 25.018 1.00 83.88 393 ARG A O 1
ATOM 3303 N N . GLN A 1 394 ? -17.552 13.031 24.105 1.00 86.75 394 GLN A N 1
ATOM 3304 C CA . GLN A 1 394 ? -17.759 11.618 24.397 1.00 86.75 394 GLN A CA 1
ATOM 3305 C C . GLN A 1 394 ? -18.123 10.855 23.126 1.00 86.75 394 GLN A C 1
ATOM 3307 O O . GLN A 1 394 ? -19.004 11.273 22.375 1.00 86.75 394 GLN A O 1
ATOM 3312 N N . LEU A 1 395 ? -17.473 9.711 22.899 1.00 87.56 395 LEU A N 1
ATOM 3313 C CA . LEU A 1 395 ? -17.814 8.810 21.801 1.00 87.56 395 LEU A CA 1
ATOM 3314 C C . LEU A 1 395 ? -18.784 7.742 22.314 1.00 87.56 395 LEU A C 1
ATOM 3316 O O . LEU A 1 395 ? -18.398 6.848 23.067 1.00 87.56 395 LEU A O 1
ATOM 3320 N N . SER A 1 396 ? -20.052 7.842 21.917 1.00 87.69 396 SER A N 1
ATOM 3321 C CA . SER A 1 396 ? -21.087 6.879 22.314 1.00 87.69 396 SER A CA 1
ATOM 3322 C C . SER A 1 396 ? -20.852 5.484 21.716 1.00 87.69 396 SER A C 1
ATOM 3324 O O . SER A 1 396 ? -20.257 5.343 20.643 1.00 87.69 396 SER A O 1
ATOM 3326 N N . HIS A 1 397 ? -21.392 4.450 22.359 1.00 86.94 397 HIS A N 1
ATOM 3327 C CA . HIS A 1 397 ? -21.343 3.069 21.855 1.00 86.94 397 HIS A CA 1
ATOM 3328 C C . HIS A 1 397 ? -21.884 2.925 20.425 1.00 86.94 397 HIS A C 1
ATOM 3330 O O . HIS A 1 397 ? -21.227 2.364 19.549 1.00 86.94 397 HIS A O 1
ATOM 3336 N N . ASN A 1 398 ? -23.033 3.543 20.143 1.00 84.44 398 ASN A N 1
ATOM 3337 C CA . ASN A 1 398 ? -23.648 3.508 18.815 1.00 84.44 398 ASN A CA 1
ATOM 3338 C C . ASN A 1 398 ? -22.780 4.172 17.734 1.00 84.44 398 ASN A C 1
ATOM 3340 O O . ASN A 1 398 ? -22.664 3.639 16.635 1.00 84.44 398 ASN A O 1
ATOM 3344 N N . THR A 1 399 ? -22.149 5.314 18.035 1.00 85.81 399 THR A N 1
ATOM 3345 C CA . THR A 1 399 ? -21.216 5.964 17.094 1.00 85.81 399 THR A CA 1
ATOM 3346 C C . THR A 1 399 ? -19.976 5.114 16.851 1.00 85.81 399 THR A C 1
ATOM 3348 O O . THR A 1 399 ? -19.518 5.026 15.717 1.00 85.81 399 THR A O 1
ATOM 3351 N N . PHE A 1 400 ? -19.457 4.457 17.891 1.00 88.19 400 PHE A N 1
ATOM 3352 C CA . PHE A 1 400 ? -18.288 3.590 17.773 1.00 88.19 400 PHE A CA 1
ATOM 3353 C C . PHE A 1 400 ? -18.572 2.353 16.910 1.00 88.19 400 PHE A C 1
ATOM 3355 O O . PHE A 1 400 ? -17.770 2.022 16.045 1.00 88.19 400 PHE A O 1
ATOM 3362 N N . ASN A 1 401 ? -19.736 1.718 17.066 1.00 85.38 401 ASN A N 1
ATOM 3363 C CA . ASN A 1 401 ? -20.110 0.552 16.258 1.00 85.38 401 ASN A CA 1
ATOM 3364 C C . ASN A 1 401 ? -20.233 0.867 14.763 1.00 85.38 401 ASN A C 1
ATOM 3366 O O . ASN A 1 401 ? -19.815 0.057 13.938 1.00 85.38 401 ASN A O 1
ATOM 3370 N N . ILE A 1 402 ? -20.796 2.030 14.418 1.00 82.25 402 ILE A N 1
ATOM 3371 C CA . ILE A 1 402 ? -20.889 2.487 13.023 1.00 82.25 402 ILE A CA 1
ATOM 3372 C C . ILE A 1 402 ? -19.488 2.757 12.471 1.00 82.25 402 ILE A C 1
ATOM 3374 O O . ILE A 1 402 ? -19.173 2.368 11.350 1.00 82.25 402 ILE A O 1
ATOM 3378 N N . LEU A 1 403 ? -18.633 3.385 13.281 1.00 84.94 403 LEU A N 1
ATOM 3379 C CA . LEU A 1 403 ? -17.251 3.659 12.917 1.00 84.94 403 LEU A CA 1
ATOM 3380 C C . LEU A 1 403 ? -16.489 2.350 12.644 1.00 84.94 403 LEU A C 1
ATOM 3382 O O . LEU A 1 403 ? -15.864 2.231 11.596 1.00 84.94 403 LEU A O 1
ATOM 3386 N N . LEU A 1 404 ? -16.619 1.328 13.501 1.00 84.75 404 LEU A N 1
ATOM 3387 C CA . LEU A 1 404 ? -16.020 0.003 13.279 1.00 84.75 404 LEU A CA 1
ATOM 3388 C C . LEU A 1 404 ? -16.474 -0.662 11.971 1.00 84.75 404 LEU A C 1
ATOM 3390 O O . LEU A 1 404 ? -15.676 -1.339 11.322 1.00 84.75 404 LEU A O 1
ATOM 3394 N N . ASP A 1 405 ? -17.732 -0.479 11.566 1.00 78.75 405 ASP A N 1
ATOM 3395 C CA . ASP A 1 405 ? -18.224 -1.047 10.307 1.00 78.75 405 ASP A CA 1
ATOM 3396 C C . ASP A 1 405 ? -17.541 -0.442 9.087 1.00 78.75 405 ASP A C 1
ATOM 3398 O O . ASP A 1 405 ? -17.266 -1.160 8.125 1.00 78.75 405 ASP A O 1
ATOM 3402 N N . ILE A 1 406 ? -17.198 0.842 9.151 1.00 73.44 406 ILE A N 1
ATOM 3403 C CA . ILE A 1 406 ? -16.441 1.502 8.089 1.00 73.44 406 ILE A CA 1
ATOM 3404 C C . ILE A 1 406 ? -14.965 1.123 8.129 1.00 73.44 406 ILE A C 1
ATOM 3406 O O . ILE A 1 406 ? -14.377 0.870 7.082 1.00 73.44 406 ILE A O 1
ATOM 3410 N N . LEU A 1 407 ? -14.391 1.005 9.328 1.00 74.62 407 LEU A N 1
ATOM 3411 C CA . LEU A 1 407 ? -12.985 0.648 9.512 1.00 74.62 407 LEU A CA 1
ATOM 3412 C C . LEU A 1 407 ? -12.624 -0.768 9.038 1.00 74.62 407 LEU A C 1
ATOM 3414 O O . LEU A 1 407 ? -11.464 -1.004 8.712 1.00 74.62 407 LEU A O 1
ATOM 3418 N N . PHE A 1 408 ? -13.558 -1.728 9.073 1.00 72.88 408 PHE A N 1
ATOM 3419 C CA . PHE A 1 408 ? -13.217 -3.150 8.919 1.00 72.88 408 PHE A CA 1
ATOM 3420 C C . PHE A 1 408 ? -13.900 -3.885 7.776 1.00 72.88 408 PHE A C 1
ATOM 3422 O O . PHE A 1 408 ? -13.422 -4.957 7.437 1.00 72.88 408 PHE A O 1
ATOM 3429 N N . THR A 1 409 ? -15.002 -3.386 7.209 1.00 67.44 409 THR A N 1
ATOM 3430 C CA . THR A 1 409 ? -15.596 -3.790 5.912 1.00 67.44 409 THR A CA 1
ATOM 3431 C C . THR A 1 409 ? -17.032 -3.262 5.865 1.00 67.44 409 THR A C 1
ATOM 3433 O O . THR A 1 409 ? -17.906 -3.806 6.553 1.00 67.44 409 THR A O 1
ATOM 3436 N N . PRO A 1 410 ? -17.323 -2.245 5.045 1.00 61.59 410 PRO A N 1
ATOM 3437 C CA . PRO A 1 410 ? -18.659 -1.686 4.957 1.00 61.59 410 PRO A CA 1
ATOM 3438 C C . PRO A 1 410 ? -19.544 -2.608 4.100 1.00 61.59 410 PRO A C 1
ATOM 3440 O O . PRO A 1 410 ? -19.277 -2.820 2.919 1.00 61.59 410 PRO A O 1
ATOM 3443 N N . HIS A 1 411 ? -20.612 -3.168 4.678 1.00 62.06 411 HIS A N 1
ATOM 3444 C CA . HIS A 1 411 ? -21.678 -3.838 3.925 1.00 62.06 411 HIS A CA 1
ATOM 3445 C C . HIS A 1 411 ? -22.986 -3.056 4.091 1.00 62.06 411 HIS A C 1
ATOM 3447 O O . HIS A 1 411 ? -23.306 -2.619 5.197 1.00 62.06 411 HIS A O 1
ATOM 3453 N N . ARG A 1 412 ? -23.780 -2.908 3.018 1.00 59.16 412 ARG A N 1
ATOM 3454 C CA . ARG A 1 412 ? -25.032 -2.119 3.021 1.00 59.16 412 ARG A CA 1
ATOM 3455 C C . ARG A 1 412 ? -25.930 -2.422 4.217 1.00 59.16 412 ARG A C 1
ATOM 3457 O O . ARG A 1 412 ? -26.495 -1.519 4.828 1.00 59.16 412 ARG A O 1
ATOM 3464 N N . SER A 1 413 ? -26.076 -3.711 4.523 1.00 61.00 413 SER A N 1
ATOM 3465 C CA . SER A 1 413 ? -26.935 -4.173 5.611 1.00 61.00 413 SER A CA 1
ATOM 3466 C C . SER A 1 413 ? -26.376 -3.814 6.984 1.00 61.00 413 SER A C 1
ATOM 3468 O O . SER A 1 413 ? -27.160 -3.446 7.846 1.00 61.00 413 SER A O 1
ATOM 3470 N N . THR A 1 414 ? -25.056 -3.868 7.188 1.00 66.81 414 THR A N 1
ATOM 3471 C CA . THR A 1 414 ? -24.439 -3.643 8.502 1.00 66.81 414 THR A CA 1
ATOM 3472 C C . THR A 1 414 ? -24.332 -2.162 8.835 1.00 66.81 414 THR A C 1
ATOM 3474 O O . THR A 1 414 ? -24.796 -1.750 9.898 1.00 66.81 414 THR A O 1
ATOM 3477 N N . ILE A 1 415 ? -23.836 -1.347 7.897 1.00 68.38 415 ILE A N 1
ATOM 3478 C CA . ILE A 1 415 ? -23.657 0.100 8.096 1.00 68.38 415 ILE A CA 1
ATOM 3479 C C . ILE A 1 415 ? -25.004 0.777 8.370 1.00 68.38 415 ILE A C 1
ATOM 3481 O O . ILE A 1 415 ? -25.132 1.545 9.320 1.00 68.38 415 ILE A O 1
ATOM 3485 N N . TRP A 1 416 ? -26.029 0.491 7.558 1.00 70.19 416 TRP A N 1
ATOM 3486 C CA . TRP A 1 416 ? -27.307 1.210 7.621 1.00 70.19 416 TRP A CA 1
ATOM 3487 C C . TRP A 1 416 ? -28.385 0.475 8.425 1.00 70.19 416 TRP A C 1
ATOM 3489 O O . TRP A 1 416 ? -29.215 1.110 9.078 1.00 70.19 416 TRP A O 1
ATOM 3499 N N . GLY A 1 417 ? -28.348 -0.860 8.448 1.00 62.72 417 GLY A N 1
ATOM 3500 C CA . GLY A 1 417 ? -29.248 -1.677 9.269 1.00 62.72 417 GLY A CA 1
ATOM 35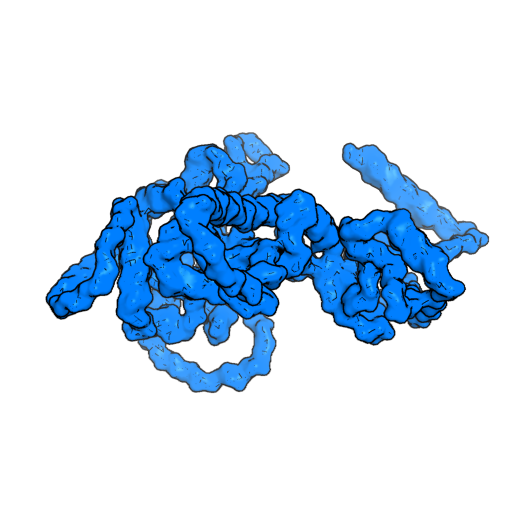01 C C . GLY A 1 417 ? -28.868 -1.703 10.752 1.00 62.72 417 GLY A C 1
ATOM 3502 O O . GLY A 1 417 ? -29.716 -1.985 11.602 1.00 62.72 417 GLY A O 1
ATOM 3503 N N . GLY A 1 418 ? -27.630 -1.333 11.096 1.00 69.94 418 GLY A N 1
ATOM 3504 C CA . GLY A 1 418 ? -27.151 -1.242 12.473 1.00 69.94 418 GLY A CA 1
ATOM 3505 C C . GLY A 1 418 ? -27.053 -2.603 13.169 1.00 69.94 418 GLY A C 1
ATOM 3506 O O . GLY A 1 418 ? -27.024 -3.654 12.527 1.00 69.94 418 GLY A O 1
ATOM 3507 N N . ALA A 1 419 ? -27.021 -2.590 14.507 1.00 69.38 419 ALA A N 1
ATOM 3508 C CA . ALA A 1 419 ? -26.742 -3.774 15.329 1.00 69.38 419 ALA A CA 1
ATOM 3509 C C . ALA A 1 419 ? -27.675 -4.974 15.065 1.00 69.38 419 ALA A C 1
ATOM 3511 O O . ALA A 1 419 ? -27.239 -6.112 15.189 1.00 69.38 419 ALA A O 1
ATOM 3512 N N . ALA A 1 420 ? -28.920 -4.743 14.635 1.00 68.19 420 ALA A N 1
ATOM 3513 C CA . ALA A 1 420 ? -29.893 -5.801 14.346 1.00 68.19 420 ALA A CA 1
ATOM 3514 C C . ALA A 1 420 ? -29.486 -6.731 13.186 1.00 68.19 420 ALA A C 1
ATOM 3516 O O . ALA A 1 420 ? -30.002 -7.838 13.070 1.00 68.19 420 ALA A O 1
ATOM 3517 N N . THR A 1 421 ? -28.569 -6.288 12.324 1.00 74.50 421 THR A N 1
ATOM 3518 C CA . THR A 1 421 ? -28.091 -7.062 11.166 1.00 74.50 421 THR A CA 1
ATOM 3519 C C . THR A 1 421 ? -26.778 -7.800 11.426 1.00 74.50 421 THR A C 1
ATOM 3521 O O . THR A 1 421 ? -26.337 -8.582 10.583 1.00 74.50 421 THR A O 1
ATOM 3524 N N . LYS A 1 422 ? -26.146 -7.560 12.582 1.00 81.31 422 LYS A N 1
ATOM 3525 C CA . LYS A 1 422 ? -24.872 -8.168 12.973 1.00 81.31 422 LYS A CA 1
ATOM 3526 C C . LYS A 1 422 ? -25.106 -9.492 13.693 1.00 81.31 422 LYS A C 1
ATOM 3528 O O . LYS A 1 422 ? -26.099 -9.672 14.396 1.00 81.31 422 LYS A O 1
ATOM 3533 N N . SER A 1 423 ? -24.167 -10.427 13.552 1.00 84.00 423 SER A N 1
ATOM 3534 C CA . SER A 1 423 ? -24.234 -11.688 14.299 1.00 84.00 423 SER A CA 1
ATOM 3535 C C . SER A 1 423 ? -24.023 -11.451 15.802 1.00 84.00 423 SER A C 1
ATOM 3537 O O . SER A 1 423 ? -23.283 -10.551 16.205 1.00 84.00 423 SER A O 1
ATOM 3539 N N . ARG A 1 424 ? -24.622 -12.291 16.660 1.00 83.50 424 ARG A N 1
ATOM 3540 C CA . ARG A 1 424 ? -24.454 -12.186 18.126 1.00 83.50 424 ARG A CA 1
ATOM 3541 C C . ARG A 1 424 ? -22.986 -12.313 18.554 1.00 83.50 424 ARG A C 1
ATOM 3543 O O . ARG A 1 424 ? -22.566 -11.648 19.494 1.00 83.50 424 ARG A O 1
ATOM 3550 N N . ALA A 1 425 ? -22.202 -13.128 17.845 1.00 84.31 425 ALA A N 1
ATOM 3551 C CA . ALA A 1 425 ? -20.773 -13.286 18.102 1.00 84.31 425 ALA A CA 1
ATOM 3552 C C . ALA A 1 425 ? -19.978 -12.019 17.734 1.00 84.31 425 ALA A C 1
ATOM 3554 O O . ALA A 1 425 ? -19.155 -11.570 18.526 1.00 84.31 425 ALA A O 1
ATOM 3555 N N . GLN A 1 426 ? -20.295 -11.392 16.596 1.00 84.88 426 GLN A N 1
ATOM 3556 C CA . GLN A 1 426 ? -19.700 -10.115 16.194 1.00 84.88 426 GLN A CA 1
ATOM 3557 C C . GLN A 1 426 ? -20.009 -9.006 17.206 1.00 84.88 426 GLN A C 1
ATOM 3559 O O . GLN A 1 426 ? -19.100 -8.307 17.641 1.00 84.88 426 GLN A O 1
ATOM 3564 N N . LEU A 1 427 ? -21.273 -8.867 17.623 1.00 84.81 427 LEU A N 1
ATOM 3565 C CA . LEU A 1 427 ? -21.660 -7.873 18.630 1.00 84.81 427 LEU A CA 1
ATOM 3566 C C . LEU A 1 427 ? -20.937 -8.104 19.958 1.00 84.81 427 LEU A C 1
ATOM 3568 O O . LEU A 1 427 ? -20.556 -7.144 20.621 1.00 84.81 427 LEU A O 1
ATOM 3572 N N . LYS A 1 428 ? -20.721 -9.367 20.346 1.00 86.69 428 LYS A N 1
ATOM 3573 C CA . LYS A 1 428 ? -19.963 -9.698 21.554 1.00 86.69 428 LYS A CA 1
ATOM 3574 C C . LYS A 1 428 ? -18.525 -9.182 21.462 1.00 86.69 428 LYS A C 1
ATOM 3576 O O . LYS A 1 428 ? -18.102 -8.497 22.387 1.00 86.69 428 LYS A O 1
ATOM 3581 N N . GLU A 1 429 ? -17.815 -9.453 20.365 1.00 88.12 429 GLU A N 1
ATOM 3582 C CA . GLU A 1 429 ? -16.432 -8.983 20.171 1.00 88.12 429 GLU A CA 1
ATOM 3583 C C . GLU A 1 429 ? -16.335 -7.448 20.110 1.00 88.12 429 GLU A C 1
ATOM 3585 O O . GLU A 1 429 ? -15.507 -6.851 20.802 1.00 88.12 429 GLU A O 1
ATOM 3590 N N . GLU A 1 430 ? -17.221 -6.790 19.353 1.00 87.88 430 GLU A N 1
ATOM 3591 C CA . GLU A 1 430 ? -17.275 -5.322 19.257 1.00 87.88 430 GLU A CA 1
ATOM 3592 C C . GLU A 1 430 ? -17.549 -4.674 20.626 1.00 87.88 430 GLU A C 1
ATOM 3594 O O . GLU A 1 430 ? -16.869 -3.721 21.015 1.00 87.88 430 GLU A O 1
ATOM 3599 N N . ASN A 1 431 ? -18.479 -5.235 21.408 1.00 87.75 431 ASN A N 1
ATOM 3600 C CA . ASN A 1 431 ? -18.786 -4.760 22.759 1.00 87.75 431 ASN A CA 1
ATOM 3601 C C . ASN A 1 431 ? -17.615 -4.968 23.724 1.00 87.75 431 ASN A C 1
ATOM 3603 O O . ASN A 1 431 ? -17.321 -4.082 24.524 1.00 87.75 431 ASN A O 1
ATOM 3607 N N . THR A 1 432 ? -16.924 -6.110 23.651 1.00 87.94 432 THR A N 1
ATOM 3608 C CA . THR A 1 432 ? -15.737 -6.350 24.484 1.00 87.94 432 THR A CA 1
ATOM 3609 C C . THR A 1 432 ? -14.594 -5.405 24.135 1.00 87.94 432 THR A C 1
ATOM 3611 O O . THR A 1 432 ? -13.924 -4.911 25.039 1.00 87.94 432 THR A O 1
ATOM 3614 N N . LEU A 1 433 ? -14.406 -5.080 22.851 1.00 88.38 433 LEU A N 1
ATOM 3615 C CA . LEU A 1 433 ? -13.425 -4.085 22.426 1.00 88.38 433 LEU A CA 1
ATOM 3616 C C . LEU A 1 433 ? -13.797 -2.687 22.937 1.00 88.38 433 LEU A C 1
ATOM 3618 O O . LEU A 1 433 ? -12.932 -1.981 23.452 1.00 88.38 433 LEU A O 1
ATOM 3622 N N . PHE A 1 434 ? -15.069 -2.298 22.840 1.00 88.88 434 PHE A N 1
ATOM 3623 C CA . PHE A 1 434 ? -15.549 -1.019 23.365 1.00 88.88 434 PHE A CA 1
ATOM 3624 C C . PHE A 1 434 ? -15.324 -0.904 24.879 1.00 88.88 434 PHE A C 1
ATOM 3626 O O . PHE A 1 434 ? -14.740 0.074 25.351 1.00 88.88 434 PHE A O 1
ATOM 3633 N N . GLU A 1 435 ? -15.715 -1.927 25.642 1.00 87.75 435 GLU A N 1
ATOM 3634 C CA . GLU A 1 435 ? -15.488 -1.973 27.087 1.00 87.75 435 GLU A CA 1
ATOM 3635 C C . GLU A 1 435 ? -14.000 -1.975 27.426 1.00 87.75 435 GLU A C 1
ATOM 3637 O O . GLU A 1 435 ? -13.585 -1.310 28.379 1.00 87.75 435 GLU A O 1
ATOM 3642 N N . TYR A 1 436 ? -13.177 -2.642 26.615 1.00 89.06 436 TYR A N 1
ATOM 3643 C CA . TYR A 1 436 ? -11.734 -2.607 26.772 1.00 89.06 436 TYR A CA 1
ATOM 3644 C C . TYR A 1 436 ? -11.169 -1.202 26.563 1.00 89.06 436 TYR A C 1
ATOM 3646 O O . TYR A 1 436 ? -10.363 -0.758 27.371 1.00 89.06 436 TYR A O 1
ATOM 3654 N N . ILE A 1 437 ? -11.605 -0.456 25.548 1.00 88.62 437 ILE A N 1
ATOM 3655 C CA . ILE A 1 437 ? -11.149 0.928 25.343 1.00 88.62 437 ILE A CA 1
ATOM 3656 C C . ILE A 1 437 ? -11.630 1.829 26.490 1.00 88.62 437 ILE A C 1
ATOM 3658 O O . ILE A 1 437 ? -10.869 2.662 26.979 1.00 88.62 437 ILE A O 1
ATOM 3662 N N . ARG A 1 438 ? -12.867 1.637 26.968 1.00 87.25 438 ARG A N 1
ATOM 3663 C CA . ARG A 1 438 ? -13.486 2.446 28.030 1.00 87.25 438 ARG A CA 1
ATOM 3664 C C . ARG A 1 438 ? -12.842 2.233 29.400 1.00 87.25 438 ARG A C 1
ATOM 3666 O O . ARG A 1 438 ? -12.519 3.188 30.103 1.00 87.25 438 ARG A O 1
ATOM 3673 N N . THR A 1 439 ? -12.691 0.977 29.805 1.00 84.94 439 THR A N 1
ATOM 3674 C CA . THR A 1 439 ? -12.219 0.597 31.147 1.00 84.94 439 THR A CA 1
ATOM 3675 C C . THR A 1 439 ? -10.717 0.360 31.188 1.00 84.94 439 THR A C 1
ATOM 3677 O O . THR A 1 439 ? -10.114 0.455 32.260 1.00 84.94 439 THR A O 1
ATOM 3680 N N . GLY A 1 440 ? -10.112 0.045 30.034 1.00 77.38 440 GLY A N 1
ATOM 3681 C CA . GLY A 1 440 ? -8.733 -0.404 29.833 1.00 77.38 440 GLY A CA 1
ATOM 3682 C C . GLY A 1 440 ? -8.374 -1.700 30.566 1.00 77.38 440 GLY A C 1
ATOM 3683 O O . GLY A 1 440 ? -7.185 -2.013 30.682 1.00 77.38 440 GLY A O 1
ATOM 3684 N N . THR A 1 441 ? -9.360 -2.417 31.110 1.00 71.19 441 THR A N 1
ATOM 3685 C CA . THR A 1 441 ? -9.196 -3.739 31.720 1.00 71.19 441 THR A CA 1
ATOM 3686 C C . THR A 1 441 ? -9.613 -4.791 30.714 1.00 71.19 441 THR A C 1
ATOM 3688 O O . THR A 1 441 ? -10.735 -4.771 30.219 1.00 71.19 441 THR A O 1
ATOM 3691 N N . PHE A 1 442 ? -8.690 -5.689 30.386 1.00 63.84 442 PHE A N 1
ATOM 3692 C CA . PHE A 1 442 ? -8.961 -6.777 29.459 1.00 63.84 442 PHE A CA 1
ATOM 3693 C C . PHE A 1 442 ? -9.701 -7.888 30.214 1.00 63.84 442 PHE A C 1
ATOM 3695 O O . PHE A 1 442 ? -9.099 -8.567 31.045 1.00 63.84 442 PHE A O 1
ATOM 3702 N N . SER A 1 443 ? -11.002 -8.045 29.976 1.00 56.94 443 SER A N 1
ATOM 3703 C CA . SER A 1 443 ? -11.801 -9.132 30.544 1.00 56.94 443 SER A CA 1
ATOM 3704 C C . SER A 1 443 ? -11.601 -10.402 29.719 1.00 56.94 443 SER A C 1
ATOM 3706 O O . SER A 1 443 ? -12.365 -10.707 28.807 1.00 56.94 443 SER A O 1
ATOM 3708 N N . HIS A 1 444 ? -10.553 -11.162 30.036 1.00 49.91 444 HIS A N 1
ATOM 3709 C CA . HIS A 1 444 ? -10.420 -12.523 29.525 1.00 49.91 444 HIS A CA 1
ATOM 3710 C C . HIS A 1 444 ? -11.333 -13.450 30.339 1.00 49.91 444 HIS A C 1
ATOM 3712 O O . HIS A 1 444 ? -10.865 -14.221 31.170 1.00 49.91 444 HIS A O 1
ATOM 3718 N N . GLU A 1 445 ? -12.646 -13.364 30.135 1.00 41.75 445 GLU A N 1
ATOM 3719 C CA . GLU A 1 445 ? -13.562 -14.363 30.684 1.00 41.75 445 GLU A CA 1
ATOM 3720 C C . GLU A 1 445 ? -13.726 -15.504 29.681 1.00 41.75 445 GLU A C 1
ATOM 3722 O O . GLU A 1 445 ? -14.231 -15.331 28.573 1.00 41.75 445 GLU A O 1
ATOM 3727 N N . GLU A 1 446 ? -13.159 -16.638 30.094 1.00 35.53 446 GLU A N 1
ATOM 3728 C CA . GLU A 1 446 ? -13.438 -18.026 29.729 1.00 35.53 446 GLU A CA 1
ATOM 3729 C C . GLU A 1 446 ? -14.404 -18.259 28.557 1.00 35.53 446 GLU A C 1
ATOM 3731 O O . GLU A 1 446 ? -15.555 -17.820 28.525 1.00 35.53 446 GLU A O 1
ATOM 3736 N N . GLY A 1 447 ? -13.925 -19.051 27.597 1.00 33.91 447 GLY A N 1
ATOM 3737 C CA . GLY A 1 447 ? -14.699 -19.488 26.451 1.00 33.91 447 GLY A CA 1
ATOM 3738 C C . GLY A 1 447 ? -16.077 -20.051 26.804 1.00 33.91 447 GLY A C 1
ATOM 3739 O O . GLY A 1 447 ? -16.289 -20.661 27.847 1.00 33.91 447 GLY A O 1
ATOM 3740 N N . MET A 1 448 ? -16.992 -19.879 25.849 1.00 35.94 448 MET A N 1
ATOM 3741 C CA . MET A 1 448 ? -18.110 -20.789 25.594 1.00 35.94 448 MET A CA 1
ATOM 3742 C C . MET A 1 448 ? -18.737 -21.450 26.836 1.00 35.94 448 MET A C 1
ATOM 3744 O O . MET A 1 448 ? -18.698 -22.668 26.998 1.00 35.94 448 MET A O 1
ATOM 3748 N N . LYS A 1 449 ? -19.426 -20.676 27.671 1.00 29.44 449 LYS A N 1
ATOM 3749 C CA . LYS A 1 449 ? -20.601 -21.203 28.368 1.00 29.44 449 LYS A CA 1
ATOM 3750 C C . LYS A 1 449 ? -21.792 -20.337 28.016 1.00 29.44 449 LYS A C 1
ATOM 3752 O O . LYS A 1 449 ? -21.983 -19.259 28.557 1.00 29.44 449 LYS A O 1
ATOM 3757 N N . ILE A 1 450 ? -22.578 -20.841 27.068 1.00 39.31 450 ILE A N 1
ATOM 3758 C CA . ILE A 1 450 ? -23.967 -20.441 26.875 1.00 39.31 450 ILE A CA 1
ATOM 3759 C C . ILE A 1 450 ? -24.689 -20.908 28.143 1.00 39.31 450 ILE A C 1
ATOM 3761 O O . ILE A 1 450 ? -25.068 -22.072 28.255 1.00 39.31 450 ILE A O 1
ATOM 3765 N N . LYS A 1 451 ? -24.781 -20.039 29.146 1.00 34.34 451 LYS A N 1
ATOM 3766 C CA . LYS A 1 451 ? -25.821 -20.138 30.165 1.00 34.34 451 LYS A CA 1
ATOM 3767 C C . LYS A 1 451 ? -26.826 -19.034 29.888 1.00 34.34 451 LYS A C 1
ATOM 3769 O O . LYS A 1 451 ? -26.469 -17.975 29.391 1.00 34.34 451 LYS A O 1
ATOM 3774 N N . GLU A 1 452 ? -28.084 -19.379 30.100 1.00 45.59 452 GLU A N 1
ATOM 3775 C CA . GLU A 1 452 ? -29.285 -18.649 29.710 1.00 45.59 452 GLU A CA 1
ATOM 3776 C C . GLU A 1 452 ? -29.259 -17.187 30.199 1.00 45.59 452 GLU A C 1
ATOM 3778 O O . GLU A 1 452 ? -29.610 -16.887 31.334 1.00 45.59 452 GLU A O 1
ATOM 3783 N N . GLU A 1 453 ? -28.839 -16.267 29.328 1.00 44.09 453 GLU A N 1
ATOM 3784 C CA . GLU A 1 453 ? -28.851 -14.818 29.556 1.00 44.09 453 GLU A CA 1
ATOM 3785 C C . GLU A 1 453 ? -30.055 -14.210 28.820 1.00 44.09 453 GLU A C 1
ATOM 3787 O O . GLU A 1 453 ? -29.928 -13.780 27.678 1.00 44.09 453 GLU A O 1
ATOM 3792 N N . ASN A 1 454 ? -31.237 -14.195 29.447 1.00 47.75 454 ASN A N 1
ATOM 3793 C CA . ASN A 1 454 ? -32.411 -13.475 28.916 1.00 47.75 454 ASN A CA 1
ATOM 3794 C C . ASN A 1 454 ? -32.745 -12.193 29.713 1.00 47.75 454 ASN A C 1
ATOM 3796 O O . ASN A 1 454 ? -33.400 -11.302 29.177 1.00 47.75 454 ASN A O 1
ATOM 3800 N N . GLU A 1 455 ? -32.257 -12.041 30.953 1.00 43.50 455 GLU A N 1
ATOM 3801 C CA . GLU A 1 455 ? -32.454 -10.823 31.771 1.00 43.50 455 GLU A CA 1
ATOM 3802 C C . GLU A 1 455 ? -31.216 -9.905 31.815 1.00 43.50 455 GLU A C 1
ATOM 3804 O O . GLU A 1 455 ? -31.350 -8.681 31.862 1.00 43.50 455 GLU A O 1
ATOM 3809 N N . GLU A 1 456 ? -30.000 -10.453 31.707 1.00 47.91 456 GLU A N 1
ATOM 3810 C CA . GLU A 1 456 ? -28.768 -9.651 31.652 1.00 47.91 456 GLU A CA 1
ATOM 3811 C C . GLU A 1 456 ? -28.607 -8.874 30.338 1.00 47.91 456 GLU A C 1
ATOM 3813 O O . GLU A 1 456 ? -28.014 -7.794 30.341 1.00 47.91 456 GLU A O 1
ATOM 3818 N N . GLU A 1 457 ? -29.166 -9.363 29.226 1.00 47.25 457 GLU A N 1
ATOM 3819 C CA . GLU A 1 457 ? -29.061 -8.694 27.923 1.00 47.25 457 GLU A CA 1
ATOM 3820 C C . GLU A 1 457 ? -29.881 -7.400 27.843 1.00 47.25 457 GLU A C 1
ATOM 3822 O O . GLU A 1 457 ? -29.405 -6.430 27.254 1.00 47.25 457 GLU A O 1
ATOM 3827 N N . ARG A 1 458 ? -31.053 -7.322 28.498 1.00 39.78 458 ARG A N 1
ATOM 3828 C CA . ARG A 1 458 ? -31.824 -6.064 28.603 1.00 39.78 458 ARG A CA 1
ATOM 3829 C C . ARG A 1 458 ? -31.074 -5.011 29.421 1.00 39.78 458 ARG A C 1
ATOM 3831 O O . ARG A 1 458 ? -30.920 -3.882 28.967 1.00 39.78 458 ARG A O 1
ATOM 3838 N N . ASN A 1 459 ? -30.504 -5.410 30.560 1.00 47.56 459 ASN A N 1
ATOM 3839 C CA . ASN A 1 459 ? -29.711 -4.523 31.418 1.00 47.56 459 ASN A CA 1
ATOM 3840 C C . ASN A 1 459 ? -28.332 -4.160 30.822 1.00 47.56 459 ASN A C 1
ATOM 3842 O O . ASN A 1 459 ? -27.731 -3.165 31.235 1.00 47.56 459 ASN A O 1
ATOM 3846 N N . LYS A 1 460 ? -27.787 -4.962 29.893 1.00 51.88 460 LYS A N 1
ATOM 3847 C CA . LYS A 1 460 ? -26.593 -4.629 29.087 1.00 51.88 460 LYS A CA 1
ATOM 3848 C C . LYS A 1 460 ? -26.941 -3.669 27.949 1.00 51.88 460 LYS A C 1
ATOM 3850 O O . LYS A 1 460 ? -26.179 -2.740 27.717 1.00 51.88 460 LYS A O 1
ATOM 3855 N N . ALA A 1 461 ? -28.077 -3.848 27.274 1.00 46.97 461 ALA A N 1
ATOM 3856 C CA . ALA A 1 461 ? -28.527 -2.951 26.210 1.00 46.97 461 ALA A CA 1
ATOM 3857 C C . ALA A 1 461 ? -28.791 -1.524 26.729 1.00 46.97 461 ALA A C 1
ATOM 3859 O O . ALA A 1 461 ? -28.283 -0.570 26.145 1.00 46.97 461 ALA A O 1
ATOM 3860 N N . GLU A 1 462 ? -29.466 -1.382 27.876 1.00 46.69 462 GLU A N 1
ATOM 3861 C CA . GLU A 1 462 ? -29.683 -0.078 28.531 1.00 46.69 462 GLU A CA 1
ATOM 3862 C C . GLU A 1 462 ? -28.372 0.558 29.032 1.00 46.69 462 GLU A C 1
ATOM 3864 O O . GLU A 1 462 ? -28.162 1.763 28.895 1.00 46.69 462 GLU A O 1
ATOM 3869 N N . ARG A 1 463 ? -27.430 -0.245 29.557 1.00 51.84 463 ARG A N 1
ATOM 3870 C CA . ARG A 1 463 ? -26.088 0.244 29.930 1.00 51.84 463 ARG A CA 1
ATOM 3871 C C . ARG A 1 463 ? -25.261 0.680 28.722 1.00 51.84 463 ARG A C 1
ATOM 3873 O O . ARG A 1 463 ? -24.528 1.661 28.826 1.00 51.84 463 ARG A O 1
ATOM 3880 N N . ASN A 1 464 ? -25.396 -0.003 27.588 1.00 53.84 464 ASN A N 1
ATOM 3881 C CA . ASN A 1 464 ? -24.678 0.332 26.362 1.00 53.84 464 ASN A CA 1
ATOM 3882 C C . ASN A 1 464 ? -25.154 1.665 25.764 1.00 53.84 464 ASN A C 1
ATOM 3884 O O . ASN A 1 464 ? -24.321 2.430 25.278 1.00 53.84 464 ASN A O 1
ATOM 3888 N N . GLU A 1 465 ? -26.445 2.004 25.868 1.00 53.22 465 GLU A N 1
ATOM 3889 C CA . GLU A 1 465 ? -26.973 3.302 25.411 1.00 53.22 465 GLU A CA 1
ATOM 3890 C C . GLU A 1 465 ? -26.410 4.504 26.189 1.00 53.22 465 GLU A C 1
ATOM 3892 O O . GLU A 1 465 ? -26.258 5.583 25.613 1.00 53.22 465 GLU A O 1
ATOM 3897 N N . ILE A 1 466 ? -26.044 4.312 27.462 1.00 60.16 466 ILE A N 1
ATOM 3898 C CA . ILE A 1 466 ? -25.484 5.352 28.348 1.00 60.16 466 ILE A CA 1
ATOM 3899 C C . ILE A 1 466 ? -23.942 5.310 28.368 1.00 60.16 466 ILE A C 1
ATOM 3901 O O . ILE A 1 466 ? -23.288 6.211 28.889 1.00 60.16 466 ILE A O 1
ATOM 3905 N N . SER A 1 467 ? -23.328 4.279 27.786 1.00 78.81 467 SER A N 1
ATOM 3906 C CA . SER A 1 467 ? -21.876 4.098 27.805 1.00 78.81 467 SER A CA 1
ATOM 3907 C C . SER A 1 467 ? -21.153 4.943 26.747 1.00 78.81 467 SER A C 1
ATOM 3909 O O . SER A 1 467 ? -21.550 5.026 25.579 1.00 78.81 467 SER A O 1
ATOM 3911 N N . TYR A 1 468 ? -20.045 5.558 27.160 1.00 87.19 468 TYR A N 1
ATOM 3912 C CA . TYR A 1 468 ? -19.214 6.403 26.309 1.00 87.19 468 TYR A CA 1
ATOM 3913 C C . TYR A 1 468 ? -17.721 6.180 26.552 1.00 87.19 468 TYR A C 1
ATOM 3915 O O . TYR A 1 468 ? -17.285 5.885 27.667 1.00 87.19 468 TYR A O 1
ATOM 3923 N N . ILE A 1 469 ? -16.929 6.371 25.497 1.00 88.44 469 ILE A N 1
ATOM 3924 C CA . ILE A 1 469 ? -15.470 6.464 25.569 1.00 88.44 469 ILE A CA 1
ATOM 3925 C C . ILE A 1 469 ? -15.098 7.939 25.745 1.00 88.44 469 ILE A C 1
ATOM 3927 O O . ILE A 1 469 ? -15.469 8.789 24.932 1.00 88.44 469 ILE A O 1
ATOM 3931 N N . THR A 1 470 ? -14.361 8.237 26.815 1.00 90.31 470 THR A N 1
ATOM 3932 C CA . THR A 1 470 ? -13.755 9.554 27.053 1.00 90.31 470 THR A CA 1
ATOM 3933 C C . THR A 1 470 ? -12.371 9.634 26.414 1.00 90.31 470 THR A C 1
ATOM 3935 O O . THR A 1 470 ? -11.708 8.610 26.219 1.00 90.31 470 THR A O 1
ATOM 3938 N N . LEU A 1 471 ? -11.887 10.854 26.164 1.00 89.06 471 LEU A N 1
ATOM 3939 C CA . LEU A 1 471 ? -10.527 11.069 25.666 1.00 89.06 471 LEU A CA 1
ATOM 3940 C C . LEU A 1 471 ? -9.476 10.398 26.566 1.00 89.06 471 LEU A C 1
ATOM 3942 O O . LEU A 1 471 ? -8.566 9.748 26.067 1.00 89.06 471 LEU A O 1
ATOM 3946 N N . HIS A 1 472 ? -9.613 10.487 27.892 1.00 88.44 472 HIS A N 1
ATOM 3947 C CA . HIS A 1 472 ? -8.661 9.869 28.823 1.00 88.44 472 HIS A CA 1
ATOM 3948 C C . HIS A 1 472 ? -8.605 8.337 28.681 1.00 88.44 472 HIS A C 1
ATOM 3950 O O . HIS A 1 472 ? -7.525 7.743 28.713 1.00 88.44 472 HIS A O 1
ATOM 3956 N N . ALA A 1 473 ? -9.760 7.688 28.508 1.00 88.75 473 ALA A N 1
ATOM 3957 C CA . ALA A 1 473 ? -9.829 6.248 28.281 1.00 88.75 473 ALA A CA 1
ATOM 3958 C C . ALA A 1 473 ? -9.151 5.864 26.954 1.00 88.75 473 ALA A C 1
ATOM 3960 O O . ALA A 1 473 ? -8.296 4.975 26.925 1.00 88.75 473 ALA A O 1
ATOM 3961 N N . PHE A 1 474 ? -9.441 6.616 25.889 1.00 91.50 474 PHE A N 1
ATOM 3962 C CA . PHE A 1 474 ? -8.808 6.437 24.586 1.00 91.50 474 PHE A CA 1
ATOM 3963 C C . PHE A 1 474 ? -7.285 6.643 24.632 1.00 91.50 474 PHE A C 1
ATOM 3965 O O . PHE A 1 474 ? -6.548 5.808 24.123 1.00 91.50 474 PHE A O 1
ATOM 3972 N N . LEU A 1 475 ? -6.786 7.690 25.296 1.00 90.38 475 LEU A N 1
ATOM 3973 C CA . LEU A 1 475 ? -5.347 7.954 25.429 1.00 90.38 475 LEU A CA 1
ATOM 3974 C C . LEU A 1 475 ? -4.612 6.820 26.151 1.00 90.38 475 LEU A C 1
ATOM 3976 O O . LEU A 1 475 ? -3.517 6.423 25.752 1.00 90.38 475 LEU A O 1
ATOM 3980 N N . ARG A 1 476 ? -5.221 6.261 27.201 1.00 89.56 476 ARG A N 1
ATOM 3981 C CA . ARG A 1 476 ? -4.667 5.104 27.913 1.00 89.56 476 ARG A CA 1
ATOM 3982 C C . ARG A 1 476 ? -4.594 3.871 27.014 1.00 89.56 476 ARG A C 1
ATOM 3984 O O . ARG A 1 476 ? -3.597 3.152 27.052 1.00 89.56 476 ARG A O 1
ATOM 3991 N N . PHE A 1 477 ? -5.636 3.630 26.222 1.00 90.56 477 PHE A N 1
ATOM 3992 C CA . PHE A 1 477 ? -5.656 2.557 25.233 1.00 90.56 477 PHE A CA 1
ATOM 3993 C C . PHE A 1 477 ? -4.583 2.768 24.154 1.00 90.56 477 PHE A C 1
ATOM 3995 O O . PHE A 1 477 ? -3.795 1.863 23.884 1.00 90.56 477 PHE A O 1
ATOM 4002 N N . ALA A 1 478 ? -4.494 3.984 23.617 1.00 89.31 478 ALA A N 1
ATOM 4003 C CA . ALA A 1 478 ? -3.568 4.367 22.562 1.00 89.31 478 ALA A CA 1
ATOM 4004 C C . ALA A 1 478 ? -2.102 4.161 22.938 1.00 89.31 478 ALA A C 1
ATOM 4006 O O . ALA A 1 478 ? -1.336 3.576 22.177 1.00 89.31 478 ALA A O 1
ATOM 4007 N N . ARG A 1 479 ? -1.730 4.552 24.161 1.00 88.19 479 ARG A N 1
ATOM 4008 C CA . ARG A 1 479 ? -0.378 4.336 24.698 1.00 88.19 479 ARG A CA 1
ATOM 4009 C C . ARG A 1 479 ? 0.004 2.859 24.770 1.00 88.19 479 ARG A C 1
ATOM 4011 O O . ARG A 1 479 ? 1.177 2.526 24.657 1.00 88.19 479 ARG A O 1
ATOM 4018 N N . LYS A 1 480 ? -0.972 1.973 24.983 1.00 88.88 480 LYS A N 1
ATOM 4019 C CA . LYS A 1 480 ? -0.735 0.529 25.057 1.00 88.88 480 LYS A CA 1
ATOM 4020 C C . LYS A 1 480 ? -0.720 -0.133 23.674 1.00 88.88 480 LYS A C 1
ATOM 4022 O O . LYS A 1 480 ? -0.014 -1.121 23.495 1.00 88.88 480 LYS A O 1
ATOM 4027 N N . HIS A 1 481 ? -1.479 0.403 22.718 1.00 90.38 481 HIS A N 1
ATOM 4028 C CA . HIS A 1 481 ? -1.693 -0.186 21.392 1.00 90.38 481 HIS A CA 1
ATOM 4029 C C . HIS A 1 481 ? -1.458 0.835 20.257 1.00 90.38 481 HIS A C 1
ATOM 4031 O O . HIS A 1 481 ? -2.398 1.179 19.536 1.00 90.38 481 HIS A O 1
ATOM 4037 N N . PRO A 1 482 ? -0.208 1.305 20.057 1.00 88.19 482 PRO A N 1
ATOM 4038 C CA . PRO A 1 482 ? 0.100 2.395 19.127 1.00 88.19 482 PRO A CA 1
ATOM 4039 C C . PRO A 1 482 ? -0.201 2.046 17.662 1.00 88.19 482 PRO A C 1
ATOM 4041 O O . PRO A 1 482 ? -0.773 2.861 16.941 1.00 88.19 482 PRO A O 1
ATOM 4044 N N . ALA A 1 483 ? 0.108 0.816 17.234 1.00 88.75 483 ALA A N 1
ATOM 4045 C CA . ALA A 1 483 ? -0.141 0.360 15.865 1.00 88.75 483 ALA A CA 1
ATOM 4046 C C . ALA A 1 483 ? -1.635 0.379 15.508 1.00 88.75 483 ALA A C 1
ATOM 4048 O O . ALA A 1 483 ? -2.009 0.809 14.421 1.00 88.75 483 ALA A O 1
ATOM 4049 N N . LEU A 1 484 ? -2.509 -0.027 16.438 1.00 89.25 484 LEU A N 1
ATOM 4050 C CA . LEU A 1 484 ? -3.951 0.019 16.201 1.00 89.25 484 LEU A CA 1
ATOM 4051 C C . LEU A 1 484 ? -4.468 1.458 16.148 1.00 89.25 484 LEU A C 1
ATOM 4053 O O . LEU A 1 484 ? -5.347 1.767 15.349 1.00 89.25 484 LEU A O 1
ATOM 4057 N N . THR A 1 485 ? -3.918 2.356 16.963 1.00 90.31 485 THR A N 1
ATOM 4058 C CA . THR A 1 485 ? -4.318 3.765 16.896 1.00 90.31 485 THR A CA 1
ATOM 4059 C C . THR A 1 485 ? -3.850 4.469 15.640 1.00 90.31 485 THR A C 1
ATOM 4061 O O . THR A 1 485 ? -4.580 5.308 15.127 1.00 90.31 485 THR A O 1
ATOM 4064 N N . GLU A 1 486 ? -2.687 4.099 15.112 1.00 89.12 486 GLU A N 1
ATOM 4065 C CA . GLU A 1 486 ? -2.229 4.556 13.801 1.00 89.12 486 GLU A CA 1
ATOM 4066 C C . GLU A 1 486 ? -3.162 4.053 12.697 1.00 89.12 486 GLU A C 1
ATOM 4068 O O . GLU A 1 486 ? -3.556 4.824 11.832 1.00 89.12 486 GLU A O 1
ATOM 4073 N N . TYR A 1 487 ? -3.623 2.804 12.779 1.00 88.62 487 TYR A N 1
ATOM 4074 C CA . TYR A 1 487 ? -4.623 2.294 11.844 1.00 88.62 487 TYR A CA 1
ATOM 4075 C C . TYR A 1 487 ? -5.968 3.034 11.938 1.00 88.62 487 TYR A C 1
ATOM 4077 O O . TYR A 1 487 ? -6.557 3.391 10.917 1.00 88.62 487 TYR A O 1
ATOM 4085 N N . PHE A 1 488 ? -6.457 3.309 13.154 1.00 88.75 488 PHE A N 1
ATOM 4086 C CA . PHE A 1 488 ? -7.661 4.126 13.348 1.00 88.75 488 PHE A CA 1
ATOM 4087 C C . PHE A 1 488 ? -7.484 5.542 12.802 1.00 88.75 488 PHE A C 1
ATOM 4089 O O . PHE A 1 488 ? -8.421 6.072 12.206 1.00 88.75 488 PHE A O 1
ATOM 4096 N N . HIS A 1 489 ? -6.298 6.130 12.974 1.00 88.75 489 HIS A N 1
ATOM 4097 C CA . HIS A 1 489 ? -5.944 7.411 12.374 1.00 88.75 489 HIS A CA 1
ATOM 4098 C C . HIS A 1 489 ? -6.036 7.341 10.856 1.00 88.75 489 HIS A C 1
ATOM 4100 O O . HIS A 1 489 ? -6.832 8.078 10.286 1.00 88.75 489 HIS A O 1
ATOM 4106 N N . ALA A 1 490 ? -5.291 6.418 10.238 1.00 86.50 490 ALA A N 1
ATOM 4107 C CA . ALA A 1 490 ? -5.227 6.248 8.793 1.00 86.50 490 ALA A CA 1
ATOM 4108 C C . ALA A 1 490 ? -6.627 6.090 8.203 1.00 86.50 490 ALA A C 1
ATOM 4110 O O . ALA A 1 490 ? -7.011 6.808 7.292 1.00 86.50 490 ALA A O 1
ATOM 4111 N N . CYS A 1 491 ? -7.448 5.205 8.762 1.00 83.75 491 CYS A N 1
ATOM 4112 C CA . CYS A 1 491 ? -8.780 4.974 8.219 1.00 83.75 491 CYS A CA 1
ATOM 4113 C C . CYS A 1 491 ? -9.729 6.164 8.389 1.00 83.75 491 CYS A C 1
ATOM 4115 O O . CYS A 1 491 ? -10.542 6.412 7.501 1.00 83.75 491 CYS A O 1
ATOM 4117 N N . CYS A 1 492 ? -9.660 6.883 9.515 1.00 85.25 492 CYS A N 1
ATOM 4118 C CA . CYS A 1 492 ? -10.468 8.090 9.694 1.00 85.25 492 CYS A CA 1
ATOM 4119 C C . CYS A 1 492 ? -9.983 9.219 8.777 1.00 85.25 492 CYS A C 1
ATOM 4121 O O . CYS A 1 492 ? -10.808 9.967 8.272 1.00 85.25 492 CYS A O 1
ATOM 4123 N N . GLU A 1 493 ? -8.676 9.332 8.552 1.00 82.81 493 GLU A N 1
ATOM 4124 C CA . GLU A 1 493 ? -8.076 10.286 7.619 1.00 82.81 493 GLU A CA 1
ATOM 4125 C C . GLU A 1 493 ? -8.510 9.997 6.179 1.00 82.81 493 GLU A C 1
ATOM 4127 O O . GLU A 1 493 ? -9.131 10.863 5.571 1.00 82.81 493 GLU A O 1
ATOM 4132 N N . HIS A 1 494 ? -8.333 8.762 5.695 1.00 78.44 494 HIS A N 1
ATOM 4133 C CA . HIS A 1 494 ? -8.812 8.314 4.378 1.00 78.44 494 HIS A CA 1
ATOM 4134 C C . HIS A 1 494 ? -10.312 8.582 4.200 1.00 78.44 494 HIS A C 1
ATOM 4136 O O . HIS A 1 494 ? -10.737 9.171 3.211 1.00 78.44 494 HIS A O 1
ATOM 4142 N N . TYR A 1 495 ? -11.123 8.243 5.210 1.00 77.81 495 TYR A N 1
ATOM 4143 C CA . TYR A 1 495 ? -12.558 8.530 5.190 1.00 77.81 495 TYR A CA 1
ATOM 4144 C C . TYR A 1 495 ? -12.870 10.034 5.105 1.00 77.81 495 TYR A C 1
ATOM 4146 O O . TYR A 1 495 ? -13.822 10.423 4.441 1.00 77.81 495 TYR A O 1
ATOM 4154 N N . LEU A 1 496 ? -12.122 10.891 5.800 1.00 75.56 496 LEU A N 1
ATOM 4155 C CA . LEU A 1 496 ? -12.394 12.330 5.849 1.00 75.56 496 LEU A CA 1
ATOM 4156 C C . LEU A 1 496 ? -11.857 13.089 4.627 1.00 75.56 496 LEU A C 1
ATOM 4158 O O . LEU A 1 496 ? -12.470 14.078 4.228 1.00 75.56 496 LEU A O 1
ATOM 4162 N N . LEU A 1 497 ? -10.741 12.644 4.047 1.00 72.69 497 LEU A N 1
ATOM 4163 C CA . LEU A 1 497 ? -10.192 13.154 2.781 1.00 72.69 497 LEU A CA 1
ATOM 4164 C C . LEU A 1 497 ? -11.022 12.720 1.579 1.00 72.69 497 LEU A C 1
ATOM 4166 O O . LEU A 1 497 ? -11.016 13.351 0.525 1.00 72.69 497 LEU A O 1
ATOM 4170 N N . GLY A 1 498 ? -11.779 11.656 1.783 1.00 64.75 498 GLY A N 1
ATOM 4171 C CA . GLY A 1 498 ? -12.611 11.061 0.781 1.00 64.75 498 GLY A CA 1
ATOM 4172 C C . GLY A 1 498 ? -11.854 10.270 -0.267 1.00 64.75 498 GLY A C 1
ATOM 4173 O O . GLY A 1 498 ? -12.448 9.924 -1.290 1.00 64.75 498 GLY A O 1
ATOM 4174 N N . ASP A 1 499 ? -10.597 9.951 0.036 1.00 64.25 499 ASP A N 1
ATOM 4175 C CA . ASP A 1 499 ? -9.835 8.932 -0.654 1.00 64.25 499 ASP A CA 1
ATOM 4176 C C . ASP A 1 499 ? -10.612 7.624 -0.552 1.00 64.25 499 ASP A C 1
ATOM 4178 O O . ASP A 1 499 ? -11.081 7.224 0.524 1.00 64.25 499 ASP A O 1
ATOM 4182 N N . ASP A 1 500 ? -10.807 6.975 -1.697 1.00 53.38 500 ASP A N 1
ATOM 4183 C CA . ASP A 1 500 ? -11.419 5.662 -1.709 1.00 53.38 500 ASP A CA 1
ATOM 4184 C C . ASP A 1 500 ? -10.627 4.780 -0.732 1.00 53.38 500 ASP A C 1
ATOM 4186 O O . ASP A 1 500 ? -9.419 4.595 -0.862 1.00 53.38 500 ASP A O 1
ATOM 4190 N N . LEU A 1 501 ? -11.307 4.199 0.264 1.00 49.03 501 LEU A N 1
ATOM 4191 C CA . LEU A 1 501 ? -10.734 3.171 1.149 1.00 49.03 501 LEU A CA 1
ATOM 4192 C C . LEU A 1 501 ? -10.391 1.870 0.369 1.00 49.03 501 LEU A C 1
ATOM 4194 O O . LEU A 1 501 ? -10.346 0.797 0.983 1.00 49.03 501 LEU A O 1
ATOM 4198 N N . ALA A 1 502 ? -10.230 1.951 -0.960 1.00 36.72 502 ALA A N 1
ATOM 4199 C CA . ALA A 1 502 ? -10.173 0.876 -1.943 1.00 36.72 502 ALA A CA 1
ATOM 4200 C C . ALA A 1 502 ? -8.763 0.699 -2.516 1.00 36.72 502 ALA A C 1
ATOM 4202 O O . ALA A 1 502 ? -8.246 1.633 -3.163 1.00 36.72 502 ALA A O 1
#

Organism: NCBI:txid67003

Foldseek 3Di:
DVVVVVVVVVVVVVVVVPPPDPDPDPDDDDDQAPFWDQLQEQEAGDLPPVCLQQQDWDKDKDKDWDDDPDRLTPQDPPDDPVNSVVVVVPDPDTDIDIDIDPTDHDDPVSNVRSRVVRVVVSVVVCVVSVHHYALAGVLLVVVQNLCVVLVADNVQAPDNCRPPLNVPPDSVVLSVLSVVLSCLLVVVVVVVVVVVVVVVVVCVVPDDDDDDDDDDPVPGHWQALCSVCVLQPPNNVQVVLSVLQLQLLCVQDDDPDRTHGSSSSCSLLDDFFDFDDPDPPDDPPPGDTHDLVRDPDPVVNLLVLLLLVLLLVQQLVLLVVVLVVCVVVVDPPDDDPDPDDFDQDADVVRAGQWGCAVNDTRGADWDADPVRDTDQSSVVSNVCSPDPCLQVDWAALQSQQLLSCLLRPPDPCPNNVDPVSDDPSVVVSSVQVLVCLAVVDRPPPDDDDPDDDPPVVVVVVVVRRVDTHGSVSNVSVCVVRVSNSSSSSRSSNCVRSVPHSD

pLDDT: mean 73.69, std 17.98, range [24.39, 94.94]